Protein AF-A0A7J7IWQ0-F1 (afdb_monomer)

Structure (mmCIF, N/CA/C/O backbone):
data_AF-A0A7J7IWQ0-F1
#
_entry.id   AF-A0A7J7IWQ0-F1
#
loop_
_atom_site.group_PDB
_atom_site.id
_atom_site.type_symbol
_atom_site.label_atom_id
_atom_site.label_alt_id
_atom_site.label_comp_id
_atom_site.label_asym_id
_atom_site.label_entity_id
_atom_site.label_seq_id
_atom_site.pdbx_PDB_ins_code
_atom_site.Cartn_x
_atom_site.Cartn_y
_atom_site.Cartn_z
_atom_site.occupancy
_atom_site.B_iso_or_equiv
_atom_site.auth_seq_id
_atom_site.auth_comp_id
_atom_site.auth_asym_id
_atom_site.auth_atom_id
_atom_site.pdbx_PDB_model_num
ATOM 1 N N . MET A 1 1 ? 0.241 1.874 17.328 1.00 82.88 1 MET A N 1
ATOM 2 C CA . MET A 1 1 ? -1.119 1.498 17.768 1.00 82.88 1 MET A CA 1
ATOM 3 C C . MET A 1 1 ? -2.053 2.679 17.601 1.00 82.88 1 MET A C 1
ATOM 5 O O . MET A 1 1 ? -2.769 2.644 16.617 1.00 82.88 1 MET A O 1
ATOM 9 N N . SER A 1 2 ? -1.966 3.744 18.412 1.00 81.44 2 SER A N 1
ATOM 10 C CA . SER A 1 2 ? -2.831 4.936 18.269 1.00 81.44 2 SER A CA 1
ATOM 11 C C . SER A 1 2 ? -2.895 5.494 16.845 1.00 81.44 2 SER A C 1
ATOM 13 O O . SER A 1 2 ? -3.984 5.714 16.354 1.00 81.44 2 SER A O 1
ATOM 15 N N . LEU A 1 3 ? -1.767 5.587 16.131 1.00 77.00 3 LEU A N 1
ATOM 16 C CA . LEU A 1 3 ? -1.748 6.035 14.728 1.00 77.00 3 LEU A CA 1
ATOM 17 C C . LEU A 1 3 ? -2.701 5.247 13.809 1.00 77.00 3 LEU A C 1
ATOM 19 O O . LEU A 1 3 ? -3.350 5.844 12.963 1.00 77.00 3 LEU A O 1
ATOM 23 N N . ILE A 1 4 ? -2.813 3.925 13.987 1.00 80.94 4 ILE A N 1
ATOM 24 C CA . ILE A 1 4 ? -3.751 3.094 13.217 1.00 80.94 4 ILE A CA 1
ATOM 25 C C . ILE A 1 4 ? -5.184 3.362 13.684 1.00 80.94 4 ILE A C 1
ATOM 27 O O . ILE A 1 4 ? -6.079 3.520 12.863 1.00 80.94 4 ILE A O 1
ATOM 31 N N . GLU A 1 5 ? -5.411 3.411 14.997 1.00 85.56 5 GLU A N 1
ATOM 32 C CA . GLU A 1 5 ? -6.745 3.642 15.569 1.00 85.56 5 GLU A CA 1
ATOM 33 C C . GLU A 1 5 ? -7.316 4.997 15.136 1.00 85.56 5 GLU A C 1
ATOM 35 O O . GLU A 1 5 ? -8.465 5.087 14.714 1.00 85.56 5 GLU A O 1
ATOM 40 N N . ASP A 1 6 ? -6.495 6.042 15.209 1.00 77.00 6 ASP A N 1
ATOM 41 C CA . ASP A 1 6 ? -6.862 7.414 14.881 1.00 77.00 6 ASP A CA 1
ATOM 42 C C . ASP A 1 6 ? -7.079 7.549 13.366 1.00 77.00 6 ASP A C 1
ATOM 44 O O . ASP A 1 6 ? -8.106 8.073 12.942 1.00 77.00 6 ASP A O 1
ATOM 48 N N . ALA A 1 7 ? -6.186 6.987 12.539 1.00 74.44 7 ALA A N 1
ATOM 49 C CA . ALA A 1 7 ? -6.328 7.016 11.081 1.00 74.44 7 ALA A CA 1
ATOM 50 C C . ALA A 1 7 ? -7.550 6.233 10.576 1.00 74.44 7 ALA A C 1
ATOM 52 O O . ALA A 1 7 ? -8.157 6.606 9.577 1.00 74.44 7 ALA A O 1
ATOM 53 N N . THR A 1 8 ? -7.928 5.153 11.263 1.00 79.88 8 THR A N 1
ATOM 54 C CA . THR A 1 8 ? -9.074 4.308 10.883 1.00 79.88 8 THR A CA 1
ATOM 55 C C . THR A 1 8 ? -10.375 4.716 11.572 1.00 79.88 8 THR A C 1
ATOM 57 O O . THR A 1 8 ? -11.403 4.070 11.361 1.00 79.88 8 THR A O 1
ATOM 60 N N . SER A 1 9 ? -10.359 5.786 12.371 1.00 77.19 9 SER A N 1
ATOM 61 C CA . SER A 1 9 ? -11.552 6.302 13.037 1.00 77.19 9 SER A CA 1
ATOM 62 C C . SER A 1 9 ? -12.575 6.826 12.029 1.00 77.19 9 SER A C 1
ATOM 64 O O . SER A 1 9 ? -12.228 7.449 11.027 1.00 77.19 9 SER A O 1
ATOM 66 N N . VAL A 1 10 ? -13.856 6.597 12.310 1.00 74.56 10 VAL A N 1
ATOM 67 C CA . VAL A 1 10 ? -14.981 7.078 11.499 1.00 74.56 10 VAL A CA 1
ATOM 68 C C . VAL A 1 10 ? -15.940 7.812 12.429 1.00 74.56 10 VAL A C 1
ATOM 70 O O . VAL A 1 10 ? -16.285 7.299 13.487 1.00 74.56 10 VAL A O 1
ATOM 73 N N . ASN A 1 11 ? -16.351 9.034 12.073 1.00 71.81 11 ASN A N 1
ATOM 74 C CA . ASN A 1 11 ? -17.229 9.883 12.897 1.00 71.81 11 ASN A CA 1
ATOM 75 C C . ASN A 1 11 ? -16.721 10.129 14.336 1.00 71.81 11 ASN A C 1
ATOM 77 O O . ASN A 1 11 ? -17.512 10.280 15.263 1.00 71.81 11 ASN A O 1
ATOM 81 N N . GLY A 1 12 ? -15.399 10.167 14.530 1.00 70.00 12 GLY A N 1
ATOM 82 C CA . GLY A 1 12 ? -14.783 10.340 15.851 1.00 70.00 12 GLY A CA 1
ATOM 83 C C . GLY A 1 12 ? -14.745 9.069 16.709 1.00 70.00 12 GLY A C 1
ATOM 84 O O . GLY A 1 12 ? -14.262 9.120 17.838 1.00 70.00 12 GLY A O 1
ATOM 85 N N . GLU A 1 13 ? -15.203 7.930 16.184 1.00 76.81 13 GLU A N 1
ATOM 86 C CA . GLU A 1 13 ? -15.133 6.632 16.853 1.00 76.81 13 GLU A CA 1
ATOM 87 C C . GLU A 1 13 ? -14.012 5.770 16.262 1.00 76.81 13 GLU A C 1
ATOM 89 O O . GLU A 1 13 ? -13.912 5.583 15.047 1.00 76.81 13 GLU A O 1
ATOM 94 N N . LYS A 1 14 ? -13.167 5.212 17.137 1.00 82.25 14 LYS A N 1
ATOM 95 C CA . LYS A 1 14 ? -12.079 4.308 16.745 1.00 82.25 14 LYS A CA 1
ATOM 96 C C . LYS A 1 14 ? -12.647 2.992 16.236 1.00 82.25 14 LYS A C 1
ATOM 98 O O . LYS A 1 14 ? -13.208 2.233 17.031 1.00 82.25 14 LYS A O 1
ATOM 103 N N . CYS A 1 15 ? -12.451 2.700 14.952 1.00 82.94 15 CYS A N 1
ATOM 104 C CA . CYS A 1 15 ? -12.967 1.466 14.373 1.00 82.94 15 CYS A CA 1
ATOM 105 C C . CYS A 1 15 ? -12.158 0.230 14.792 1.00 82.94 15 CYS A C 1
ATOM 107 O O . CYS A 1 15 ? -12.711 -0.741 15.306 1.00 82.94 15 CYS A O 1
ATOM 109 N N . VAL A 1 16 ? -10.837 0.272 14.614 1.00 91.75 16 VAL A N 1
ATOM 110 C CA . VAL A 1 16 ? -9.923 -0.747 15.138 1.00 91.75 16 VAL A CA 1
ATOM 111 C C . VAL A 1 16 ? -9.297 -0.212 16.420 1.00 91.75 16 VAL A C 1
ATOM 113 O O . VAL A 1 16 ? -8.902 0.950 16.482 1.00 91.75 16 VAL A O 1
ATOM 116 N N . GLN A 1 17 ? -9.220 -1.054 17.453 1.00 93.94 17 GLN A N 1
ATOM 117 C CA . GLN A 1 17 ? -8.698 -0.676 18.768 1.00 93.94 17 GLN A CA 1
ATOM 118 C C . GLN A 1 17 ? -7.741 -1.738 19.312 1.00 93.94 17 GLN A C 1
ATOM 120 O O . GLN A 1 17 ? -8.058 -2.929 19.357 1.00 93.94 17 GLN A O 1
ATOM 125 N N . PHE A 1 18 ? -6.582 -1.295 19.789 1.00 94.00 18 PHE A N 1
ATOM 126 C CA . PHE A 1 18 ? -5.598 -2.104 20.493 1.00 94.00 18 PHE A CA 1
ATOM 127 C C . PHE A 1 18 ? -5.776 -1.910 21.996 1.00 94.00 18 PHE A C 1
ATOM 129 O O . PHE A 1 18 ? -5.300 -0.949 22.597 1.00 94.00 18 PHE A O 1
ATOM 136 N N . VAL A 1 19 ? -6.457 -2.862 22.630 1.00 94.75 19 VAL A N 1
ATOM 137 C CA . VAL A 1 19 ? -6.732 -2.812 24.069 1.00 94.75 19 VAL A CA 1
ATOM 138 C C . VAL A 1 19 ? -5.752 -3.689 24.857 1.00 94.75 19 VAL A C 1
ATOM 140 O O . VAL A 1 19 ? -5.497 -4.831 24.459 1.00 94.75 19 VAL A O 1
ATOM 143 N N . PRO A 1 20 ? -5.217 -3.219 26.003 1.00 95.81 20 PRO A N 1
ATOM 144 C CA . PRO A 1 20 ? -4.445 -4.069 26.898 1.00 95.81 20 PRO A CA 1
ATOM 145 C C . PRO A 1 20 ? -5.261 -5.292 27.318 1.00 95.81 20 PRO A C 1
ATOM 147 O O . PRO A 1 20 ? -6.373 -5.181 27.846 1.00 95.81 20 PRO A O 1
ATOM 150 N N . ARG A 1 21 ? -4.700 -6.477 27.077 1.00 95.56 21 ARG A N 1
ATOM 151 C CA . ARG A 1 21 ? -5.358 -7.743 27.394 1.00 95.56 21 ARG A CA 1
ATOM 152 C C . ARG A 1 21 ? -5.621 -7.854 28.900 1.00 95.56 21 ARG A C 1
ATOM 154 O O . ARG A 1 21 ? -4.720 -7.636 29.705 1.00 95.56 21 ARG A O 1
ATOM 161 N N . LYS A 1 22 ? -6.828 -8.297 29.263 1.00 96.19 22 LYS A N 1
ATOM 162 C CA . LYS A 1 22 ? -7.201 -8.687 30.634 1.00 96.19 22 LYS A CA 1
ATOM 163 C C . LYS A 1 22 ? -7.421 -10.196 30.725 1.00 96.19 22 LYS A C 1
ATOM 165 O O . LYS A 1 22 ? -6.665 -10.900 31.383 1.00 96.19 22 LYS A O 1
ATOM 170 N N . THR A 1 23 ? -8.423 -10.693 30.004 1.00 95.69 23 THR A N 1
ATOM 171 C CA . THR A 1 23 ? -8.869 -12.099 30.055 1.00 95.69 23 THR A CA 1
ATOM 172 C C . THR A 1 23 ? -9.124 -12.702 28.675 1.00 95.69 23 THR A C 1
ATOM 174 O O . THR A 1 23 ? -9.444 -13.883 28.576 1.00 95.69 23 THR A O 1
ATOM 177 N N . GLN A 1 24 ? -8.969 -11.921 27.599 1.00 97.12 24 GLN A N 1
ATOM 178 C CA . GLN A 1 24 ? -9.253 -12.364 26.236 1.00 97.12 24 GLN A CA 1
ATOM 179 C C . GLN A 1 24 ? -8.425 -13.610 25.893 1.00 97.12 24 GLN A C 1
ATOM 181 O O . GLN A 1 24 ? -7.212 -13.655 26.132 1.00 97.12 24 GLN A O 1
ATOM 186 N N . ALA A 1 25 ? -9.095 -14.626 25.341 1.00 95.56 25 ALA A N 1
ATOM 187 C CA . ALA A 1 25 ? -8.467 -15.894 24.983 1.00 95.56 25 ALA A CA 1
ATOM 188 C C . ALA A 1 25 ? -7.396 -15.701 23.903 1.00 95.56 25 ALA A C 1
ATOM 190 O O . ALA A 1 25 ? -6.288 -16.204 24.042 1.00 95.56 25 ALA A O 1
ATOM 191 N N . ASN A 1 26 ? -7.719 -14.915 22.874 1.00 96.56 26 ASN A N 1
ATOM 192 C CA . ASN A 1 26 ? -6.830 -14.604 21.762 1.00 96.56 26 ASN A CA 1
ATOM 193 C C . ASN A 1 26 ? -6.267 -13.200 21.916 1.00 96.56 26 ASN A C 1
ATOM 195 O O . ASN A 1 26 ? -7.015 -12.271 22.224 1.00 96.56 26 ASN A O 1
ATOM 199 N N . TYR A 1 27 ? -4.959 -13.058 21.736 1.00 96.69 27 TYR A N 1
ATOM 200 C CA . TYR A 1 27 ? -4.282 -11.784 21.926 1.00 96.69 27 TYR A CA 1
ATOM 201 C C . TYR A 1 27 ? -2.926 -11.762 21.238 1.00 96.69 27 TYR A C 1
ATOM 203 O O . TYR A 1 27 ? -2.276 -12.792 21.055 1.00 96.69 27 TYR A O 1
ATOM 211 N N . VAL A 1 28 ? -2.482 -10.548 20.942 1.00 96.31 28 VAL A N 1
ATOM 212 C CA . VAL A 1 28 ? -1.161 -10.279 20.391 1.00 96.31 28 VAL A CA 1
ATOM 213 C C . VAL A 1 28 ? -0.198 -9.968 21.529 1.00 96.31 28 VAL A C 1
ATOM 215 O O . VAL A 1 28 ? -0.514 -9.197 22.437 1.00 96.31 28 VAL A O 1
ATOM 218 N N . GLN A 1 29 ? 0.989 -10.561 21.485 1.00 95.38 29 GLN A N 1
ATOM 219 C CA . GLN A 1 29 ? 2.101 -10.239 22.365 1.00 95.38 29 GLN A CA 1
ATOM 220 C C . GLN A 1 29 ? 3.235 -9.629 21.543 1.00 95.38 29 GLN A C 1
ATOM 222 O O . GLN A 1 29 ? 3.913 -10.338 20.797 1.00 95.38 29 GLN A O 1
ATOM 227 N N . LEU A 1 30 ? 3.494 -8.336 21.750 1.00 93.00 30 LEU A N 1
ATOM 228 C CA . LEU A 1 30 ? 4.714 -7.709 21.250 1.00 93.00 30 LEU A CA 1
ATOM 229 C C . LEU A 1 30 ? 5.916 -8.297 21.997 1.00 93.00 30 LEU A C 1
ATOM 231 O O . LEU A 1 30 ? 5.955 -8.271 23.228 1.00 93.00 30 LEU A O 1
ATOM 235 N N . SER A 1 31 ? 6.878 -8.855 21.268 1.00 90.88 31 SER A N 1
ATOM 236 C CA . SER A 1 31 ? 8.067 -9.487 21.850 1.00 90.88 31 SER A CA 1
ATOM 237 C C . SER A 1 31 ? 9.332 -9.071 21.119 1.00 90.88 31 SER A C 1
ATOM 239 O O . SER A 1 31 ? 9.379 -9.070 19.893 1.00 90.88 31 SER A O 1
ATOM 241 N N . MET A 1 32 ? 10.403 -8.814 21.866 1.00 88.00 32 MET A N 1
ATOM 242 C CA . MET A 1 32 ? 11.722 -8.589 21.279 1.00 88.00 32 MET A CA 1
ATOM 243 C C . MET A 1 32 ? 12.346 -9.926 20.858 1.00 88.00 32 MET A C 1
ATOM 245 O O . MET A 1 32 ? 12.795 -10.699 21.706 1.00 88.00 32 MET A O 1
ATOM 249 N N . LYS A 1 33 ? 12.356 -10.225 19.553 1.00 87.75 33 LYS A N 1
ATOM 250 C CA . LYS A 1 33 ? 13.106 -11.363 18.980 1.00 87.75 33 LYS A CA 1
ATOM 251 C C . LYS A 1 33 ? 14.160 -10.859 17.985 1.00 87.75 33 LYS A C 1
ATOM 253 O O . LYS A 1 33 ? 14.686 -9.765 18.148 1.00 87.75 33 LYS A O 1
ATOM 258 N N . ARG A 1 34 ? 14.558 -11.672 17.000 1.00 81.56 34 ARG A N 1
ATOM 259 C CA . ARG A 1 34 ? 15.674 -11.345 16.090 1.00 81.56 34 ARG A CA 1
ATOM 260 C C . ARG A 1 34 ? 15.276 -10.512 14.869 1.00 81.56 34 ARG A C 1
ATOM 262 O O . ARG A 1 34 ? 16.129 -9.796 14.366 1.00 81.56 34 ARG A O 1
ATOM 269 N N . GLN A 1 35 ? 14.037 -10.614 14.394 1.00 87.50 35 GLN A N 1
ATOM 270 C CA . GLN A 1 35 ? 13.562 -9.992 13.148 1.00 87.50 35 GLN A CA 1
ATOM 271 C C . GLN A 1 35 ? 12.205 -9.308 13.367 1.00 87.50 35 GLN A C 1
ATOM 273 O O . GLN A 1 35 ? 11.609 -9.482 14.432 1.00 87.50 35 GLN A O 1
ATOM 278 N N . CYS A 1 36 ? 11.740 -8.532 12.389 1.00 89.81 36 CYS A N 1
ATOM 279 C CA . CYS A 1 36 ? 10.381 -7.989 12.368 1.00 89.81 36 CYS A CA 1
ATOM 280 C C . CYS A 1 36 ? 9.482 -9.000 11.648 1.00 89.81 36 CYS A C 1
ATOM 282 O O . CYS A 1 36 ? 9.833 -9.405 10.541 1.00 89.81 36 CYS A O 1
ATOM 284 N N . TRP A 1 37 ? 8.435 -9.492 12.312 1.00 92.44 37 TRP A N 1
ATOM 285 C CA . TRP A 1 37 ? 7.430 -10.358 11.685 1.00 92.44 37 TRP A CA 1
ATOM 286 C C . TRP A 1 37 ? 6.165 -10.459 12.544 1.00 92.44 37 TRP A C 1
ATOM 288 O O . TRP A 1 37 ? 6.207 -10.320 13.774 1.00 92.44 37 TRP A O 1
ATOM 298 N N . SER A 1 38 ? 5.060 -10.803 11.892 1.00 94.50 38 SER A N 1
ATOM 299 C CA . SER A 1 38 ? 3.774 -11.135 12.497 1.00 94.50 38 SER A CA 1
ATOM 300 C C . SER A 1 38 ? 3.122 -12.282 11.732 1.00 94.50 38 SER A C 1
ATOM 302 O O . SER A 1 38 ? 3.282 -12.392 10.519 1.00 94.50 38 SER A O 1
ATOM 304 N N . ASP A 1 39 ? 2.330 -13.095 12.431 1.00 94.38 39 ASP A N 1
ATOM 305 C CA . ASP A 1 39 ? 1.349 -13.954 11.766 1.00 94.38 39 ASP A CA 1
ATOM 306 C C . ASP A 1 39 ? 0.271 -13.100 11.079 1.00 94.38 39 ASP A C 1
ATOM 308 O O . ASP A 1 39 ? -0.012 -11.971 11.504 1.00 94.38 39 ASP A O 1
ATOM 312 N N . LEU A 1 40 ? -0.340 -13.657 10.034 1.00 95.06 40 LEU A N 1
ATOM 313 C CA . LEU A 1 40 ? -1.410 -13.002 9.297 1.00 95.06 40 LEU A CA 1
ATOM 314 C C . LEU A 1 40 ? -2.767 -13.205 9.981 1.00 95.06 40 LEU A C 1
ATOM 316 O O . LEU A 1 40 ? -3.207 -14.338 10.189 1.00 95.06 40 LEU A O 1
ATOM 320 N N . GLY A 1 41 ? -3.468 -12.107 10.252 1.00 95.94 41 GLY A N 1
ATOM 321 C CA . GLY A 1 41 ? -4.803 -12.139 10.837 1.00 95.94 41 GLY A CA 1
ATOM 322 C C . GLY A 1 41 ? -4.814 -12.730 12.249 1.00 95.94 41 GLY A C 1
ATOM 323 O O . GLY A 1 41 ? -3.787 -12.864 12.917 1.00 95.94 41 GLY A O 1
ATOM 324 N N . ARG A 1 42 ? -6.007 -13.111 12.720 1.00 95.25 42 ARG A N 1
ATOM 325 C CA . ARG A 1 42 ? -6.185 -13.802 14.004 1.00 95.25 42 ARG A CA 1
ATOM 326 C C . ARG A 1 42 ? -6.000 -15.310 13.823 1.00 95.25 42 ARG A C 1
ATOM 328 O O . ARG A 1 42 ? -6.907 -15.970 13.326 1.00 95.25 42 ARG A O 1
ATOM 335 N N . VAL A 1 43 ? -4.912 -15.869 14.358 1.00 94.44 43 VAL A N 1
ATOM 336 C CA . VAL A 1 43 ? -4.648 -17.328 14.319 1.00 94.44 43 VAL A CA 1
ATOM 337 C C . VAL A 1 43 ? -5.685 -18.134 15.122 1.00 94.44 43 VAL A C 1
ATOM 339 O O . VAL A 1 43 ? -6.071 -19.232 14.734 1.00 94.44 43 VAL A O 1
ATOM 342 N N . GLY A 1 44 ? -6.181 -17.592 16.240 1.00 92.12 44 GLY A N 1
ATOM 343 C CA . GLY A 1 44 ? -7.336 -18.155 16.958 1.00 92.12 44 GLY A CA 1
ATOM 344 C C . GLY A 1 44 ? -7.035 -19.232 18.012 1.00 92.12 44 GLY A C 1
ATOM 345 O O . GLY A 1 44 ? -7.969 -19.718 18.650 1.00 92.12 44 GLY A O 1
ATOM 346 N N . ASN A 1 45 ? -5.764 -19.558 18.253 1.00 93.62 45 ASN A N 1
ATOM 347 C CA . ASN A 1 45 ? -5.311 -20.575 19.214 1.00 93.62 45 ASN A CA 1
ATOM 348 C C . ASN A 1 45 ? -4.626 -19.989 20.469 1.00 93.62 45 ASN A C 1
ATOM 350 O O . ASN A 1 45 ? -3.853 -20.671 21.144 1.00 93.62 45 ASN A O 1
ATOM 354 N N . GLY A 1 46 ? -4.923 -18.733 20.807 1.00 95.06 46 GLY A N 1
ATOM 355 C CA . GLY A 1 46 ? -4.439 -18.073 22.013 1.00 95.06 46 GLY A CA 1
ATOM 356 C C . GLY A 1 46 ? -3.452 -16.942 21.735 1.00 95.06 46 GLY A C 1
ATOM 357 O O . GLY A 1 46 ? -3.798 -15.926 21.132 1.00 95.06 46 GLY A O 1
ATOM 358 N N . ARG A 1 47 ? -2.233 -17.086 22.258 1.00 95.81 47 ARG A N 1
ATOM 359 C CA . ARG A 1 47 ? -1.176 -16.076 22.144 1.00 95.81 47 ARG A CA 1
ATOM 360 C C . ARG A 1 47 ? -0.557 -16.096 20.747 1.00 95.81 47 ARG A C 1
ATOM 362 O O . ARG A 1 47 ? 0.091 -17.075 20.396 1.00 95.81 47 ARG A O 1
ATOM 369 N N . GLN A 1 48 ? -0.644 -14.974 20.046 1.00 95.94 48 GLN A N 1
ATOM 370 C CA . GLN A 1 48 ? 0.044 -14.708 18.782 1.00 95.94 48 GLN A CA 1
ATOM 371 C C . GLN A 1 48 ? 1.188 -13.720 19.027 1.00 95.94 48 GLN A C 1
ATOM 373 O O . GLN A 1 48 ? 1.011 -12.731 19.740 1.00 95.94 48 GLN A O 1
ATOM 378 N N . THR A 1 49 ? 2.381 -13.982 18.498 1.00 94.81 49 THR A N 1
ATOM 379 C CA . THR A 1 49 ? 3.542 -13.107 18.716 1.00 94.81 49 THR A CA 1
ATOM 380 C C . THR A 1 49 ? 3.715 -12.153 17.543 1.00 94.81 49 THR A C 1
ATOM 382 O O . THR A 1 49 ? 3.782 -12.588 16.403 1.00 94.81 49 THR A O 1
ATOM 385 N N . VAL A 1 50 ? 3.866 -10.862 17.846 1.00 95.69 50 VAL A N 1
ATOM 386 C CA . VAL A 1 50 ? 4.443 -9.886 16.912 1.00 95.69 50 VAL A CA 1
ATOM 387 C C . VAL A 1 50 ? 5.872 -9.639 17.360 1.00 95.69 50 VAL A C 1
ATOM 389 O O . VAL A 1 50 ? 6.131 -9.166 18.474 1.00 95.69 50 VAL A O 1
ATOM 392 N N . SER A 1 51 ? 6.812 -10.031 16.515 1.00 94.56 51 SER A N 1
ATOM 393 C CA . SER A 1 51 ? 8.231 -9.909 16.786 1.00 94.56 51 SER A CA 1
ATOM 394 C C . SER A 1 51 ? 8.725 -8.530 16.376 1.00 94.56 51 SER A C 1
ATOM 396 O O . SER A 1 51 ? 8.673 -8.170 15.207 1.00 94.56 51 SER A O 1
ATOM 398 N N . LEU A 1 52 ? 9.267 -7.782 17.334 1.00 90.69 52 LEU A N 1
ATOM 399 C CA . LEU A 1 52 ? 9.914 -6.492 17.110 1.00 90.69 52 LEU A CA 1
ATOM 400 C C . LEU A 1 52 ? 11.380 -6.622 17.508 1.00 90.69 52 LEU A C 1
ATOM 402 O O . LEU A 1 52 ? 11.756 -6.394 18.657 1.00 90.69 52 LEU A O 1
ATOM 406 N N . GLY A 1 53 ? 12.200 -7.090 16.571 1.00 86.00 53 GLY A N 1
ATOM 407 C CA . GLY A 1 53 ? 13.635 -7.223 16.777 1.00 86.00 53 GLY A CA 1
ATOM 408 C C . GLY A 1 53 ? 14.394 -5.900 16.834 1.00 86.00 53 GLY A C 1
ATOM 409 O O . GLY A 1 53 ? 13.835 -4.803 16.776 1.00 86.00 53 GLY A O 1
ATOM 410 N N . ARG A 1 54 ? 15.720 -6.009 16.946 1.00 78.31 54 ARG A N 1
ATOM 411 C CA . ARG A 1 54 ? 16.614 -4.846 16.936 1.00 78.31 54 ARG A CA 1
ATOM 412 C C . ARG A 1 54 ? 16.444 -4.119 15.593 1.00 78.31 54 ARG A C 1
ATOM 414 O O . ARG A 1 54 ? 16.665 -4.732 14.557 1.00 78.31 54 ARG A O 1
ATOM 421 N N . ASN A 1 55 ? 16.056 -2.841 15.644 1.00 81.50 55 ASN A N 1
ATOM 422 C CA . ASN A 1 55 ? 15.698 -1.956 14.515 1.00 81.50 55 ASN A CA 1
ATOM 423 C C . ASN A 1 55 ? 14.236 -2.016 14.020 1.00 81.50 55 ASN A C 1
ATOM 425 O O . ASN A 1 55 ? 13.901 -1.315 13.072 1.00 81.50 55 ASN A O 1
ATOM 429 N N . CYS A 1 56 ? 13.340 -2.758 14.679 1.00 86.00 56 CYS A N 1
ATOM 430 C CA . CYS A 1 56 ? 11.914 -2.798 14.309 1.00 86.00 56 CYS A CA 1
ATOM 431 C C . CYS A 1 56 ? 11.049 -1.745 15.029 1.00 86.00 56 CYS A C 1
ATOM 433 O O . CYS A 1 56 ? 9.833 -1.751 14.883 1.00 86.00 56 CYS A O 1
ATOM 435 N N . TYR A 1 57 ? 11.649 -0.871 15.845 1.00 82.75 57 TYR A N 1
ATOM 436 C CA . TYR A 1 57 ? 10.929 0.053 16.737 1.00 82.75 57 TYR A CA 1
ATOM 437 C C . TYR A 1 57 ? 10.530 1.382 16.086 1.00 82.75 57 TYR A C 1
ATOM 439 O O . TYR A 1 57 ? 10.101 2.297 16.786 1.00 82.75 57 TYR A O 1
ATOM 447 N N . THR A 1 58 ? 10.684 1.519 14.769 1.00 86.19 58 THR A N 1
ATOM 448 C CA . THR A 1 58 ? 10.163 2.686 14.054 1.00 86.19 58 THR A CA 1
ATOM 449 C C . THR A 1 58 ? 8.641 2.603 13.977 1.00 86.19 58 THR A C 1
ATOM 451 O O . THR A 1 58 ? 8.065 1.511 13.937 1.00 86.19 58 THR A O 1
ATOM 454 N N . HIS A 1 59 ? 7.977 3.760 13.944 1.00 84.31 59 HIS A N 1
ATOM 455 C CA . HIS A 1 59 ? 6.519 3.811 13.875 1.00 84.31 59 HIS A CA 1
ATOM 456 C C . HIS A 1 59 ? 5.979 3.012 12.683 1.00 84.31 59 HIS A C 1
ATOM 458 O O . HIS A 1 59 ? 5.092 2.182 12.881 1.00 84.31 59 HIS A O 1
ATOM 464 N N . GLY A 1 60 ? 6.537 3.184 11.480 1.00 86.62 60 GLY A N 1
ATOM 465 C CA . GLY A 1 60 ? 6.039 2.473 10.306 1.00 86.62 60 GLY A CA 1
ATOM 466 C C . GLY A 1 60 ? 6.341 0.981 10.277 1.00 86.62 60 GLY A C 1
ATOM 467 O O . GLY A 1 60 ? 5.479 0.220 9.852 1.00 86.62 60 GLY A O 1
ATOM 468 N N . THR A 1 61 ? 7.478 0.517 10.806 1.00 89.69 61 THR A N 1
ATOM 469 C CA . THR A 1 61 ? 7.713 -0.934 10.916 1.00 89.69 61 THR A CA 1
ATOM 470 C C . THR A 1 61 ? 6.712 -1.570 11.872 1.00 89.69 61 THR A C 1
ATOM 472 O O . THR A 1 61 ? 6.117 -2.591 11.547 1.00 89.69 61 THR A O 1
ATOM 475 N N . VAL A 1 62 ? 6.441 -0.945 13.022 1.00 89.69 62 VAL A N 1
ATOM 476 C CA . VAL A 1 62 ? 5.403 -1.448 13.936 1.00 89.69 62 VAL A CA 1
ATOM 477 C C . VAL A 1 62 ? 4.024 -1.418 13.272 1.00 89.69 62 VAL A C 1
ATOM 479 O O . VAL A 1 62 ? 3.257 -2.358 13.453 1.00 89.69 62 VAL A O 1
ATOM 482 N N . MET A 1 63 ? 3.692 -0.375 12.503 1.00 93.50 63 MET A N 1
ATOM 483 C CA . MET A 1 63 ? 2.424 -0.327 11.764 1.00 93.50 63 MET A CA 1
ATOM 484 C C . MET A 1 63 ? 2.320 -1.456 10.733 1.00 93.50 63 MET A C 1
ATOM 486 O O . MET A 1 63 ? 1.311 -2.151 10.733 1.00 93.50 63 MET A O 1
ATOM 490 N N . HIS A 1 64 ? 3.370 -1.703 9.946 1.00 96.94 64 HIS A N 1
ATOM 491 C CA . HIS A 1 64 ? 3.451 -2.808 8.985 1.00 96.94 64 HIS A CA 1
ATOM 492 C C . HIS A 1 64 ? 3.169 -4.171 9.640 1.00 96.94 64 HIS A C 1
ATOM 494 O O . HIS A 1 64 ? 2.288 -4.910 9.201 1.00 96.94 64 HIS A O 1
ATOM 500 N N . GLU A 1 65 ? 3.848 -4.480 10.751 1.00 96.62 65 GLU A N 1
ATOM 501 C CA . GLU A 1 65 ? 3.632 -5.750 11.460 1.00 96.62 65 GLU A CA 1
ATOM 502 C C . GLU A 1 65 ? 2.226 -5.858 12.066 1.00 96.62 65 GLU A C 1
ATOM 504 O O . GLU A 1 65 ? 1.629 -6.936 12.107 1.00 96.62 65 GLU A O 1
ATOM 509 N N . LEU A 1 66 ? 1.660 -4.741 12.529 1.00 96.25 66 LEU A N 1
ATOM 510 C CA . LEU A 1 66 ? 0.284 -4.724 13.017 1.00 96.25 66 LEU A CA 1
ATOM 511 C C . LEU A 1 66 ? -0.729 -4.882 11.875 1.00 96.25 66 LEU A C 1
ATOM 513 O O . LEU A 1 66 ? -1.756 -5.513 12.094 1.00 96.25 66 LEU A O 1
ATOM 517 N N . LEU A 1 67 ? -0.461 -4.391 10.664 1.00 97.81 67 LEU A N 1
ATOM 518 C CA . LEU A 1 67 ? -1.329 -4.633 9.507 1.00 97.81 67 LEU A CA 1
ATOM 519 C C . LEU A 1 67 ? -1.334 -6.113 9.105 1.00 97.81 67 LEU A C 1
ATOM 521 O O . LEU A 1 67 ? -2.402 -6.656 8.824 1.00 97.81 67 LEU A O 1
ATOM 525 N N . HIS A 1 68 ? -0.200 -6.812 9.193 1.00 98.19 68 HIS A N 1
ATOM 526 C CA . HIS A 1 68 ? -0.192 -8.274 9.076 1.00 98.19 68 HIS A CA 1
ATOM 527 C C . HIS A 1 68 ? -1.119 -8.930 10.104 1.00 98.19 68 HIS A C 1
ATOM 529 O O . HIS A 1 68 ? -1.978 -9.729 9.733 1.00 98.19 68 HIS A O 1
ATOM 535 N N . THR A 1 69 ? -1.036 -8.530 11.376 1.00 96.88 69 THR A N 1
ATOM 536 C CA . THR A 1 69 ? -1.964 -8.999 12.422 1.00 96.88 69 THR A CA 1
ATOM 537 C C . THR A 1 69 ? -3.433 -8.685 12.093 1.00 96.88 69 THR A C 1
ATOM 539 O O . THR A 1 69 ? -4.319 -9.469 12.437 1.00 96.88 69 THR A O 1
ATOM 542 N N . LEU A 1 70 ? -3.711 -7.560 11.425 1.00 96.75 70 LEU A N 1
ATOM 543 C CA . LEU A 1 70 ? -5.055 -7.175 10.973 1.00 96.75 70 LEU A CA 1
ATOM 544 C C . LEU A 1 70 ? -5.522 -7.933 9.715 1.00 96.75 70 LEU A C 1
ATOM 546 O O . LEU A 1 70 ? -6.681 -7.808 9.331 1.00 96.75 70 LEU A O 1
ATOM 550 N N . GLY A 1 71 ? -4.664 -8.755 9.104 1.00 96.81 71 GLY A N 1
ATOM 551 C CA . GLY A 1 71 ? -5.019 -9.630 7.983 1.00 96.81 71 GLY A CA 1
ATOM 552 C C . GLY A 1 71 ? -4.533 -9.162 6.612 1.00 96.81 71 GLY A C 1
ATOM 553 O O . GLY A 1 71 ? -4.993 -9.695 5.606 1.00 96.81 71 GLY A O 1
ATOM 554 N N . PHE A 1 72 ? -3.605 -8.206 6.547 1.00 97.44 72 PHE A N 1
ATOM 555 C CA . PHE A 1 72 ? -3.086 -7.691 5.279 1.00 97.44 72 PHE A CA 1
ATOM 556 C C . PHE A 1 72 ? -1.811 -8.420 4.847 1.00 97.44 72 PHE A C 1
ATOM 558 O O . PHE A 1 72 ? -0.834 -8.497 5.594 1.00 97.44 72 PHE A O 1
ATOM 565 N N . TYR A 1 73 ? -1.820 -8.955 3.626 1.00 97.38 73 TYR A N 1
ATOM 566 C CA . TYR A 1 73 ? -0.616 -9.434 2.946 1.00 97.38 73 TYR A CA 1
ATOM 567 C C . TYR A 1 73 ? 0.204 -8.260 2.398 1.00 97.38 73 TYR A C 1
ATOM 569 O O . TYR A 1 73 ? -0.225 -7.110 2.436 1.0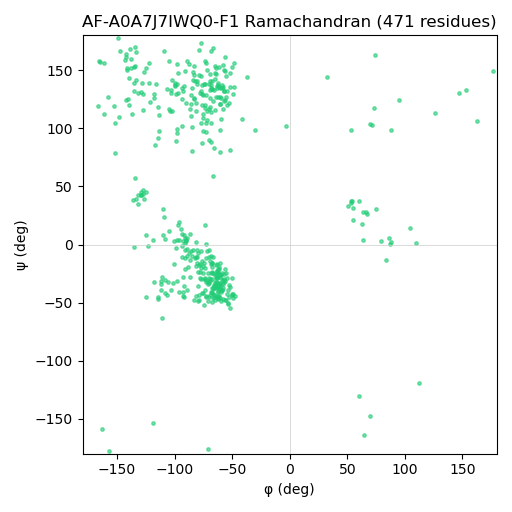0 97.38 73 TYR A O 1
ATOM 577 N N . HIS A 1 74 ? 1.397 -8.550 1.878 1.00 98.38 74 HIS A N 1
ATOM 578 C CA . HIS A 1 74 ? 2.177 -7.552 1.154 1.00 98.38 74 HIS A CA 1
ATOM 579 C C . HIS A 1 74 ? 1.516 -7.160 -0.172 1.00 98.38 74 HIS A C 1
ATOM 581 O O . HIS A 1 74 ? 1.021 -8.020 -0.903 1.00 98.38 74 HIS A O 1
ATOM 587 N N . GLU A 1 75 ? 1.569 -5.871 -0.512 1.00 97.81 75 GLU A N 1
ATOM 588 C CA . GLU A 1 75 ? 0.887 -5.321 -1.695 1.00 97.81 75 GLU A CA 1
ATOM 589 C C . GLU A 1 75 ? 1.427 -5.931 -3.003 1.00 97.81 75 GLU A C 1
ATOM 591 O O . GLU A 1 75 ? 0.660 -6.297 -3.894 1.00 97.81 75 GLU A O 1
ATOM 596 N N . GLN A 1 76 ? 2.743 -6.182 -3.093 1.00 97.62 76 GLN A N 1
ATOM 597 C CA . GLN A 1 76 ? 3.349 -6.815 -4.277 1.00 97.62 76 GLN A CA 1
ATOM 598 C C . GLN A 1 76 ? 2.990 -8.300 -4.463 1.00 97.62 76 GLN A C 1
ATOM 600 O O . GLN A 1 76 ? 3.404 -8.905 -5.459 1.00 97.62 76 GLN A O 1
ATOM 605 N N . SER A 1 77 ? 2.259 -8.895 -3.516 1.00 95.00 77 SER A N 1
ATOM 606 C CA . SER A 1 77 ? 1.732 -10.262 -3.593 1.00 95.00 77 SER A CA 1
ATOM 607 C C . SER A 1 77 ? 0.267 -10.313 -4.036 1.00 95.00 77 SER A C 1
ATOM 609 O O . SER A 1 77 ? -0.313 -11.401 -4.100 1.00 95.00 77 SER A O 1
ATOM 611 N N . ARG A 1 78 ? -0.346 -9.171 -4.378 1.00 87.81 78 ARG A N 1
ATOM 612 C CA . ARG A 1 78 ? -1.687 -9.144 -4.976 1.00 87.81 78 ARG A CA 1
ATOM 613 C C . ARG A 1 78 ? -1.762 -9.978 -6.251 1.00 87.81 78 ARG A C 1
ATOM 615 O O . ARG A 1 78 ? -0.801 -10.074 -7.020 1.00 87.81 78 ARG A O 1
ATOM 622 N N . ALA A 1 79 ? -2.944 -10.531 -6.511 1.00 78.44 79 ALA A N 1
ATOM 623 C CA . ALA A 1 79 ? -3.197 -11.344 -7.699 1.00 78.44 79 ALA A CA 1
ATOM 624 C C . ALA A 1 79 ? -2.947 -10.561 -9.003 1.00 78.44 79 ALA A C 1
ATOM 626 O O . ALA A 1 79 ? -2.450 -11.109 -9.990 1.00 78.44 79 ALA A O 1
ATOM 627 N N . ASP A 1 80 ? -3.248 -9.261 -8.980 1.00 76.81 80 ASP A N 1
ATOM 628 C CA . ASP A 1 80 ? -3.192 -8.336 -10.112 1.00 76.81 80 ASP A CA 1
ATOM 629 C C . ASP A 1 80 ? -1.878 -7.533 -10.193 1.00 76.81 80 ASP A C 1
ATOM 631 O O . ASP A 1 80 ? -1.712 -6.709 -11.090 1.00 76.81 80 ASP A O 1
ATOM 635 N N . ARG A 1 81 ? -0.898 -7.793 -9.315 1.00 88.69 81 ARG A N 1
ATOM 636 C CA . ARG A 1 81 ? 0.335 -6.986 -9.216 1.00 88.69 81 ARG A CA 1
ATOM 637 C C . ARG A 1 81 ? 1.142 -6.898 -10.519 1.00 88.69 81 ARG A C 1
ATOM 639 O O . ARG A 1 81 ? 1.796 -5.889 -10.758 1.00 88.69 81 ARG A O 1
ATOM 646 N N . ASP A 1 82 ? 1.081 -7.918 -11.382 1.00 81.31 82 ASP A N 1
ATOM 647 C CA . ASP A 1 82 ? 1.819 -7.952 -12.658 1.00 81.31 82 ASP A CA 1
ATOM 648 C C . ASP A 1 82 ? 1.330 -6.884 -13.664 1.00 81.31 82 ASP A C 1
ATOM 650 O O . ASP A 1 82 ? 1.994 -6.649 -14.675 1.00 81.31 82 ASP A O 1
ATOM 654 N N . PHE A 1 83 ? 0.200 -6.208 -13.418 1.00 72.50 83 PHE A N 1
ATOM 655 C CA . PHE A 1 83 ? -0.199 -5.017 -14.187 1.00 72.50 83 PHE A CA 1
ATOM 656 C C . PHE A 1 83 ? 0.559 -3.755 -13.767 1.00 72.50 83 PHE A C 1
ATOM 658 O O . PHE A 1 83 ? 0.682 -2.820 -14.555 1.00 72.50 83 PHE A O 1
ATOM 665 N N . TYR A 1 84 ? 1.073 -3.735 -12.540 1.00 79.31 84 TYR A N 1
ATOM 666 C CA . TYR A 1 84 ? 1.552 -2.533 -11.865 1.00 79.31 84 TYR A CA 1
ATOM 667 C C . TYR A 1 84 ? 3.067 -2.529 -11.680 1.00 79.31 84 TYR A C 1
ATOM 669 O O . TYR A 1 84 ? 3.693 -1.464 -11.756 1.00 79.31 84 TYR A O 1
ATOM 677 N N . VAL A 1 85 ? 3.662 -3.703 -11.466 1.00 86.81 85 VAL A N 1
ATOM 678 C CA . VAL A 1 85 ? 5.097 -3.876 -11.230 1.00 86.81 85 VAL A CA 1
ATOM 679 C C . VAL A 1 85 ? 5.663 -5.043 -12.036 1.00 86.81 85 VAL A C 1
ATOM 681 O O . VAL A 1 85 ? 4.957 -5.998 -12.357 1.00 86.81 85 VAL A O 1
ATOM 684 N N . ASP A 1 86 ? 6.952 -4.965 -12.347 1.00 93.81 86 ASP A N 1
ATOM 685 C CA . ASP A 1 86 ? 7.761 -6.090 -12.812 1.00 93.81 86 ASP A CA 1
ATOM 686 C C . ASP A 1 86 ? 8.579 -6.655 -11.652 1.00 93.81 86 ASP A C 1
ATOM 688 O O . ASP A 1 86 ? 9.140 -5.899 -10.854 1.00 93.81 86 ASP A O 1
ATOM 692 N N . ILE A 1 87 ? 8.656 -7.988 -11.582 1.00 97.62 87 ILE A N 1
ATOM 693 C CA . ILE A 1 87 ? 9.537 -8.703 -10.656 1.00 97.62 87 ILE A CA 1
ATOM 694 C C . ILE A 1 87 ? 10.737 -9.250 -11.419 1.00 97.62 87 ILE A C 1
ATOM 696 O O . ILE A 1 87 ? 10.601 -10.174 -12.225 1.00 97.62 87 ILE A O 1
ATOM 700 N N . HIS A 1 88 ? 11.918 -8.733 -11.097 1.00 97.38 88 HIS A N 1
ATOM 701 C CA . HIS A 1 88 ? 13.195 -9.150 -11.680 1.00 97.38 88 HIS A CA 1
ATOM 702 C C . HIS A 1 88 ? 13.720 -10.369 -10.930 1.00 97.38 88 HIS A C 1
ATOM 704 O O . HIS A 1 88 ? 14.542 -10.253 -10.014 1.00 97.38 88 HIS A O 1
ATOM 710 N N . ARG A 1 89 ? 13.192 -11.554 -11.264 1.00 95.88 89 ARG A N 1
ATOM 711 C CA . ARG A 1 89 ? 13.523 -12.813 -10.570 1.00 95.88 89 ARG A CA 1
ATOM 712 C C . ARG A 1 89 ? 15.021 -13.113 -10.581 1.00 95.88 89 ARG A C 1
ATOM 714 O O . ARG A 1 89 ? 15.545 -13.648 -9.610 1.00 95.88 89 ARG A O 1
ATOM 721 N N . GLU A 1 90 ? 15.718 -12.711 -11.633 1.00 97.38 90 GLU A N 1
ATOM 722 C CA . GLU A 1 90 ? 17.165 -12.810 -11.787 1.00 97.38 90 GLU A CA 1
ATOM 723 C C . GLU A 1 90 ? 17.957 -12.003 -10.747 1.00 97.38 90 GLU A C 1
ATOM 725 O O . GLU A 1 90 ? 19.111 -12.341 -10.475 1.00 97.38 90 GLU A O 1
ATOM 730 N N . ASN A 1 91 ? 17.360 -10.969 -10.147 1.00 98.00 91 ASN A N 1
ATOM 731 C CA . ASN A 1 91 ? 17.991 -10.127 -9.127 1.00 98.00 91 ASN A CA 1
ATOM 732 C C . ASN A 1 91 ? 17.698 -10.606 -7.699 1.00 98.00 91 ASN A C 1
ATOM 734 O O . ASN A 1 91 ? 18.339 -10.137 -6.758 1.00 98.00 91 ASN A O 1
ATOM 738 N N . ILE A 1 92 ? 16.771 -11.551 -7.520 1.00 97.62 92 ILE A N 1
ATOM 739 C CA . ILE A 1 92 ? 16.394 -12.075 -6.205 1.00 97.62 92 ILE A CA 1
ATOM 740 C C . ILE A 1 92 ? 17.505 -12.988 -5.670 1.00 97.62 92 ILE A C 1
ATOM 742 O O . ILE A 1 92 ? 18.089 -13.800 -6.390 1.00 97.62 92 ILE A O 1
ATOM 746 N N . LYS A 1 93 ? 17.813 -12.861 -4.378 1.00 96.62 93 LYS A N 1
ATOM 747 C CA . LYS A 1 93 ? 18.719 -13.771 -3.677 1.00 96.62 93 LYS A CA 1
ATOM 748 C C . LYS A 1 93 ? 18.139 -15.188 -3.646 1.00 96.62 93 LYS A C 1
ATOM 750 O O . LYS A 1 93 ? 16.991 -15.377 -3.256 1.00 96.62 93 LYS A O 1
ATOM 755 N N . GLN A 1 94 ? 18.979 -16.177 -3.950 1.00 96.94 94 GLN A N 1
ATOM 756 C CA . GLN A 1 94 ? 18.605 -17.590 -3.922 1.00 96.94 94 GLN A CA 1
ATOM 757 C C . GLN A 1 94 ? 17.907 -17.986 -2.608 1.00 96.94 94 GLN A C 1
ATOM 759 O O . GLN A 1 94 ? 18.431 -17.729 -1.517 1.00 96.94 94 GLN A O 1
ATOM 764 N N . GLY A 1 95 ? 16.750 -18.638 -2.725 1.00 96.31 95 GLY A N 1
ATOM 765 C CA . GLY A 1 95 ? 15.919 -19.098 -1.609 1.00 96.31 95 GLY A CA 1
ATOM 766 C C . GLY A 1 95 ? 14.915 -18.064 -1.087 1.00 96.31 95 GLY A C 1
ATOM 767 O O . GLY A 1 95 ? 14.201 -18.357 -0.130 1.00 96.31 95 GLY A O 1
ATOM 768 N N . ALA A 1 96 ? 14.860 -16.864 -1.672 1.00 96.06 96 ALA A N 1
ATOM 769 C CA . ALA A 1 96 ? 13.905 -15.814 -1.314 1.00 96.06 96 ALA A CA 1
ATOM 770 C C . ALA A 1 96 ? 12.808 -15.595 -2.373 1.00 96.06 96 ALA A C 1
ATOM 772 O O . ALA A 1 96 ? 11.992 -14.686 -2.221 1.00 96.06 96 ALA A O 1
ATOM 773 N N . GLU A 1 97 ? 12.767 -16.409 -3.428 1.00 96.06 97 GLU A N 1
ATOM 774 C CA . GLU A 1 97 ? 11.875 -16.252 -4.580 1.00 96.06 97 GLU A CA 1
ATOM 775 C C . GLU A 1 97 ? 10.396 -16.325 -4.190 1.00 96.06 97 GLU A C 1
ATOM 777 O O . GLU A 1 97 ? 9.584 -15.593 -4.755 1.00 96.06 97 GLU A O 1
ATOM 782 N N . SER A 1 98 ? 10.058 -17.141 -3.188 1.00 95.75 98 SER A N 1
ATOM 783 C CA . SER A 1 98 ? 8.681 -17.308 -2.717 1.00 95.75 98 SER A CA 1
ATOM 784 C C . SER A 1 98 ? 8.106 -16.060 -2.039 1.00 95.75 98 SER A C 1
ATOM 786 O O . SER A 1 98 ? 6.892 -15.910 -1.959 1.00 95.75 98 SER A O 1
ATOM 788 N N . ASN A 1 99 ? 8.945 -15.116 -1.588 1.00 95.06 99 ASN A N 1
ATOM 789 C CA . ASN A 1 99 ? 8.472 -13.839 -1.023 1.00 95.06 99 ASN A CA 1
ATOM 790 C C . ASN A 1 99 ? 7.816 -12.926 -2.078 1.00 95.06 99 ASN A C 1
ATOM 792 O O . ASN A 1 99 ? 7.230 -11.902 -1.736 1.00 95.06 99 ASN A O 1
ATOM 796 N N . PHE A 1 100 ? 7.934 -13.281 -3.361 1.00 97.06 100 PHE A N 1
ATOM 797 C CA . PHE A 1 100 ? 7.368 -12.548 -4.493 1.00 97.06 100 PHE A CA 1
ATOM 798 C C . PHE A 1 100 ? 6.218 -13.302 -5.159 1.00 97.06 100 PHE A C 1
ATOM 800 O O . PHE A 1 100 ? 5.757 -12.894 -6.235 1.00 97.06 100 PHE A O 1
ATOM 807 N N . ASP A 1 101 ? 5.769 -14.402 -4.556 1.00 92.25 101 ASP A N 1
ATOM 808 C CA . ASP A 1 101 ? 4.623 -15.143 -5.051 1.00 92.25 101 ASP A CA 1
ATOM 809 C C . ASP A 1 101 ? 3.337 -14.337 -4.844 1.00 92.25 101 ASP A C 1
ATOM 811 O O . ASP A 1 101 ? 3.196 -13.538 -3.910 1.00 92.25 101 ASP A O 1
ATOM 815 N N . ARG A 1 102 ? 2.412 -14.521 -5.787 1.00 91.12 102 ARG A N 1
ATOM 816 C CA . ARG A 1 102 ? 1.084 -13.913 -5.754 1.00 91.12 102 ARG A CA 1
ATOM 817 C C . ARG A 1 102 ? 0.119 -14.846 -5.040 1.00 91.12 102 ARG A C 1
ATOM 819 O O . ARG A 1 102 ? 0.235 -16.065 -5.162 1.00 91.12 102 ARG A O 1
ATOM 826 N N . TYR A 1 103 ? -0.874 -14.274 -4.378 1.00 84.50 103 TYR A N 1
ATOM 827 C CA . TYR A 1 103 ? -1.972 -15.032 -3.788 1.00 84.50 103 TYR A CA 1
ATOM 828 C C . TYR A 1 103 ? -3.196 -15.044 -4.706 1.00 84.50 103 TYR A C 1
ATOM 830 O O . TYR A 1 103 ? -3.451 -14.089 -5.439 1.00 84.50 103 TYR A O 1
ATOM 838 N N . ALA A 1 104 ? -3.962 -16.136 -4.668 1.00 72.25 104 ALA A N 1
ATOM 839 C CA . ALA A 1 104 ? -5.149 -16.301 -5.497 1.00 72.25 104 ALA A CA 1
ATOM 840 C C . ALA A 1 104 ? -6.309 -15.409 -5.014 1.00 72.25 104 ALA A C 1
ATOM 842 O O . ALA A 1 104 ? -6.688 -15.434 -3.836 1.00 72.25 104 ALA A O 1
ATOM 843 N N . LEU A 1 105 ? -6.881 -14.638 -5.945 1.00 74.62 105 LEU A N 1
ATOM 844 C CA . LEU A 1 105 ? -8.039 -13.775 -5.704 1.00 74.62 105 LEU A CA 1
ATOM 845 C C . LEU A 1 105 ? -9.301 -14.612 -5.449 1.00 74.62 105 LEU A C 1
ATOM 847 O O . LEU A 1 105 ? -9.560 -15.585 -6.157 1.00 74.62 105 LEU A O 1
ATOM 851 N N . GLY A 1 106 ? -10.097 -14.217 -4.456 1.00 66.38 106 GLY A N 1
ATOM 852 C CA . GLY A 1 106 ? -11.377 -14.848 -4.116 1.00 66.38 106 GLY A CA 1
ATOM 853 C C . GLY A 1 106 ? -11.266 -16.086 -3.221 1.00 66.38 106 GLY A C 1
ATOM 854 O O . GLY A 1 106 ? -12.267 -16.503 -2.645 1.00 66.38 106 GLY A O 1
ATOM 855 N N . THR A 1 107 ? -10.065 -16.652 -3.052 1.00 75.44 107 THR A N 1
ATOM 856 C CA . THR A 1 107 ? -9.810 -17.748 -2.099 1.00 75.44 107 THR A CA 1
ATOM 857 C C . THR A 1 107 ? -8.877 -17.338 -0.968 1.00 75.44 107 THR A C 1
ATOM 859 O O . THR A 1 107 ? -9.136 -17.674 0.184 1.00 75.44 107 THR A O 1
ATOM 862 N N . THR A 1 108 ? -7.782 -16.641 -1.284 1.00 79.50 108 THR A N 1
ATOM 863 C CA . THR A 1 108 ? -6.743 -16.278 -0.307 1.00 79.50 108 THR A CA 1
ATOM 864 C C . THR A 1 108 ? -6.716 -14.782 -0.044 1.00 79.50 108 THR A C 1
ATOM 866 O O . THR A 1 108 ? -6.541 -14.371 1.099 1.00 79.50 108 THR A O 1
ATOM 869 N N . VAL A 1 109 ? -6.900 -13.973 -1.088 1.00 84.19 109 VAL A N 1
ATOM 870 C CA . VAL A 1 109 ? -6.937 -12.510 -0.989 1.00 84.19 109 VAL A CA 1
ATOM 871 C C . VAL A 1 109 ? -8.217 -11.946 -1.589 1.00 84.19 109 VAL A C 1
ATOM 873 O O . VAL A 1 109 ? -8.792 -12.519 -2.515 1.00 84.19 1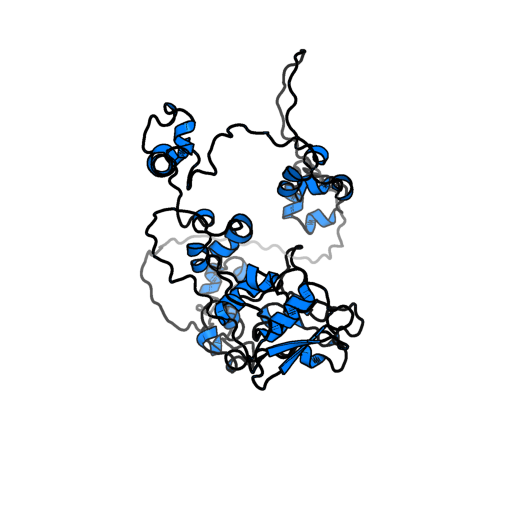09 VAL A O 1
ATOM 876 N N . ASP A 1 110 ? -8.625 -10.794 -1.068 1.00 80.62 110 ASP A N 1
ATOM 877 C CA . ASP A 1 110 ? -9.667 -9.928 -1.610 1.00 80.62 110 ASP A CA 1
ATOM 878 C C . ASP A 1 110 ? -9.092 -8.507 -1.690 1.00 80.62 110 ASP A C 1
ATOM 880 O O . ASP A 1 110 ? -8.480 -8.022 -0.737 1.00 80.62 110 ASP A O 1
ATOM 884 N N . HIS A 1 111 ? -9.244 -7.854 -2.840 1.00 76.38 111 HIS A N 1
ATOM 885 C CA . HIS A 1 111 ? -8.759 -6.490 -3.050 1.00 76.38 111 HIS A CA 1
ATOM 886 C C . HIS A 1 111 ? -9.698 -5.432 -2.445 1.00 76.38 111 HIS A C 1
ATOM 888 O O . HIS A 1 111 ? -9.353 -4.251 -2.439 1.00 76.38 111 HIS A O 1
ATOM 894 N N . LEU A 1 112 ? -10.883 -5.819 -1.955 1.00 78.25 112 LEU A N 1
ATOM 895 C CA . LEU A 1 112 ? -11.882 -4.933 -1.343 1.00 78.25 112 LEU A CA 1
ATOM 896 C C . LEU A 1 112 ? -12.242 -3.742 -2.250 1.00 78.25 112 LEU A C 1
ATOM 898 O O . LEU A 1 112 ? -12.414 -2.603 -1.794 1.00 78.25 112 LEU A O 1
ATOM 902 N N . ASP A 1 113 ? -12.304 -3.991 -3.558 1.00 73.38 113 ASP A N 1
ATOM 903 C CA . ASP A 1 113 ? -12.487 -2.995 -4.623 1.00 73.38 113 ASP A CA 1
ATOM 904 C C . ASP A 1 113 ? -11.520 -1.802 -4.527 1.00 73.38 113 ASP A C 1
ATOM 906 O O . ASP A 1 113 ? -11.904 -0.660 -4.794 1.00 73.38 113 ASP A O 1
ATOM 910 N N . GLN A 1 114 ? -10.293 -2.026 -4.046 1.00 78.19 114 GLN A N 1
ATOM 911 C CA . GLN A 1 114 ? -9.250 -1.003 -4.002 1.00 78.19 114 GLN A CA 1
ATOM 912 C C . GLN A 1 114 ? -8.228 -1.194 -5.133 1.00 78.19 114 GLN A C 1
ATOM 914 O O . GLN A 1 114 ? -7.862 -2.333 -5.463 1.00 78.19 114 GLN A O 1
ATOM 919 N N . PRO A 1 115 ? -7.745 -0.088 -5.734 1.00 71.50 115 PRO A N 1
ATOM 920 C CA . PRO A 1 115 ? -6.677 -0.148 -6.724 1.00 71.50 115 PRO A CA 1
ATOM 921 C C . PRO A 1 115 ? -5.361 -0.608 -6.081 1.00 71.50 115 PRO A C 1
ATOM 923 O O . PRO A 1 115 ? -5.257 -0.689 -4.858 1.00 71.50 115 PRO A O 1
ATOM 926 N N . TYR A 1 116 ? -4.369 -0.923 -6.914 1.00 79.75 116 TYR A N 1
ATOM 927 C CA . TYR A 1 116 ? -3.018 -1.229 -6.450 1.00 79.75 116 TYR A CA 1
ATOM 928 C C . TYR A 1 116 ? -2.352 0.010 -5.855 1.00 79.75 116 TYR A C 1
ATOM 930 O O . TYR A 1 116 ? -2.376 1.083 -6.469 1.00 79.75 116 TYR A O 1
ATOM 938 N N . ASP A 1 117 ? -1.731 -0.149 -4.694 1.00 87.44 117 ASP A N 1
ATOM 939 C CA . ASP A 1 117 ? -1.186 0.959 -3.925 1.00 87.44 117 ASP A CA 1
ATOM 940 C C . ASP A 1 117 ? 0.347 0.946 -3.830 1.00 87.44 117 ASP A C 1
ATOM 942 O O . ASP A 1 117 ? 0.959 0.310 -2.973 1.00 87.44 117 ASP A O 1
ATOM 946 N N . TYR A 1 118 ? 0.988 1.727 -4.697 1.00 86.56 118 TYR A N 1
ATOM 947 C CA . TYR A 1 118 ? 2.442 1.913 -4.680 1.00 86.56 118 TYR A CA 1
ATOM 948 C C . TYR A 1 118 ? 2.965 2.576 -3.392 1.00 86.56 118 TYR A C 1
ATOM 950 O O . TYR A 1 118 ? 4.146 2.414 -3.081 1.00 86.56 118 TYR A O 1
ATOM 958 N N . ASP A 1 119 ? 2.113 3.316 -2.673 1.00 85.19 119 ASP A N 1
ATOM 959 C CA . ASP A 1 119 ? 2.441 4.011 -1.421 1.00 85.19 119 ASP A CA 1
ATOM 960 C C . ASP A 1 119 ? 2.116 3.173 -0.179 1.00 85.19 119 ASP A C 1
ATOM 962 O O . ASP A 1 119 ? 2.355 3.617 0.943 1.00 85.19 119 ASP A O 1
ATOM 966 N N . SER A 1 120 ? 1.570 1.964 -0.353 1.00 94.56 120 SER A N 1
ATOM 967 C CA . SER A 1 120 ? 1.159 1.129 0.773 1.00 94.56 120 SER A CA 1
ATOM 968 C C . SER A 1 120 ? 2.343 0.853 1.689 1.00 94.56 120 SER A C 1
ATOM 970 O O . SER A 1 120 ? 3.428 0.441 1.249 1.00 94.56 120 SER A O 1
ATOM 972 N N . ILE A 1 121 ? 2.109 0.971 2.997 1.00 93.56 121 ILE A N 1
ATOM 973 C CA . ILE A 1 121 ? 3.095 0.558 3.998 1.00 93.56 121 ILE A CA 1
ATOM 974 C C . ILE A 1 121 ? 3.397 -0.946 3.896 1.00 93.56 121 ILE A C 1
ATOM 976 O O . ILE A 1 121 ? 4.432 -1.411 4.378 1.00 93.56 121 ILE A O 1
ATOM 980 N N . MET A 1 122 ? 2.507 -1.717 3.260 1.00 98.31 122 MET A N 1
ATOM 981 C CA . MET A 1 122 ? 2.631 -3.152 3.007 1.00 98.31 122 MET A CA 1
ATOM 982 C C . MET A 1 122 ? 3.405 -3.475 1.729 1.00 98.31 122 MET A C 1
ATOM 984 O O . MET A 1 122 ? 3.705 -4.644 1.489 1.00 98.31 122 MET A O 1
ATOM 988 N N . HIS A 1 123 ? 3.781 -2.482 0.923 1.00 98.50 123 HIS A N 1
ATOM 989 C CA . HIS A 1 123 ? 4.584 -2.707 -0.273 1.00 98.50 123 HIS A CA 1
ATOM 990 C C . HIS A 1 123 ? 6.066 -2.935 0.085 1.00 98.50 123 HIS A C 1
ATOM 992 O O . HIS A 1 123 ? 6.617 -2.348 1.027 1.00 98.50 123 HIS A O 1
ATOM 998 N N . TYR A 1 124 ? 6.746 -3.800 -0.665 1.00 98.25 124 TYR A N 1
ATOM 999 C CA . TYR A 1 124 ? 8.202 -3.964 -0.594 1.00 98.25 124 TYR A CA 1
ATOM 1000 C C . TYR A 1 124 ? 8.964 -2.795 -1.213 1.00 98.25 124 TYR A C 1
ATOM 1002 O O . TYR A 1 124 ? 8.464 -2.087 -2.085 1.00 98.25 124 TYR A O 1
ATOM 1010 N N . GLN A 1 125 ? 10.208 -2.618 -0.778 1.00 96.75 125 GLN A N 1
ATOM 1011 C CA . GLN A 1 125 ? 11.126 -1.685 -1.422 1.00 96.75 125 GLN A CA 1
ATOM 1012 C C . GLN A 1 125 ? 11.611 -2.257 -2.752 1.00 96.75 125 GLN A C 1
ATOM 1014 O O . GLN A 1 125 ? 11.630 -3.473 -2.951 1.00 96.75 125 GLN A O 1
ATOM 1019 N N . SER A 1 126 ? 12.071 -1.382 -3.648 1.00 97.62 126 SER A N 1
ATOM 1020 C CA . SER A 1 126 ? 12.550 -1.788 -4.976 1.00 97.62 126 SER A CA 1
ATOM 1021 C C . SER A 1 126 ? 13.679 -2.829 -4.924 1.00 97.62 126 SER A C 1
ATOM 1023 O O . SER A 1 126 ? 13.745 -3.689 -5.794 1.00 97.62 126 SER A O 1
ATOM 1025 N N . THR A 1 127 ? 14.528 -2.808 -3.892 1.00 97.19 127 THR A N 1
ATOM 1026 C CA . THR A 1 127 ? 15.684 -3.710 -3.721 1.00 97.19 127 THR A CA 1
ATOM 1027 C C . THR A 1 127 ? 15.466 -4.807 -2.672 1.00 97.19 127 THR A C 1
ATOM 1029 O O . THR A 1 127 ? 16.418 -5.487 -2.275 1.00 97.19 127 THR A O 1
ATOM 1032 N N . SER A 1 128 ? 14.232 -5.010 -2.189 1.00 96.31 128 SER A N 1
ATOM 1033 C CA . SER A 1 128 ? 13.939 -6.051 -1.193 1.00 96.31 128 SER A CA 1
ATOM 1034 C C . SER A 1 128 ? 14.411 -7.425 -1.682 1.00 96.31 128 SER A C 1
ATOM 1036 O O . SER A 1 128 ? 14.165 -7.796 -2.823 1.00 96.31 128 SER A O 1
ATOM 1038 N N . PHE A 1 129 ? 15.123 -8.172 -0.832 1.00 96.69 129 PHE A N 1
ATOM 1039 C CA . PHE A 1 129 ? 15.724 -9.477 -1.164 1.00 96.69 129 PHE A CA 1
ATOM 1040 C C . PHE A 1 129 ? 16.650 -9.492 -2.394 1.00 96.69 129 PHE A C 1
ATOM 1042 O O . PHE A 1 129 ? 16.905 -10.561 -2.952 1.00 96.69 129 PHE A O 1
ATOM 1049 N N . SER A 1 130 ? 17.188 -8.340 -2.799 1.00 97.31 130 SER A N 1
ATOM 1050 C CA . SER A 1 130 ? 18.185 -8.273 -3.864 1.00 97.31 130 SER A CA 1
ATOM 1051 C C . SER A 1 130 ? 19.457 -9.035 -3.486 1.00 97.31 130 SER A C 1
ATOM 1053 O O . SER A 1 130 ? 19.945 -8.947 -2.355 1.00 97.31 130 SER A O 1
ATOM 1055 N N . LYS A 1 131 ? 20.004 -9.797 -4.436 1.00 96.31 131 LYS A N 1
ATOM 1056 C CA . LYS A 1 131 ? 21.220 -10.601 -4.245 1.00 96.31 131 LYS A CA 1
ATOM 1057 C C . LYS A 1 131 ? 22.486 -9.759 -4.057 1.00 96.31 131 LYS A C 1
ATOM 1059 O O . LYS A 1 131 ? 23.441 -10.252 -3.462 1.00 96.31 131 LYS A O 1
ATOM 1064 N N . ASP A 1 132 ? 22.488 -8.520 -4.548 1.00 93.62 132 ASP A N 1
ATOM 1065 C CA . ASP A 1 132 ? 23.619 -7.583 -4.488 1.00 93.62 132 ASP A CA 1
ATOM 1066 C C . ASP A 1 132 ? 23.302 -6.294 -3.706 1.00 93.62 132 ASP A C 1
ATOM 1068 O O . ASP A 1 132 ? 24.155 -5.415 -3.610 1.00 93.62 132 ASP A O 1
ATOM 1072 N N . PHE A 1 133 ? 22.101 -6.200 -3.120 1.00 89.81 133 PHE A N 1
ATOM 1073 C CA . PHE A 1 133 ? 21.592 -5.051 -2.357 1.00 89.81 133 PHE A CA 1
ATOM 1074 C C . PHE A 1 133 ? 21.413 -3.746 -3.152 1.00 89.81 133 PHE A C 1
ATOM 1076 O O . PHE A 1 133 ? 21.038 -2.732 -2.562 1.00 89.81 133 PHE A O 1
ATOM 1083 N N . VAL A 1 134 ? 21.641 -3.758 -4.468 1.00 93.75 134 VAL A N 1
ATOM 1084 C CA . VAL A 1 134 ? 21.613 -2.558 -5.323 1.00 93.75 134 VAL A CA 1
ATOM 1085 C C . VAL A 1 134 ? 20.638 -2.732 -6.481 1.00 93.75 134 VAL A C 1
ATOM 1087 O O . VAL A 1 134 ? 19.848 -1.833 -6.762 1.00 93.75 134 VAL A O 1
ATOM 1090 N N . SER A 1 135 ? 20.664 -3.888 -7.139 1.00 96.19 135 SER A N 1
ATOM 1091 C CA . SER A 1 135 ? 19.801 -4.193 -8.2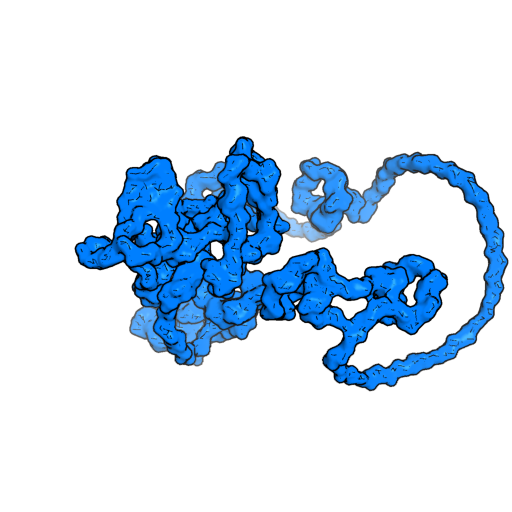73 1.00 96.19 135 SER A CA 1
ATOM 1092 C C . SER A 1 135 ? 18.344 -4.303 -7.818 1.00 96.19 135 SER A C 1
ATOM 1094 O O . SER A 1 135 ? 18.070 -4.974 -6.813 1.00 96.19 135 SER A O 1
ATOM 1096 N N . PRO A 1 136 ? 17.395 -3.675 -8.535 1.00 98.00 136 PRO A N 1
ATOM 1097 C CA . PRO A 1 136 ? 15.991 -3.737 -8.173 1.00 98.00 136 PRO A CA 1
ATOM 1098 C C . PRO A 1 136 ? 15.442 -5.146 -8.415 1.00 98.00 136 PRO A C 1
ATOM 1100 O O . PRO A 1 136 ? 15.643 -5.739 -9.474 1.00 98.00 136 PRO A O 1
ATOM 1103 N N . THR A 1 137 ? 14.720 -5.678 -7.436 1.00 98.56 137 THR A N 1
ATOM 1104 C CA . THR A 1 137 ? 13.878 -6.872 -7.574 1.00 98.56 137 THR A CA 1
ATOM 1105 C C . THR A 1 137 ? 12.454 -6.504 -7.978 1.00 98.56 137 THR A C 1
ATOM 1107 O O . THR A 1 137 ? 11.760 -7.343 -8.544 1.00 98.56 137 THR A O 1
ATOM 1110 N N . ILE A 1 138 ? 12.034 -5.255 -7.740 1.00 98.62 138 ILE A N 1
ATOM 1111 C CA . ILE A 1 138 ? 10.723 -4.717 -8.119 1.00 98.62 138 ILE A CA 1
ATOM 1112 C C . ILE A 1 138 ? 10.896 -3.366 -8.813 1.00 98.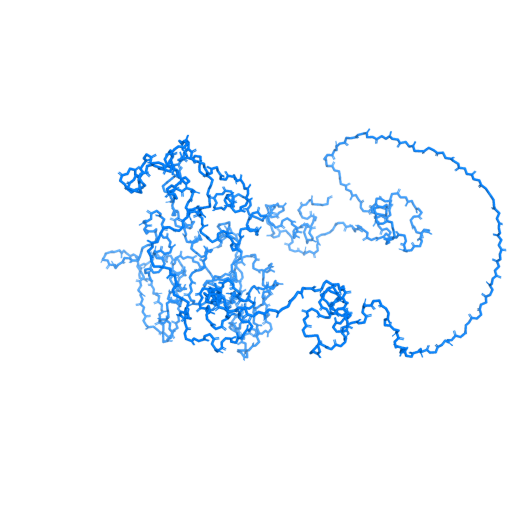62 138 ILE A C 1
ATOM 1114 O O . ILE A 1 138 ? 11.542 -2.465 -8.267 1.00 98.62 138 ILE A O 1
ATOM 1118 N N . THR A 1 139 ? 10.264 -3.186 -9.972 1.00 96.69 139 THR A N 1
ATOM 1119 C CA . THR A 1 139 ? 10.128 -1.874 -10.629 1.00 96.69 139 THR A CA 1
ATOM 1120 C C . THR A 1 139 ? 8.678 -1.596 -10.987 1.00 96.69 139 THR A C 1
ATOM 1122 O O . THR A 1 139 ? 7.981 -2.481 -11.472 1.00 96.69 139 THR A O 1
ATOM 1125 N N . ALA A 1 140 ? 8.217 -0.362 -10.785 1.00 85.88 140 ALA A N 1
ATOM 1126 C CA . ALA A 1 140 ? 6.906 0.054 -11.269 1.00 85.88 140 ALA A CA 1
ATOM 1127 C C . ALA A 1 140 ? 6.894 0.132 -12.802 1.00 85.88 140 ALA A C 1
ATOM 1129 O O . ALA A 1 140 ? 7.853 0.600 -13.413 1.00 85.88 140 ALA A O 1
ATOM 1130 N N . LYS A 1 141 ? 5.790 -0.305 -13.415 1.00 81.94 141 LYS A N 1
ATOM 1131 C CA . LYS A 1 141 ? 5.586 -0.240 -14.873 1.00 81.94 141 LYS A CA 1
ATOM 1132 C C . LYS A 1 141 ? 5.269 1.162 -15.374 1.00 81.94 141 LYS A C 1
ATOM 1134 O O . LYS A 1 141 ? 5.492 1.473 -16.540 1.00 81.94 141 LYS A O 1
ATOM 1139 N N . GLN A 1 142 ? 4.733 1.997 -14.490 1.00 73.25 142 GLN A N 1
ATOM 1140 C CA . GLN A 1 142 ? 4.454 3.399 -14.755 1.00 73.25 142 GLN A CA 1
ATOM 1141 C C . GLN A 1 142 ? 5.477 4.302 -14.071 1.00 73.25 142 GLN A C 1
ATOM 1143 O O . GLN A 1 142 ? 6.085 3.932 -13.064 1.00 73.25 142 GLN A O 1
ATOM 1148 N N . GLN A 1 143 ? 5.606 5.522 -14.585 1.00 76.31 143 GLN A N 1
ATOM 1149 C CA . GLN A 1 143 ? 6.345 6.568 -13.896 1.00 76.31 143 GLN A CA 1
ATOM 1150 C C . GLN A 1 143 ? 5.570 6.988 -12.644 1.00 76.31 143 GLN A C 1
ATOM 1152 O O . GLN A 1 143 ? 4.448 7.483 -12.741 1.00 76.31 143 GLN A O 1
ATOM 1157 N N . LEU A 1 144 ? 6.177 6.802 -11.474 1.00 69.62 144 LEU A N 1
ATOM 1158 C CA . LEU A 1 144 ? 5.597 7.244 -10.210 1.00 69.62 144 LEU A CA 1
ATOM 1159 C C . LEU A 1 144 ? 5.928 8.725 -9.947 1.00 69.62 144 LEU A C 1
ATOM 1161 O O . LEU A 1 144 ? 7.004 9.188 -10.354 1.00 69.62 144 LEU A O 1
ATOM 1165 N N . PRO A 1 145 ? 5.034 9.474 -9.268 1.00 62.00 145 PRO A N 1
ATOM 1166 C CA . PRO A 1 145 ? 5.356 10.791 -8.728 1.00 62.00 145 PRO A CA 1
ATOM 1167 C C . PRO A 1 145 ? 6.556 10.714 -7.780 1.00 62.00 145 PRO A C 1
ATOM 1169 O O . PRO A 1 145 ? 6.731 9.717 -7.086 1.00 62.00 145 PRO A O 1
ATOM 1172 N N . SER A 1 146 ? 7.345 11.786 -7.682 1.00 73.38 146 SER A N 1
ATOM 1173 C CA . SER A 1 146 ? 8.517 11.837 -6.791 1.00 73.38 146 SER A CA 1
ATOM 1174 C C . SER A 1 146 ? 8.179 11.666 -5.306 1.00 73.38 146 SER A C 1
ATOM 1176 O O . SER A 1 146 ? 9.053 11.314 -4.521 1.00 73.38 146 SER A O 1
ATOM 1178 N N . SER A 1 147 ? 6.926 11.913 -4.922 1.00 69.56 147 SER A N 1
ATOM 1179 C CA . SER A 1 147 ? 6.423 11.703 -3.565 1.00 69.56 147 SER A CA 1
ATOM 1180 C C . SER A 1 147 ? 6.152 10.235 -3.228 1.00 69.56 147 SER A C 1
ATOM 1182 O O . SER A 1 147 ? 5.960 9.935 -2.057 1.00 69.56 147 SER A O 1
ATOM 1184 N N . ILE A 1 148 ? 6.100 9.338 -4.221 1.00 73.62 148 ILE A N 1
ATOM 1185 C CA . ILE A 1 148 ? 5.808 7.917 -4.018 1.00 73.62 148 ILE A CA 1
ATOM 1186 C C . ILE A 1 148 ? 7.094 7.116 -4.158 1.00 73.62 148 ILE A C 1
ATOM 1188 O O . ILE A 1 148 ? 7.695 7.043 -5.232 1.00 73.62 148 ILE A O 1
ATOM 1192 N N . VAL A 1 149 ? 7.486 6.472 -3.065 1.00 85.94 149 VAL A N 1
ATOM 1193 C CA . VAL A 1 149 ? 8.654 5.595 -3.016 1.00 85.94 149 VAL A CA 1
ATOM 1194 C C . VAL A 1 149 ? 8.200 4.214 -2.577 1.00 85.94 149 VAL A C 1
ATOM 1196 O O . VAL A 1 149 ? 7.642 4.046 -1.493 1.00 85.94 149 VAL A O 1
ATOM 1199 N N . LEU A 1 150 ? 8.475 3.210 -3.413 1.00 94.00 150 LEU A N 1
ATOM 1200 C CA . LEU A 1 150 ? 8.151 1.826 -3.090 1.00 94.00 150 LEU A CA 1
ATOM 1201 C C . LEU A 1 150 ? 8.777 1.424 -1.755 1.00 94.00 150 LEU A C 1
ATOM 1203 O O . LEU A 1 150 ? 9.991 1.533 -1.563 1.00 94.00 150 LEU A O 1
ATOM 1207 N N . GLY A 1 151 ? 7.937 0.907 -0.863 1.00 94.56 151 GLY A N 1
ATOM 1208 C CA . GLY A 1 151 ? 8.352 0.415 0.441 1.00 94.56 151 GLY A CA 1
ATOM 1209 C C . GLY A 1 151 ? 8.686 1.501 1.461 1.00 94.56 151 GLY A C 1
ATOM 1210 O O . GLY A 1 151 ? 9.516 1.262 2.347 1.00 94.56 151 GLY A O 1
ATOM 1211 N N . GLN A 1 152 ? 8.025 2.659 1.360 1.00 91.00 152 GLN A N 1
ATOM 1212 C CA . GLN A 1 152 ? 7.973 3.649 2.437 1.00 91.00 152 GLN A CA 1
ATOM 1213 C C . GLN A 1 152 ? 7.519 3.004 3.762 1.00 91.00 152 GLN A C 1
ATOM 1215 O O . GLN A 1 152 ? 6.786 2.007 3.784 1.00 91.00 152 GLN A O 1
ATOM 1220 N N . ARG A 1 153 ? 8.030 3.523 4.882 1.00 90.62 153 ARG A N 1
ATOM 1221 C CA . ARG A 1 153 ? 7.723 3.057 6.249 1.00 90.62 153 ARG A CA 1
ATOM 1222 C C . ARG A 1 153 ? 7.496 4.249 7.183 1.00 90.62 153 ARG A C 1
ATOM 1224 O O . ARG A 1 153 ? 7.905 4.211 8.344 1.00 90.62 153 ARG A O 1
ATOM 1231 N N . ASP A 1 154 ? 6.841 5.282 6.673 1.00 79.12 154 ASP A N 1
ATOM 1232 C CA . ASP A 1 154 ? 6.593 6.538 7.379 1.00 79.12 154 ASP A CA 1
ATOM 1233 C C . ASP A 1 154 ? 5.121 6.656 7.800 1.00 79.12 154 ASP A C 1
ATOM 1235 O O . ASP A 1 154 ? 4.835 6.992 8.953 1.00 79.12 154 ASP A O 1
ATOM 1239 N N . HIS A 1 155 ? 4.182 6.299 6.917 1.00 79.38 155 HIS A N 1
ATOM 1240 C CA . HIS A 1 155 ? 2.740 6.472 7.132 1.00 79.38 155 HIS A CA 1
ATOM 1241 C C . HIS A 1 155 ? 1.902 5.309 6.590 1.00 79.38 155 HIS A C 1
ATOM 1243 O O . HIS A 1 155 ? 2.374 4.490 5.807 1.00 79.38 155 HIS A O 1
ATOM 1249 N N . LEU A 1 156 ? 0.642 5.234 7.028 1.00 75.88 156 LEU A N 1
ATOM 1250 C CA . LEU A 1 156 ? -0.387 4.457 6.332 1.00 75.88 156 LEU A CA 1
ATOM 1251 C C . LEU A 1 156 ? -0.842 5.252 5.117 1.00 75.88 156 LEU A C 1
ATOM 1253 O O . LEU A 1 156 ? -1.174 6.433 5.262 1.00 75.88 156 LEU A O 1
ATOM 1257 N N . SER A 1 157 ? -0.910 4.617 3.955 1.00 79.25 157 SER A N 1
ATOM 1258 C CA . SER A 1 157 ? -1.517 5.260 2.799 1.00 79.25 157 SER A CA 1
ATOM 1259 C C . SER A 1 157 ? -3.030 5.433 3.009 1.00 79.25 157 SER A C 1
ATOM 1261 O O . SER A 1 157 ? -3.660 4.815 3.875 1.00 79.25 157 SER A O 1
ATOM 1263 N N . HIS A 1 158 ? -3.659 6.244 2.161 1.00 72.56 158 HIS A N 1
ATOM 1264 C CA . HIS A 1 158 ? -5.118 6.347 2.150 1.00 72.56 158 HIS A CA 1
ATOM 1265 C C . HIS A 1 158 ? -5.796 5.003 1.816 1.00 72.56 158 HIS A C 1
ATOM 1267 O O . HIS A 1 158 ? -6.868 4.696 2.343 1.00 72.56 158 HIS A O 1
ATOM 1273 N N . ILE A 1 159 ? -5.181 4.196 0.946 1.00 76.12 159 ILE A N 1
ATOM 1274 C CA . ILE A 1 159 ? -5.729 2.896 0.551 1.00 76.12 159 ILE A CA 1
ATOM 1275 C C . ILE A 1 159 ? -5.568 1.887 1.693 1.00 76.12 159 ILE A C 1
ATOM 1277 O O . ILE A 1 159 ? -6.541 1.192 1.979 1.00 76.12 159 ILE A O 1
ATOM 1281 N N . ASP A 1 160 ? -4.446 1.884 2.425 1.00 84.00 160 ASP A N 1
ATOM 1282 C CA . ASP A 1 160 ? -4.258 1.070 3.637 1.00 84.00 160 ASP A CA 1
ATOM 1283 C C . ASP A 1 160 ? -5.398 1.327 4.641 1.00 84.00 160 ASP A C 1
ATOM 1285 O O . ASP A 1 160 ? -6.065 0.400 5.106 1.00 84.00 160 ASP A O 1
ATOM 1289 N N . ILE A 1 161 ? -5.679 2.606 4.929 1.00 82.00 161 ILE A N 1
ATOM 1290 C CA . ILE A 1 161 ? -6.751 3.023 5.847 1.00 82.00 161 ILE A CA 1
ATOM 1291 C C . ILE A 1 161 ? -8.113 2.531 5.351 1.00 82.00 161 ILE A C 1
ATOM 1293 O O . ILE A 1 161 ? -8.875 1.932 6.115 1.00 82.00 161 ILE A O 1
ATOM 1297 N N . ARG A 1 162 ? -8.420 2.748 4.067 1.00 77.31 162 ARG A N 1
ATOM 1298 C CA . ARG A 1 162 ? -9.707 2.361 3.475 1.00 77.31 162 ARG A CA 1
ATOM 1299 C C . ARG A 1 162 ? -9.893 0.849 3.438 1.00 77.31 162 ARG A C 1
ATOM 1301 O O . ARG A 1 162 ? -11.004 0.371 3.665 1.00 77.31 162 ARG A O 1
ATOM 1308 N N . MET A 1 163 ? -8.831 0.095 3.174 1.00 85.44 163 MET A N 1
ATOM 1309 C CA . MET A 1 163 ? -8.863 -1.363 3.207 1.00 85.44 163 MET A CA 1
ATOM 1310 C C . MET A 1 163 ? -9.112 -1.879 4.625 1.00 85.44 163 MET A C 1
ATOM 1312 O O . MET A 1 163 ? -9.972 -2.743 4.792 1.00 85.44 163 MET A O 1
ATOM 1316 N N . ILE A 1 164 ? -8.462 -1.311 5.652 1.00 89.75 164 ILE A N 1
ATOM 1317 C CA . ILE A 1 164 ? -8.774 -1.626 7.058 1.00 89.75 164 ILE A CA 1
ATOM 1318 C C . ILE A 1 164 ? -10.243 -1.313 7.349 1.00 89.75 164 ILE A C 1
ATOM 1320 O O . ILE A 1 164 ? -10.956 -2.153 7.899 1.00 89.75 164 ILE A O 1
ATOM 1324 N N . GLN A 1 165 ? -10.720 -0.141 6.926 1.00 84.19 165 GLN A N 1
ATOM 1325 C CA . GLN A 1 165 ? -12.095 0.274 7.173 1.00 84.19 165 GLN A CA 1
ATOM 1326 C C . GLN A 1 165 ? -13.125 -0.658 6.530 1.00 84.19 165 GLN A C 1
ATOM 1328 O O . GLN A 1 165 ? -14.096 -1.055 7.175 1.00 84.19 165 GLN A O 1
ATOM 1333 N N . LYS A 1 166 ? -12.898 -1.053 5.274 1.00 84.12 166 LYS A N 1
ATOM 1334 C CA . LYS A 1 166 ? -13.754 -2.012 4.569 1.00 84.12 166 LYS A CA 1
ATOM 1335 C C . LYS A 1 166 ? -13.710 -3.394 5.214 1.00 84.12 166 LYS A C 1
ATOM 1337 O O . LYS A 1 166 ? -14.768 -3.965 5.466 1.00 84.12 166 LYS A O 1
ATOM 1342 N N . LEU A 1 167 ? -12.514 -3.908 5.510 1.00 93.69 167 LEU A N 1
ATOM 1343 C CA . LEU A 1 167 ? -12.335 -5.255 6.057 1.00 93.69 167 LEU A CA 1
ATOM 1344 C C . LEU A 1 167 ? -13.015 -5.415 7.422 1.00 93.69 167 LEU A C 1
ATOM 1346 O O . LEU A 1 167 ? -13.646 -6.435 7.686 1.00 93.69 167 LEU A O 1
ATOM 1350 N N . TYR A 1 168 ? -12.914 -4.396 8.275 1.00 92.81 168 TYR A N 1
ATOM 1351 C CA . TYR A 1 168 ? -13.496 -4.408 9.619 1.00 92.81 168 TYR A CA 1
ATOM 1352 C C . TYR A 1 168 ? -14.934 -3.878 9.673 1.00 92.81 168 TYR A C 1
ATOM 1354 O O . TYR A 1 168 ? -15.502 -3.771 10.758 1.00 92.81 168 TYR A O 1
ATOM 1362 N N . GLY A 1 169 ? -15.544 -3.572 8.522 1.00 88.31 169 GLY A N 1
ATOM 1363 C CA . GLY A 1 169 ? -16.921 -3.087 8.462 1.00 88.31 169 GLY A CA 1
ATOM 1364 C C . GLY A 1 169 ? -17.115 -1.778 9.224 1.00 88.31 169 GLY A C 1
ATOM 1365 O O . GLY A 1 169 ? -18.149 -1.593 9.866 1.00 88.31 169 GLY A O 1
ATOM 1366 N N . CYS A 1 170 ? -16.123 -0.888 9.169 1.00 81.50 170 CYS A N 1
ATOM 1367 C CA . CYS A 1 170 ? -16.156 0.438 9.772 1.00 81.50 170 CYS A CA 1
ATOM 1368 C C . CYS A 1 170 ? -17.218 1.284 9.064 1.00 81.50 170 CYS A C 1
ATOM 1370 O O . CYS A 1 170 ? -16.936 2.011 8.113 1.00 81.50 170 CYS A O 1
ATOM 1372 N N . GLN A 1 171 ? -18.472 1.134 9.479 1.00 66.00 171 GLN A N 1
ATOM 1373 C CA . GLN A 1 171 ? -19.571 1.923 8.955 1.00 66.00 171 GLN A CA 1
ATOM 1374 C C . GLN A 1 171 ? -19.502 3.319 9.570 1.00 66.00 171 GLN A C 1
ATOM 1376 O O . GLN A 1 171 ? -19.509 3.468 10.791 1.00 66.00 171 GLN A O 1
ATOM 1381 N N . SER A 1 172 ? -19.552 4.354 8.730 1.00 51.44 172 SER A N 1
ATOM 1382 C CA . SER A 1 172 ? -20.258 5.553 9.160 1.00 51.44 172 SER A CA 1
ATOM 1383 C C . SER A 1 172 ? -21.681 5.089 9.431 1.00 51.44 172 SER A C 1
ATOM 1385 O O . SER A 1 172 ? -22.266 4.401 8.593 1.00 51.44 172 SER A O 1
ATOM 1387 N N . SER A 1 173 ? -22.216 5.358 10.621 1.00 39.50 173 SER A N 1
ATOM 1388 C CA . SER A 1 173 ? -23.636 5.170 10.900 1.00 39.50 173 SER A CA 1
ATOM 1389 C C . SER A 1 173 ? -24.408 5.658 9.681 1.00 39.50 173 SER A C 1
ATOM 1391 O O . SER A 1 173 ? -24.358 6.845 9.366 1.00 39.50 173 SER A O 1
ATOM 1393 N N . ARG A 1 174 ? -24.959 4.676 8.943 1.00 35.25 174 ARG A N 1
ATOM 1394 C CA . ARG A 1 174 ? -25.721 4.767 7.697 1.00 35.25 174 ARG A CA 1
ATOM 1395 C C . ARG A 1 174 ? -25.912 6.215 7.317 1.00 35.25 174 ARG A C 1
ATOM 1397 O O . ARG A 1 174 ? -26.749 6.821 7.980 1.00 35.25 174 ARG A O 1
ATOM 1404 N N . ALA A 1 175 ? -25.130 6.721 6.349 1.00 36.56 175 ALA A N 1
ATOM 1405 C CA . ALA A 1 175 ? -25.239 8.078 5.827 1.00 36.56 175 ALA A CA 1
ATOM 1406 C C . ALA A 1 175 ? -26.697 8.499 5.954 1.00 36.56 175 ALA A C 1
ATOM 1408 O O . ALA A 1 175 ? -27.561 8.038 5.199 1.00 36.56 175 ALA A O 1
ATOM 1409 N N . GLN A 1 176 ? -26.992 9.260 7.015 1.00 31.00 176 GLN A N 1
ATOM 1410 C CA . GLN A 1 176 ? -28.249 9.955 7.080 1.00 31.00 176 GLN A CA 1
ATOM 1411 C C . GLN A 1 176 ? -28.188 10.708 5.771 1.00 31.00 176 GLN A C 1
ATOM 1413 O O . GLN A 1 176 ? -27.210 11.415 5.505 1.00 31.00 176 GLN A O 1
ATOM 1418 N N . VAL A 1 177 ? -29.159 10.450 4.903 1.00 38.75 177 VAL A N 1
ATOM 1419 C CA . VAL A 1 177 ? -29.469 11.364 3.825 1.00 38.75 177 VAL A CA 1
ATOM 1420 C C . VAL A 1 177 ? -29.847 12.642 4.560 1.00 38.75 177 VAL A C 1
ATOM 1422 O O . VAL A 1 177 ? -31.013 12.924 4.819 1.00 38.75 177 VAL A O 1
ATOM 1425 N N . VAL A 1 178 ? -28.832 13.382 4.999 1.00 35.78 178 VAL A N 1
ATOM 1426 C CA . VAL A 1 178 ? -28.950 14.762 5.369 1.00 35.78 178 VAL A CA 1
ATOM 1427 C C . VAL A 1 178 ? -29.180 15.376 4.009 1.00 35.78 178 VAL A C 1
ATOM 1429 O O . VAL A 1 178 ? -28.258 15.656 3.246 1.00 35.78 178 VAL A O 1
ATOM 1432 N N . ASN A 1 179 ? -30.462 15.457 3.667 1.00 40.81 179 ASN A N 1
ATOM 1433 C CA . ASN A 1 179 ? -30.981 16.427 2.736 1.00 40.81 179 ASN A CA 1
ATOM 1434 C C . ASN A 1 179 ? -30.496 17.793 3.224 1.00 40.81 179 ASN A C 1
ATOM 1436 O O . ASN A 1 179 ? -31.213 18.514 3.908 1.00 40.81 179 ASN A O 1
ATOM 1440 N N . ASN A 1 180 ? -29.261 18.143 2.893 1.00 42.41 180 ASN A N 1
ATOM 1441 C CA . ASN A 1 180 ? -28.830 19.515 2.876 1.00 42.41 180 ASN A CA 1
ATOM 1442 C C . ASN A 1 180 ? -28.208 19.761 1.510 1.00 42.41 180 ASN A C 1
ATOM 1444 O O . ASN A 1 180 ? -27.231 19.128 1.114 1.00 42.41 180 ASN A O 1
ATOM 1448 N N . LYS A 1 181 ? -28.853 20.648 0.755 1.00 51.06 181 LYS A N 1
ATOM 1449 C CA . LYS A 1 181 ? -28.455 21.124 -0.571 1.00 51.06 181 LYS A CA 1
ATOM 1450 C C . LYS A 1 181 ? -27.156 21.940 -0.489 1.00 51.06 181 LYS A C 1
ATOM 1452 O O . LYS A 1 181 ? -27.150 23.114 -0.843 1.00 51.06 181 LYS A O 1
ATOM 1457 N N . GLN A 1 182 ? -26.061 21.365 -0.007 1.00 59.84 182 GLN A N 1
ATOM 1458 C CA . GLN A 1 182 ? -24.766 22.037 0.014 1.00 59.84 182 GLN A CA 1
ATOM 1459 C C . GLN A 1 182 ? -23.800 21.304 -0.906 1.00 59.84 182 GLN A C 1
ATOM 1461 O O . GLN A 1 182 ? -23.518 20.117 -0.754 1.00 59.84 182 GLN A O 1
ATOM 1466 N N . CYS A 1 183 ? -23.352 22.034 -1.924 1.00 68.62 183 CYS A N 1
ATOM 1467 C CA . CYS A 1 183 ? -22.328 21.579 -2.840 1.00 68.62 183 CYS A CA 1
ATOM 1468 C C . CYS A 1 183 ? -20.956 21.882 -2.239 1.00 68.62 183 CYS A C 1
ATOM 1470 O O . CYS A 1 183 ? -20.503 23.025 -2.285 1.00 68.62 183 CYS A O 1
ATOM 1472 N N . GLN A 1 184 ? -20.323 20.863 -1.668 1.00 69.69 184 GLN A N 1
ATOM 1473 C CA . GLN A 1 184 ? -18.983 20.940 -1.099 1.00 69.69 184 GLN A CA 1
ATOM 1474 C C . GLN A 1 184 ? -18.222 19.641 -1.366 1.00 69.69 184 GLN A C 1
ATOM 1476 O O . GLN A 1 184 ? -18.831 18.596 -1.620 1.00 69.69 184 GLN A O 1
ATOM 1481 N N . ASP A 1 185 ? -16.897 19.726 -1.302 1.00 70.94 185 ASP A N 1
ATOM 1482 C CA . ASP A 1 185 ? -16.036 18.554 -1.205 1.00 70.94 185 ASP A CA 1
ATOM 1483 C C . ASP A 1 185 ? -16.017 18.075 0.248 1.00 70.94 185 ASP A C 1
ATOM 1485 O O . ASP A 1 185 ? -15.964 18.883 1.174 1.00 70.94 185 ASP A O 1
ATOM 1489 N N . ASN A 1 186 ? -16.075 16.763 0.449 1.00 71.31 186 ASN A N 1
ATOM 1490 C CA . ASN A 1 186 ? -15.972 16.148 1.771 1.00 71.31 186 ASN A CA 1
ATOM 1491 C C . ASN A 1 186 ? -14.510 15.899 2.177 1.00 71.31 186 ASN A C 1
ATOM 1493 O O . ASN A 1 186 ? -14.247 15.630 3.346 1.00 71.31 186 ASN A O 1
ATOM 1497 N N . LEU A 1 187 ? -13.567 15.998 1.232 1.00 60.81 187 LEU A N 1
ATOM 1498 C CA . LEU A 1 187 ? -12.130 15.885 1.473 1.00 60.81 187 LEU A CA 1
ATOM 1499 C C . LEU A 1 187 ? -11.421 17.196 1.101 1.00 60.81 187 LEU A C 1
ATOM 1501 O O . LEU A 1 187 ? -11.578 17.714 -0.002 1.00 60.81 187 LEU A O 1
ATOM 1505 N N . GLU A 1 188 ? -10.591 17.726 2.002 1.00 59.12 188 GLU A N 1
ATOM 1506 C CA . GLU A 1 188 ? -9.878 19.002 1.792 1.00 59.12 188 GLU A CA 1
ATOM 1507 C C . GLU A 1 188 ? -8.824 18.927 0.670 1.00 59.12 188 GLU A C 1
ATOM 1509 O O . GLU A 1 188 ? -8.480 19.923 0.029 1.00 59.12 188 GLU A O 1
ATOM 1514 N N . ASN A 1 189 ? -8.319 17.726 0.392 1.00 58.34 189 ASN A N 1
ATOM 1515 C CA . ASN A 1 189 ? -7.269 17.466 -0.588 1.00 58.34 189 ASN A CA 1
ATOM 1516 C C . ASN A 1 189 ? -7.792 17.077 -1.980 1.00 58.34 189 ASN A C 1
ATOM 1518 O O . ASN A 1 189 ? -7.001 16.661 -2.826 1.00 58.34 189 ASN A O 1
ATOM 1522 N N . CYS A 1 190 ? -9.086 17.270 -2.261 1.00 57.28 190 CYS A N 1
ATOM 1523 C CA . CYS A 1 190 ? -9.652 17.053 -3.596 1.00 57.28 190 CYS A CA 1
ATOM 1524 C C . CYS A 1 190 ? -8.914 17.835 -4.691 1.00 57.28 190 CYS A C 1
ATOM 1526 O O . CYS A 1 190 ? -8.803 17.354 -5.805 1.00 57.28 190 CYS A O 1
ATOM 1528 N N . HIS A 1 191 ? -8.309 18.984 -4.396 1.00 64.75 191 HIS A N 1
ATOM 1529 C CA . HIS A 1 191 ? -7.495 19.724 -5.366 1.00 64.75 191 HIS A CA 1
ATOM 1530 C C . HIS A 1 191 ? -6.218 18.985 -5.833 1.00 64.75 191 HIS A C 1
ATOM 1532 O O . HIS A 1 191 ? -5.653 19.361 -6.855 1.00 64.75 191 HIS A O 1
ATOM 1538 N N . LEU A 1 192 ? -5.752 17.954 -5.109 1.00 52.72 192 LEU A N 1
ATOM 1539 C CA . LEU A 1 192 ? -4.507 17.230 -5.414 1.00 52.72 192 LEU A CA 1
ATOM 1540 C C . LEU A 1 192 ? -4.706 16.045 -6.361 1.00 52.72 192 LEU A C 1
ATOM 1542 O O . LEU A 1 192 ? -3.870 15.799 -7.224 1.00 52.72 192 LEU A O 1
ATOM 1546 N N . TYR A 1 193 ? -5.796 15.299 -6.195 1.00 57.25 193 TYR A N 1
ATOM 1547 C CA . TYR A 1 193 ? -6.102 14.109 -7.003 1.00 57.25 193 TYR A CA 1
ATOM 1548 C C . TYR A 1 193 ? -7.456 14.211 -7.703 1.00 57.25 193 TYR A C 1
ATOM 1550 O O . TYR A 1 193 ? -7.846 13.283 -8.410 1.00 57.25 193 TYR A O 1
ATOM 1558 N N . GLY A 1 194 ? -8.181 15.313 -7.491 1.00 58.25 194 GLY A N 1
ATOM 1559 C CA . GLY A 1 194 ? -9.534 15.535 -7.976 1.00 58.25 194 GLY A CA 1
ATOM 1560 C C . GLY A 1 194 ? -9.607 15.283 -9.458 1.00 58.25 194 GLY A C 1
ATOM 1561 O O . GLY A 1 194 ? -10.336 14.399 -9.849 1.00 58.25 194 GLY A O 1
ATOM 1562 N N . GLU A 1 195 ? -8.776 15.925 -10.276 1.00 62.19 195 GLU A N 1
ATOM 1563 C CA . GLU A 1 195 ? -8.828 15.766 -11.736 1.00 62.19 195 GLU A CA 1
ATOM 1564 C C . GLU A 1 195 ? -8.740 14.298 -12.205 1.00 62.19 195 GLU A C 1
ATOM 1566 O O . GLU A 1 195 ? -9.526 13.872 -13.055 1.00 62.19 195 GLU A O 1
ATOM 1571 N N . PHE A 1 196 ? -7.856 13.497 -11.596 1.00 67.75 196 PHE A N 1
ATOM 1572 C CA . PHE A 1 196 ? -7.775 12.057 -11.853 1.00 67.75 196 PHE A CA 1
ATOM 1573 C C . PHE A 1 196 ? -9.024 11.325 -11.344 1.00 67.75 196 PHE A C 1
ATOM 1575 O O . PHE A 1 196 ? -9.658 10.578 -12.089 1.00 67.75 196 PHE A O 1
ATOM 1582 N N . ALA A 1 197 ? -9.423 11.572 -10.096 1.00 59.09 197 ALA A N 1
ATOM 1583 C CA . ALA A 1 197 ? -10.571 10.926 -9.471 1.00 59.09 197 ALA A CA 1
ATOM 1584 C C . ALA A 1 197 ? -11.903 11.270 -10.164 1.00 59.09 197 ALA A C 1
ATOM 1586 O O . ALA A 1 197 ? -12.756 10.403 -10.311 1.00 59.09 197 ALA A O 1
ATOM 1587 N N . CYS A 1 198 ? -12.076 12.498 -10.653 1.00 73.56 198 CYS A N 1
ATOM 1588 C CA . CYS A 1 198 ? -13.262 12.947 -11.379 1.00 73.56 198 CYS A CA 1
ATOM 1589 C C . CYS A 1 198 ? -13.448 12.185 -12.692 1.00 73.56 198 CYS A C 1
ATOM 1591 O O . CYS A 1 198 ? -14.578 11.991 -13.137 1.00 73.56 198 CYS A O 1
ATOM 1593 N N . LYS A 1 199 ? -12.339 11.791 -13.329 1.00 66.81 199 LYS A N 1
ATOM 1594 C CA . LYS A 1 199 ? -12.332 11.152 -14.644 1.00 66.81 199 LYS A CA 1
ATOM 1595 C C . LYS A 1 199 ? -12.353 9.629 -14.550 1.00 66.81 199 LYS A C 1
ATOM 1597 O O . LYS A 1 199 ? -13.113 8.988 -15.268 1.00 66.81 199 LYS A O 1
ATOM 1602 N N . GLU A 1 200 ? -11.540 9.071 -13.660 1.00 68.94 200 GLU A N 1
ATOM 1603 C CA . GLU A 1 200 ? -11.303 7.628 -13.572 1.00 68.94 200 GLU A CA 1
ATOM 1604 C C . GLU A 1 200 ? -12.110 6.961 -12.439 1.00 68.94 200 GLU A C 1
ATOM 1606 O O . GLU A 1 200 ? -12.291 5.746 -12.453 1.00 68.94 200 GLU A O 1
ATOM 1611 N N . LEU A 1 201 ? -12.637 7.733 -11.473 1.00 65.94 201 LEU A N 1
ATOM 1612 C CA . LEU A 1 201 ? -13.406 7.245 -10.312 1.00 65.94 201 LEU A CA 1
ATOM 1613 C C . LEU A 1 201 ? -14.691 8.075 -10.061 1.00 65.94 201 LEU A C 1
ATOM 1615 O O . LEU A 1 201 ? -14.884 8.610 -8.963 1.00 65.94 201 LEU A O 1
ATOM 1619 N N . PRO A 1 202 ? -15.603 8.184 -11.046 1.00 61.94 202 PRO A N 1
ATOM 1620 C CA . PRO A 1 202 ? -16.709 9.145 -11.024 1.00 61.94 202 PRO A CA 1
ATOM 1621 C C . PRO A 1 202 ? -17.693 8.950 -9.861 1.00 61.94 202 PRO A C 1
ATOM 1623 O O . PRO A 1 202 ? -18.189 9.934 -9.318 1.00 61.94 202 PRO A O 1
ATOM 1626 N N . GLU A 1 203 ? -17.953 7.712 -9.432 1.00 66.69 203 GLU A N 1
ATOM 1627 C CA . GLU A 1 203 ? -18.845 7.432 -8.295 1.00 66.69 203 GLU A CA 1
ATOM 1628 C C . GLU A 1 203 ? -18.235 7.895 -6.966 1.00 66.69 203 GLU A C 1
ATOM 1630 O O . GLU A 1 203 ? -18.885 8.574 -6.176 1.00 66.69 203 GLU A O 1
ATOM 1635 N N . TRP A 1 204 ? -16.946 7.624 -6.754 1.00 73.56 204 TRP A N 1
ATOM 1636 C CA . TRP A 1 204 ? -16.229 8.070 -5.560 1.00 73.56 204 TRP A CA 1
ATOM 1637 C C . TRP A 1 204 ? -16.074 9.596 -5.523 1.00 73.56 204 TRP A C 1
ATOM 1639 O O . TRP A 1 204 ? -16.282 10.229 -4.484 1.00 73.56 204 TRP A O 1
ATOM 1649 N N . ALA A 1 205 ? -15.752 10.197 -6.670 1.00 71.25 205 ALA A N 1
ATOM 1650 C CA . ALA A 1 205 ? -15.665 11.641 -6.840 1.00 71.25 205 ALA A CA 1
ATOM 1651 C C . ALA A 1 205 ? -17.013 12.337 -6.583 1.00 71.25 205 ALA A C 1
ATOM 1653 O O . ALA A 1 205 ? -17.046 13.406 -5.973 1.00 71.25 205 ALA A O 1
ATOM 1654 N N . ALA A 1 206 ? -18.127 11.707 -6.973 1.00 72.50 206 ALA A N 1
ATOM 1655 C CA . ALA A 1 206 ? -19.480 12.194 -6.711 1.00 72.50 206 ALA A CA 1
ATOM 1656 C C . ALA A 1 206 ? -19.880 12.171 -5.232 1.00 72.50 206 ALA A C 1
ATOM 1658 O O . ALA A 1 206 ? -20.847 12.844 -4.871 1.00 72.50 206 ALA A O 1
ATOM 1659 N N . GLU A 1 207 ? -19.148 11.453 -4.385 1.00 73.62 207 GLU A N 1
ATOM 1660 C CA . GLU A 1 207 ? -19.355 11.424 -2.937 1.00 73.62 207 GLU A CA 1
ATOM 1661 C C . GLU A 1 207 ? -18.350 12.296 -2.184 1.00 73.62 207 GLU A C 1
ATOM 1663 O O . GLU A 1 207 ? -18.706 12.881 -1.167 1.00 73.62 207 GLU A O 1
ATOM 1668 N N . ASN A 1 208 ? -17.115 12.420 -2.678 1.00 69.69 208 ASN A N 1
ATOM 1669 C CA . ASN A 1 208 ? -16.015 13.015 -1.914 1.00 69.69 208 ASN A CA 1
ATOM 1670 C C . ASN A 1 208 ? -15.528 14.364 -2.455 1.00 69.69 208 ASN A C 1
ATOM 1672 O O . ASN A 1 208 ? -15.129 15.214 -1.666 1.00 69.69 208 ASN A O 1
ATOM 1676 N N . CYS A 1 209 ? -15.607 14.588 -3.769 1.00 76.06 209 CYS A N 1
ATOM 1677 C CA . CYS A 1 209 ? -15.016 15.744 -4.455 1.00 76.06 209 CYS A CA 1
ATOM 1678 C C . CYS A 1 209 ? -16.009 16.419 -5.413 1.00 76.06 209 CYS A C 1
ATOM 1680 O O . CYS A 1 209 ? -15.689 16.769 -6.548 1.00 76.06 209 CYS A O 1
ATOM 1682 N N . ARG A 1 210 ? -17.256 16.567 -4.965 1.00 80.19 210 ARG A N 1
ATOM 1683 C CA . ARG A 1 210 ? -18.405 16.985 -5.783 1.00 80.19 210 ARG A CA 1
ATOM 1684 C C . ARG A 1 210 ? -18.252 18.393 -6.358 1.00 80.19 210 ARG A C 1
ATOM 1686 O O . ARG A 1 210 ? -18.710 18.650 -7.472 1.00 80.19 210 ARG A O 1
ATOM 1693 N N . LEU A 1 211 ? -17.641 19.293 -5.592 1.00 75.44 211 LEU A N 1
ATOM 1694 C CA . LEU A 1 211 ? -17.375 20.671 -5.987 1.00 75.44 211 LEU A CA 1
ATOM 1695 C C . LEU A 1 211 ? -16.142 20.731 -6.898 1.00 75.44 211 LEU A C 1
ATOM 1697 O O . LEU A 1 211 ? -16.234 21.305 -7.982 1.00 75.44 211 LEU A O 1
ATOM 1701 N N . THR A 1 212 ? -15.035 20.083 -6.517 1.00 77.25 212 THR A N 1
ATOM 1702 C CA . THR A 1 212 ? -13.803 20.021 -7.329 1.00 77.25 212 THR A CA 1
ATOM 1703 C C . THR A 1 212 ? -14.049 19.375 -8.696 1.00 77.25 212 THR A C 1
ATOM 1705 O O . THR A 1 212 ? -13.553 19.857 -9.710 1.00 77.25 212 THR A O 1
ATOM 1708 N N . CYS A 1 213 ? -14.874 18.330 -8.755 1.00 76.19 213 CYS A N 1
ATOM 1709 C CA . CYS A 1 213 ? -15.221 17.636 -9.995 1.00 76.19 213 CYS A CA 1
ATOM 1710 C C . CYS A 1 213 ? -16.308 18.321 -10.821 1.00 76.19 213 CYS A C 1
ATOM 1712 O O . CYS A 1 213 ? -16.728 17.784 -11.846 1.00 76.19 213 CYS A O 1
ATOM 1714 N N . GLY A 1 214 ? -16.803 19.480 -10.376 1.00 73.00 214 GLY A N 1
ATOM 1715 C CA . GLY A 1 214 ? -17.876 20.205 -11.054 1.00 73.00 214 GLY A CA 1
ATOM 1716 C C . GLY A 1 214 ? -19.198 19.433 -11.126 1.00 73.00 214 GLY A C 1
ATOM 1717 O O . GLY A 1 214 ? -20.064 19.776 -11.930 1.00 73.00 214 GLY A O 1
ATOM 1718 N N . ILE A 1 215 ? -19.365 18.400 -10.293 1.00 77.00 215 ILE A N 1
ATOM 1719 C CA . ILE A 1 215 ? -20.564 17.551 -10.217 1.00 77.00 215 ILE A CA 1
ATOM 1720 C C . ILE A 1 215 ? -21.732 18.345 -9.619 1.00 77.00 215 ILE A C 1
ATOM 1722 O O . ILE A 1 215 ? -22.894 18.107 -9.947 1.00 77.00 215 ILE A O 1
ATOM 1726 N N . CYS A 1 216 ? -21.433 19.331 -8.774 1.00 69.94 216 CYS A N 1
ATOM 1727 C CA . CYS A 1 216 ? -22.389 20.324 -8.305 1.00 69.94 216 CYS A CA 1
ATOM 1728 C C . CYS A 1 216 ? -21.797 21.743 -8.387 1.00 69.94 216 CYS A C 1
ATOM 1730 O O . CYS A 1 216 ? -20.592 21.926 -8.556 1.00 69.94 216 CYS A O 1
ATOM 1732 N N . LYS A 1 217 ? -22.649 22.771 -8.267 1.00 62.22 217 LYS A N 1
ATOM 1733 C CA . LYS A 1 217 ? -22.233 24.182 -8.203 1.00 62.22 217 LYS A CA 1
ATOM 1734 C C . LYS A 1 217 ? -22.608 24.788 -6.855 1.00 62.22 217 LYS A C 1
ATOM 1736 O O . LYS A 1 217 ? -23.706 24.548 -6.357 1.00 62.22 217 LYS A O 1
ATOM 1741 N N . ASN A 1 218 ? -21.707 25.583 -6.285 1.00 61.31 218 ASN A N 1
ATOM 1742 C CA . ASN A 1 218 ? -21.937 26.290 -5.031 1.00 61.31 218 ASN A CA 1
ATOM 1743 C C . ASN A 1 218 ? -22.738 27.586 -5.278 1.00 61.31 218 ASN A C 1
ATOM 1745 O O . ASN A 1 218 ? -22.290 28.444 -6.035 1.00 61.31 218 ASN A O 1
ATOM 1749 N N . THR A 1 219 ? -23.908 27.746 -4.656 1.00 57.81 219 THR A N 1
ATOM 1750 C CA . THR A 1 219 ? -24.663 29.014 -4.637 1.00 57.81 219 THR A CA 1
ATOM 1751 C C . THR A 1 219 ? -24.388 29.728 -3.314 1.00 57.81 219 THR A C 1
ATOM 1753 O O . THR A 1 219 ? -25.072 29.480 -2.322 1.00 57.81 219 THR A O 1
ATOM 1756 N N . CYS A 1 220 ? -23.347 30.560 -3.276 1.00 67.81 220 CYS A N 1
ATOM 1757 C CA . CYS A 1 220 ? -23.016 31.401 -2.123 1.00 67.81 220 CYS A CA 1
ATOM 1758 C C . CYS A 1 220 ? -23.568 32.820 -2.349 1.00 67.81 220 CYS A C 1
ATOM 1760 O O . CYS A 1 220 ? -22.942 33.642 -3.023 1.00 67.81 220 CYS A O 1
ATOM 1762 N N . GLU A 1 221 ? -24.759 33.095 -1.813 1.00 67.69 221 GLU A N 1
ATOM 1763 C CA . GLU A 1 221 ? -25.450 34.388 -1.911 1.00 67.69 221 GLU A CA 1
ATOM 1764 C C . GLU A 1 221 ? -26.125 34.736 -0.576 1.00 67.69 221 GLU A C 1
ATOM 1766 O O . GLU A 1 221 ? -26.657 33.853 0.100 1.00 67.69 221 GLU A O 1
ATOM 1771 N N . ASP A 1 222 ? -26.128 36.021 -0.210 1.00 73.19 222 ASP A N 1
ATOM 1772 C CA . ASP A 1 222 ? -26.941 36.517 0.903 1.00 73.19 222 ASP A CA 1
ATOM 1773 C C . ASP A 1 222 ? -28.403 36.594 0.457 1.00 73.19 222 ASP A C 1
ATOM 1775 O O . ASP A 1 222 ? -28.724 37.167 -0.587 1.00 73.19 222 ASP A O 1
ATOM 1779 N N . LYS A 1 223 ? -29.311 36.013 1.245 1.00 74.81 223 LYS A N 1
ATOM 1780 C CA . LYS A 1 223 ? -30.755 36.072 0.959 1.00 74.81 223 LYS A CA 1
ATOM 1781 C C . LYS A 1 223 ? -31.349 37.417 1.357 1.00 74.81 223 LYS A C 1
ATOM 1783 O O . LYS A 1 223 ? -32.337 37.859 0.772 1.00 74.81 223 LYS A O 1
ATOM 1788 N N . VAL A 1 224 ? -30.751 38.052 2.360 1.00 74.31 224 VAL A N 1
ATOM 1789 C CA . VAL A 1 224 ? -31.125 39.372 2.856 1.00 74.31 224 VAL A CA 1
ATOM 1790 C C . VAL A 1 224 ? -30.181 40.403 2.235 1.00 74.31 224 VAL A C 1
ATOM 1792 O O . VAL A 1 224 ? -28.969 40.236 2.236 1.00 74.31 224 VAL A O 1
ATOM 1795 N N . LYS A 1 225 ? -30.732 41.469 1.646 1.00 73.25 225 LYS A N 1
ATOM 1796 C CA . LYS A 1 225 ? -29.939 42.421 0.844 1.00 73.25 225 LYS A CA 1
ATOM 1797 C C . LYS A 1 225 ? -29.125 43.421 1.669 1.00 73.25 225 LYS A C 1
ATOM 1799 O O . LYS A 1 225 ? -28.239 44.047 1.109 1.00 73.25 225 LYS A O 1
ATOM 1804 N N . ASN A 1 226 ? -29.448 43.590 2.949 1.00 71.38 226 ASN A N 1
ATOM 1805 C CA . ASN A 1 226 ? -28.849 44.575 3.853 1.00 71.38 226 ASN A CA 1
ATOM 1806 C C . ASN A 1 226 ? -27.971 43.922 4.932 1.00 71.38 226 ASN A C 1
ATOM 1808 O O . ASN A 1 226 ? -27.896 44.418 6.054 1.00 71.38 226 ASN A O 1
ATOM 1812 N N . CYS A 1 227 ? -27.346 42.784 4.618 1.00 66.38 227 CYS A N 1
ATOM 1813 C CA . CYS A 1 227 ? -26.462 42.087 5.552 1.00 66.38 227 CYS A CA 1
ATOM 1814 C C . CYS A 1 227 ? -25.296 42.967 6.039 1.00 66.38 227 CYS A C 1
ATOM 1816 O O . CYS A 1 227 ? -24.884 42.851 7.185 1.00 66.38 227 CYS A O 1
ATOM 1818 N N . ASP A 1 228 ? -24.847 43.903 5.202 1.00 68.94 228 ASP A N 1
ATOM 1819 C CA . ASP A 1 228 ? -23.816 44.913 5.458 1.00 68.94 228 ASP A CA 1
ATOM 1820 C C . ASP A 1 228 ? -24.211 46.015 6.451 1.00 68.94 228 ASP A C 1
ATOM 1822 O O . ASP A 1 228 ? -23.348 46.747 6.931 1.00 68.94 228 ASP A O 1
ATOM 1826 N N . GLN A 1 229 ? -25.502 46.142 6.763 1.00 63.75 229 GLN A N 1
ATOM 1827 C CA . GLN A 1 229 ? -26.015 47.123 7.723 1.00 63.75 229 GLN A CA 1
ATOM 1828 C C . GLN A 1 229 ? -26.084 46.580 9.152 1.00 63.75 229 GLN A C 1
ATOM 1830 O O . GLN A 1 229 ? -26.325 47.345 10.086 1.00 63.75 229 GLN A O 1
ATOM 1835 N N . TYR A 1 230 ? -25.907 45.271 9.328 1.00 56.69 230 TYR A N 1
ATOM 1836 C CA . TYR A 1 230 ? -25.819 44.659 10.643 1.00 56.69 230 TYR A CA 1
ATOM 1837 C C . TYR A 1 230 ? -24.370 44.733 11.132 1.00 56.69 230 TYR A C 1
ATOM 1839 O O . TYR A 1 230 ? -23.447 44.359 10.412 1.00 56.69 230 TYR A O 1
ATOM 1847 N N . GLU A 1 231 ? -24.162 45.236 12.350 1.00 53.38 231 GLU A N 1
ATOM 1848 C CA . GLU A 1 231 ? -22.831 45.294 12.961 1.00 53.38 231 GLU A CA 1
ATOM 1849 C C . GLU A 1 231 ? -22.206 43.887 13.065 1.00 53.38 231 GLU A C 1
ATOM 1851 O O . GLU A 1 231 ? -22.915 42.880 13.147 1.00 53.38 231 GLU A O 1
ATOM 1856 N N . GLU A 1 232 ? -20.870 43.824 13.091 1.00 53.50 232 GLU A N 1
ATOM 1857 C CA . GLU A 1 232 ? -20.047 42.599 13.012 1.00 53.50 232 GLU A CA 1
ATOM 1858 C C . GLU A 1 232 ? -20.482 41.498 14.002 1.00 53.50 232 GLU A C 1
ATOM 1860 O O . GLU A 1 232 ? -20.433 40.304 13.700 1.00 53.50 232 GLU A O 1
ATOM 1865 N N . GLY A 1 233 ? -21.053 41.903 15.142 1.00 55.09 233 GLY A N 1
ATOM 1866 C CA . GLY A 1 233 ? -21.604 41.008 16.154 1.00 55.09 233 GLY A CA 1
ATOM 1867 C C . GLY A 1 233 ? -22.754 40.107 15.683 1.00 55.09 233 GLY A C 1
ATOM 1868 O O . GLY A 1 233 ? -23.050 39.131 16.369 1.00 55.09 233 GLY A O 1
ATOM 1869 N N . VAL A 1 234 ? -23.408 40.360 14.543 1.00 55.00 234 VAL A N 1
ATOM 1870 C CA . VAL A 1 234 ? -24.459 39.463 14.019 1.00 55.00 234 VAL A CA 1
ATOM 1871 C C . VAL A 1 234 ? -23.892 38.137 13.514 1.00 55.00 234 VAL A C 1
ATOM 1873 O O . VAL A 1 234 ? -24.526 37.095 13.695 1.00 55.00 234 VAL A O 1
ATOM 1876 N N . CYS A 1 235 ? -22.679 38.148 12.962 1.00 57.38 235 CYS A N 1
ATOM 1877 C CA . CYS A 1 235 ? -22.020 36.944 12.462 1.00 57.38 235 CYS A CA 1
ATOM 1878 C C . CYS A 1 235 ? -21.577 36.000 13.593 1.00 57.38 235 CYS A C 1
ATOM 1880 O O . CYS A 1 235 ? -21.496 34.792 13.381 1.00 57.38 235 CYS A O 1
ATOM 1882 N N . GLU A 1 236 ? -21.358 36.535 14.799 1.00 59.00 236 GLU A N 1
ATOM 1883 C CA . GLU A 1 236 ? -20.875 35.785 15.966 1.00 59.00 236 GLU A CA 1
ATOM 1884 C C . GLU A 1 236 ? -21.984 35.462 16.977 1.00 59.00 236 GLU A C 1
ATOM 1886 O O . GLU A 1 236 ? -22.037 34.355 17.508 1.00 59.00 236 GLU A O 1
ATOM 1891 N N . ASN A 1 237 ? -22.913 36.392 17.223 1.00 50.16 237 ASN A N 1
ATOM 1892 C CA . ASN A 1 237 ? -23.963 36.218 18.235 1.00 50.16 237 ASN A CA 1
ATOM 1893 C C . ASN A 1 237 ? -25.220 35.523 17.690 1.00 50.16 237 ASN A C 1
ATOM 1895 O O . ASN A 1 237 ? -26.005 34.973 18.461 1.00 50.16 237 ASN A O 1
ATOM 1899 N N . TYR A 1 238 ? -25.412 35.520 16.366 1.00 57.59 238 TYR A N 1
ATOM 1900 C CA . TYR A 1 238 ? -26.586 34.943 15.703 1.00 57.59 238 TYR A CA 1
ATOM 1901 C C . TYR A 1 238 ? -26.189 33.981 14.574 1.00 57.59 238 TYR A C 1
ATOM 1903 O O . TYR A 1 238 ? -26.813 33.962 13.514 1.00 57.59 238 TYR A O 1
ATOM 1911 N N . VAL A 1 239 ? -25.172 33.143 14.818 1.00 51.62 239 VAL A N 1
ATOM 1912 C CA . VAL A 1 239 ? -24.533 32.241 13.834 1.00 51.62 239 VAL A CA 1
ATOM 1913 C C . VAL A 1 239 ? -25.535 31.437 13.002 1.00 51.62 239 VAL A C 1
ATOM 1915 O O . VAL A 1 239 ? -25.390 31.347 11.786 1.00 51.62 239 VAL A O 1
ATOM 1918 N N . VAL A 1 240 ? -26.574 30.871 13.626 1.00 54.00 240 VAL A N 1
ATOM 1919 C CA . VAL A 1 240 ? -27.574 30.046 12.922 1.00 54.00 240 VAL A CA 1
ATOM 1920 C C . VAL A 1 240 ? -28.390 30.889 11.938 1.00 54.00 240 VAL A C 1
ATOM 1922 O O . VAL A 1 240 ? -28.528 30.523 10.774 1.00 54.00 240 VAL A O 1
ATOM 1925 N N . TRP A 1 241 ? -28.861 32.060 12.369 1.00 65.12 241 TRP A N 1
ATOM 1926 C CA . TRP A 1 241 ? -29.614 32.981 11.515 1.00 65.12 241 TRP A CA 1
ATOM 1927 C C . TRP A 1 241 ? -28.733 33.592 10.413 1.00 65.12 241 TRP A C 1
ATOM 1929 O O . TRP A 1 241 ? -29.153 33.675 9.255 1.00 65.12 241 TRP A O 1
ATOM 1939 N N . ALA A 1 242 ? -27.495 33.963 10.755 1.00 58.66 242 ALA A N 1
ATOM 1940 C CA . ALA A 1 242 ? -26.509 34.51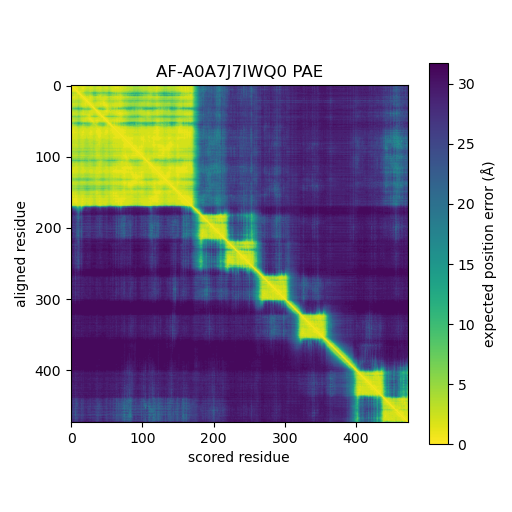8 9.834 1.00 58.66 242 ALA A CA 1
ATOM 1941 C C . ALA A 1 242 ? -26.095 33.503 8.754 1.00 58.66 242 ALA A C 1
ATOM 1943 O O . ALA A 1 242 ? -25.979 33.869 7.587 1.00 58.66 242 ALA A O 1
ATOM 1944 N N . THR A 1 243 ? -25.980 32.218 9.103 1.00 60.84 243 THR A N 1
ATOM 1945 C CA . THR A 1 243 ? -25.696 31.123 8.153 1.00 60.84 243 THR A CA 1
ATOM 1946 C C . THR A 1 243 ? -26.818 30.932 7.127 1.00 60.84 243 THR A C 1
ATOM 1948 O O . THR A 1 243 ? -26.571 30.485 6.010 1.00 60.84 243 THR A O 1
ATOM 1951 N N . GLU A 1 244 ? -28.058 31.283 7.463 1.00 62.78 244 GLU A N 1
ATOM 1952 C CA . GLU A 1 244 ? -29.199 31.097 6.561 1.00 62.78 244 GLU A CA 1
ATOM 1953 C C . GLU A 1 244 ? -29.513 32.314 5.688 1.00 62.78 244 GLU A C 1
ATOM 1955 O O . GLU A 1 244 ? -30.069 32.137 4.596 1.00 62.78 244 GLU A O 1
ATOM 1960 N N . ASN A 1 245 ? -29.186 33.520 6.163 1.00 67.62 245 ASN A N 1
ATOM 1961 C CA . ASN A 1 245 ? -29.629 34.786 5.571 1.00 67.62 245 ASN A CA 1
ATOM 1962 C C . ASN A 1 245 ? -28.485 35.668 5.054 1.00 67.62 245 ASN A C 1
ATOM 1964 O O . ASN A 1 245 ? -28.678 36.346 4.045 1.00 67.62 245 ASN A O 1
ATOM 1968 N N . CYS A 1 246 ? -27.318 35.619 5.704 1.00 67.94 246 CYS A N 1
ATOM 1969 C CA . CYS A 1 246 ? -26.162 36.489 5.467 1.00 67.94 246 CYS A CA 1
ATOM 1970 C C . CYS A 1 246 ? -24.845 35.693 5.340 1.00 67.94 246 CYS A C 1
ATOM 1972 O O . CYS A 1 246 ? -23.789 36.130 5.799 1.00 67.94 246 CYS A O 1
ATOM 1974 N N . ALA A 1 247 ? -24.906 34.488 4.761 1.00 71.88 247 ALA A N 1
ATOM 1975 C CA . ALA A 1 247 ? -23.789 33.543 4.718 1.00 71.88 247 ALA A CA 1
ATOM 1976 C C . ALA A 1 247 ? -22.567 34.074 3.954 1.00 71.88 247 ALA A C 1
ATOM 1978 O O . ALA A 1 247 ? -21.432 33.807 4.354 1.00 71.88 247 ALA A O 1
ATOM 1979 N N . LYS A 1 248 ? -22.790 34.837 2.877 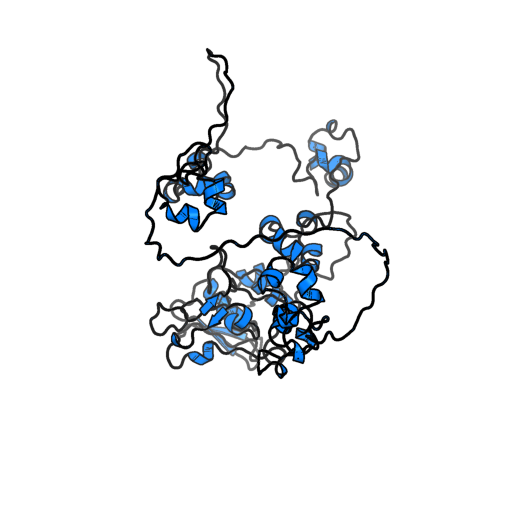1.00 76.81 248 LYS A N 1
ATOM 1980 C CA . LYS A 1 248 ? -21.727 35.439 2.067 1.00 76.81 248 LYS A CA 1
ATOM 1981 C C . LYS A 1 248 ? -21.109 36.630 2.793 1.00 76.81 248 LYS A C 1
ATOM 1983 O O . LYS A 1 248 ? -19.885 36.729 2.812 1.00 76.81 248 LYS A O 1
ATOM 1988 N N . PHE A 1 249 ? -21.922 37.473 3.428 1.00 77.88 249 PHE A N 1
ATOM 1989 C CA . PHE A 1 249 ? -21.444 38.589 4.247 1.00 77.88 249 PHE A CA 1
ATOM 1990 C C . PHE A 1 249 ? -20.621 38.113 5.454 1.00 77.88 249 PHE A C 1
ATOM 1992 O O . PHE A 1 249 ? -19.516 38.598 5.672 1.00 77.88 249 PHE A O 1
ATOM 1999 N N . CYS A 1 250 ? -21.121 37.118 6.192 1.00 67.19 250 CYS A N 1
ATOM 2000 C CA . CYS A 1 250 ? -20.480 36.611 7.406 1.00 67.19 250 CYS A CA 1
ATOM 2001 C C . CYS A 1 250 ? -19.383 35.561 7.160 1.00 67.19 250 CYS A C 1
ATOM 2003 O O . CYS A 1 250 ? -18.753 35.110 8.113 1.00 67.19 250 CYS A O 1
ATOM 2005 N N . GLY A 1 251 ? -19.166 35.116 5.916 1.00 69.12 251 GLY A N 1
ATOM 2006 C CA . GLY A 1 251 ? -18.168 34.081 5.622 1.00 69.12 251 GLY A CA 1
ATOM 2007 C C . GLY A 1 251 ? -18.474 32.721 6.259 1.00 69.12 251 GLY A C 1
ATOM 2008 O O . GLY A 1 251 ? -17.559 31.956 6.566 1.00 69.12 251 GLY A O 1
ATOM 2009 N N . LEU A 1 252 ? -19.753 32.421 6.491 1.00 68.12 252 LEU A N 1
ATOM 2010 C CA . LEU A 1 252 ? -20.207 31.226 7.203 1.00 68.12 252 LEU A CA 1
ATOM 2011 C C . LEU A 1 252 ? -20.621 30.120 6.222 1.00 68.12 252 LEU A C 1
ATOM 2013 O O . LEU A 1 252 ? -20.979 30.369 5.070 1.00 68.12 252 LEU A O 1
ATOM 2017 N N . GLY A 1 253 ? -20.567 28.865 6.671 1.00 64.88 253 GLY A N 1
ATOM 2018 C CA . GLY A 1 253 ? -20.944 27.709 5.853 1.00 64.88 253 GLY A CA 1
ATOM 2019 C C . GLY A 1 253 ? -20.105 27.565 4.573 1.00 64.88 253 GLY A C 1
ATOM 2020 O O . GLY A 1 253 ? -18.877 27.631 4.601 1.00 64.88 253 GLY A O 1
ATOM 2021 N N . ASN A 1 254 ? -20.773 27.384 3.432 1.00 59.53 254 ASN A N 1
ATOM 2022 C CA . ASN A 1 254 ? -20.176 27.209 2.098 1.00 59.53 254 ASN A CA 1
ATOM 2023 C C . ASN A 1 254 ? -19.563 28.495 1.497 1.00 59.53 254 ASN A C 1
ATOM 2025 O O . ASN A 1 254 ? -19.058 28.456 0.372 1.00 59.53 254 ASN A O 1
ATOM 2029 N N . CYS A 1 255 ? -19.614 29.621 2.219 1.00 63.53 255 CYS A N 1
ATOM 2030 C CA . CYS A 1 255 ? -19.079 30.924 1.815 1.00 63.53 255 CYS A CA 1
ATOM 2031 C C . CYS A 1 255 ? -17.720 31.268 2.454 1.00 63.53 255 CYS A C 1
ATOM 2033 O O . CYS A 1 255 ? -17.170 32.338 2.197 1.00 63.53 255 CYS A O 1
ATOM 2035 N N . LYS A 1 256 ? -17.141 30.351 3.241 1.00 62.56 256 LYS A N 1
ATOM 2036 C CA . LYS A 1 256 ? -15.887 30.554 3.991 1.00 62.56 256 LYS A CA 1
ATOM 2037 C C . LYS A 1 256 ? -14.673 30.900 3.114 1.00 62.56 256 LYS A C 1
ATOM 2039 O O . LYS A 1 256 ? -13.752 31.562 3.574 1.00 62.56 256 LYS A O 1
ATOM 2044 N N . ALA A 1 257 ? -14.698 30.510 1.837 1.00 54.25 257 ALA A N 1
ATOM 2045 C CA . ALA A 1 257 ? -13.659 30.832 0.855 1.00 54.25 257 ALA A CA 1
ATOM 2046 C C . ALA A 1 257 ? -13.764 32.252 0.249 1.00 54.25 257 ALA A C 1
ATOM 2048 O O . ALA A 1 257 ? -12.904 32.631 -0.542 1.00 54.25 257 ALA A O 1
ATOM 2049 N N . LEU A 1 258 ? -14.813 33.024 0.570 1.00 51.62 258 LEU A N 1
ATOM 2050 C CA . LEU A 1 258 ? -15.101 34.336 -0.035 1.00 51.62 258 LEU A CA 1
ATOM 2051 C C . LEU A 1 258 ? -15.243 35.482 0.985 1.00 51.62 258 LEU A C 1
ATOM 2053 O O . LEU A 1 258 ? -15.617 36.590 0.601 1.00 51.62 258 LEU A O 1
ATOM 2057 N N . ALA A 1 259 ? -14.939 35.248 2.264 1.00 40.78 259 ALA A N 1
ATOM 2058 C CA . ALA A 1 259 ? -14.968 36.302 3.274 1.00 40.78 259 ALA A CA 1
ATOM 2059 C C . ALA A 1 259 ? -13.840 37.323 3.040 1.00 40.78 259 ALA A C 1
ATOM 2061 O O . ALA A 1 259 ? -12.684 36.953 2.816 1.00 40.78 259 ALA A O 1
ATOM 2062 N N . LYS A 1 260 ? -14.167 38.619 3.121 1.00 37.31 260 LYS A N 1
ATOM 2063 C CA . LYS A 1 260 ? -13.165 39.687 3.242 1.00 37.31 260 LYS A CA 1
ATOM 2064 C C . LYS A 1 260 ? -12.351 39.420 4.519 1.00 37.31 260 LYS A C 1
ATOM 2066 O O . LYS A 1 260 ? -12.958 39.081 5.532 1.00 37.31 260 LYS A O 1
ATOM 2071 N N . PRO A 1 261 ? -11.015 39.568 4.505 1.00 36.62 261 PRO A N 1
ATOM 2072 C CA . PRO A 1 261 ? -10.210 39.345 5.695 1.00 36.62 261 PRO A CA 1
ATOM 2073 C C . PRO A 1 261 ? -10.527 40.442 6.711 1.00 36.62 261 PRO A C 1
ATOM 2075 O O . PRO A 1 261 ? -10.105 41.588 6.545 1.00 36.62 261 PRO A O 1
ATOM 2078 N N . THR A 1 262 ? -11.292 40.106 7.744 1.00 34.59 262 THR A N 1
ATOM 2079 C CA . THR A 1 262 ? -11.371 40.924 8.949 1.00 34.59 262 THR A CA 1
ATOM 2080 C C . THR A 1 262 ? -10.194 40.573 9.843 1.00 34.59 262 THR A C 1
ATOM 2082 O O . THR A 1 262 ? -9.864 39.422 10.114 1.00 34.59 262 THR A O 1
ATOM 2085 N N . THR A 1 263 ? -9.475 41.633 10.162 1.00 41.66 263 THR A N 1
ATOM 2086 C CA . THR A 1 263 ? -8.195 41.711 10.842 1.00 41.66 263 THR A CA 1
ATOM 2087 C C . THR A 1 263 ? -8.162 40.961 12.166 1.00 41.66 263 THR A C 1
ATOM 2089 O O . THR A 1 263 ? -8.836 41.345 13.115 1.00 41.66 263 THR A O 1
ATOM 2092 N N . THR A 1 264 ? -7.243 40.009 12.275 1.00 43.03 264 THR A N 1
ATOM 2093 C CA . THR A 1 264 ? -6.393 39.848 13.462 1.00 43.03 264 THR A CA 1
ATOM 2094 C C . THR A 1 264 ? -5.082 39.203 13.008 1.00 43.03 264 THR A C 1
ATOM 2096 O O . THR A 1 264 ? -5.049 38.041 12.631 1.00 43.03 264 THR A O 1
ATOM 2099 N N . GLU A 1 265 ? -4.039 40.039 12.951 1.00 38.59 265 GLU A N 1
ATOM 2100 C CA . GLU A 1 265 ? -2.648 39.759 12.552 1.00 38.59 265 GLU A CA 1
ATOM 2101 C C . GLU A 1 265 ? -2.439 39.071 11.187 1.00 38.59 265 GLU A C 1
ATOM 2103 O O . GLU A 1 265 ? -2.500 37.855 11.032 1.00 38.59 265 GLU A O 1
ATOM 2108 N N . GLY A 1 266 ? -2.116 39.879 10.169 1.00 46.03 266 GLY A N 1
ATOM 2109 C CA . GLY A 1 266 ? -1.638 39.366 8.884 1.00 46.03 266 GLY A CA 1
ATOM 2110 C C . GLY A 1 266 ? -0.324 38.581 9.032 1.00 46.03 266 GLY A C 1
ATOM 2111 O O . GLY A 1 266 ? 0.461 38.867 9.942 1.00 46.03 266 GLY A O 1
ATOM 2112 N N . PRO A 1 267 ? -0.049 37.609 8.140 1.00 46.91 267 PRO A N 1
ATOM 2113 C CA . PRO A 1 267 ? 1.201 36.864 8.169 1.00 46.91 267 PRO A CA 1
ATOM 2114 C C . PRO A 1 267 ? 2.368 37.837 7.981 1.00 46.91 267 PRO A C 1
ATOM 2116 O O . PRO A 1 267 ? 2.448 38.556 6.983 1.00 46.91 267 PRO A O 1
ATOM 2119 N N . LYS A 1 268 ? 3.271 37.882 8.963 1.00 56.84 268 LYS A N 1
ATOM 2120 C CA . LYS A 1 268 ? 4.539 38.600 8.832 1.00 56.84 268 LYS A CA 1
ATOM 2121 C C . LYS A 1 268 ? 5.299 38.009 7.641 1.00 56.84 268 LYS A C 1
ATOM 2123 O O . LYS A 1 268 ? 5.361 36.792 7.492 1.00 56.84 268 LYS A O 1
ATOM 2128 N N . CYS A 1 269 ? 5.862 38.869 6.790 1.00 67.69 269 CYS A N 1
ATOM 2129 C CA . CYS A 1 269 ? 6.755 38.446 5.708 1.00 67.69 269 CYS A CA 1
ATOM 2130 C C . CYS A 1 269 ? 8.060 37.911 6.320 1.00 67.69 269 CYS A C 1
ATOM 2132 O O . CYS A 1 269 ? 9.031 38.643 6.534 1.00 67.69 269 CYS A O 1
ATOM 2134 N N . GLU A 1 270 ? 8.068 36.622 6.632 1.00 75.31 270 GLU A N 1
ATOM 2135 C CA . GLU A 1 270 ? 9.225 35.903 7.143 1.00 75.31 270 GLU A CA 1
ATOM 2136 C C . GLU A 1 270 ? 9.287 34.495 6.551 1.00 75.31 270 GLU A C 1
ATOM 2138 O O . GLU A 1 270 ? 8.276 33.903 6.164 1.00 75.31 270 GLU A O 1
ATOM 2143 N N . ASP A 1 271 ? 10.500 33.960 6.447 1.00 77.06 271 ASP A N 1
ATOM 2144 C CA . ASP A 1 271 ? 10.674 32.552 6.124 1.00 77.06 271 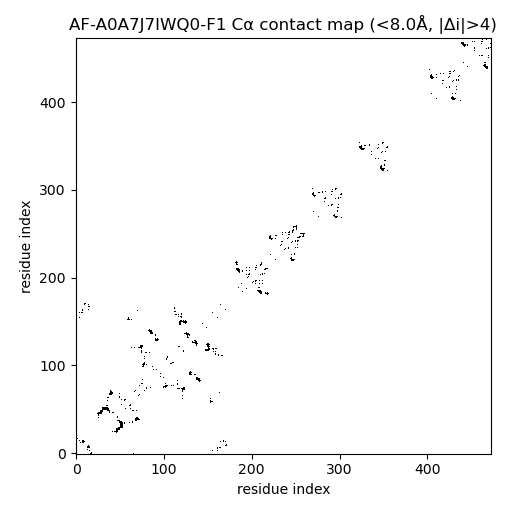ASP A CA 1
ATOM 2145 C C . ASP A 1 271 ? 10.339 31.749 7.384 1.00 77.06 271 ASP A C 1
ATOM 2147 O O . ASP A 1 271 ? 11.042 31.818 8.389 1.00 77.06 271 ASP A O 1
ATOM 2151 N N . THR A 1 272 ? 9.242 30.992 7.348 1.00 76.06 272 THR A N 1
ATOM 2152 C CA . THR A 1 272 ? 8.794 30.167 8.490 1.00 76.06 272 THR A CA 1
ATOM 2153 C C . THR A 1 272 ? 9.689 28.944 8.736 1.00 76.06 272 THR A C 1
ATOM 2155 O O . THR A 1 272 ? 9.477 28.205 9.696 1.00 76.06 272 THR A O 1
ATOM 2158 N N . ILE A 1 273 ? 10.669 28.712 7.855 1.00 68.38 273 ILE A N 1
ATOM 2159 C CA . ILE A 1 273 ? 11.714 27.694 7.978 1.00 68.38 273 ILE A CA 1
ATOM 2160 C C . ILE A 1 273 ? 13.078 28.322 7.647 1.00 68.38 273 ILE A C 1
ATOM 2162 O O . ILE A 1 273 ? 13.189 29.129 6.728 1.00 68.38 273 ILE A O 1
ATOM 2166 N N . SER A 1 274 ? 14.134 27.939 8.368 1.00 69.94 274 SER A N 1
ATOM 2167 C CA . SER A 1 274 ? 15.497 28.470 8.181 1.00 69.94 274 SER A CA 1
ATOM 2168 C C . SER A 1 274 ? 16.202 27.962 6.918 1.00 69.94 274 SER A C 1
ATOM 2170 O O . SER A 1 274 ? 17.154 28.578 6.439 1.00 69.94 274 SER A O 1
ATOM 2172 N N . ASP A 1 275 ? 15.736 26.842 6.367 1.00 73.88 275 ASP A N 1
ATOM 2173 C CA . ASP A 1 275 ? 16.486 26.045 5.388 1.00 73.88 275 ASP A CA 1
ATOM 2174 C C . ASP A 1 275 ? 16.220 26.454 3.934 1.00 73.88 275 ASP A C 1
ATOM 2176 O O . ASP A 1 275 ? 16.733 25.832 3.005 1.00 73.88 275 ASP A O 1
ATOM 2180 N N . CYS A 1 276 ? 15.457 27.528 3.709 1.00 72.25 276 CYS A N 1
ATOM 2181 C CA . CYS A 1 276 ? 15.138 28.042 2.375 1.00 72.25 276 CYS A CA 1
ATOM 2182 C C . CYS A 1 276 ? 16.391 28.255 1.503 1.00 72.25 276 CYS A C 1
ATOM 2184 O O . CYS A 1 276 ? 16.380 27.932 0.317 1.00 72.25 276 CYS A O 1
ATOM 2186 N N . ILE A 1 277 ? 17.503 28.691 2.107 1.00 73.00 277 ILE A N 1
ATOM 2187 C CA . ILE A 1 277 ? 18.798 28.871 1.430 1.00 73.00 277 ILE A CA 1
ATOM 2188 C C . ILE A 1 277 ? 19.370 27.544 0.906 1.00 73.00 277 ILE A C 1
ATOM 2190 O O . ILE A 1 277 ? 20.001 27.528 -0.150 1.00 73.00 277 ILE A O 1
ATOM 2194 N N . HIS A 1 278 ? 19.124 26.431 1.599 1.00 65.56 278 HIS A N 1
ATOM 2195 C CA . HIS A 1 278 ? 19.643 25.111 1.241 1.00 65.56 278 HIS A CA 1
ATOM 2196 C C . HIS A 1 278 ? 18.869 24.469 0.079 1.00 65.56 278 HIS A C 1
ATOM 2198 O O . HIS A 1 278 ? 19.453 23.751 -0.728 1.00 65.56 278 HIS A O 1
ATOM 2204 N N . TYR A 1 279 ? 17.574 24.782 -0.055 1.00 63.97 279 TYR A N 1
ATOM 2205 C CA . TYR A 1 279 ? 16.736 24.307 -1.165 1.00 63.97 279 TYR A CA 1
ATOM 2206 C C . TYR A 1 279 ? 17.012 25.028 -2.497 1.00 63.97 279 TYR A C 1
ATOM 2208 O O . TYR A 1 279 ? 16.677 24.511 -3.562 1.00 63.97 279 TYR A O 1
ATOM 2216 N N . GLY A 1 280 ? 17.648 26.202 -2.454 1.00 66.12 280 GLY A N 1
ATOM 2217 C CA . GLY A 1 280 ? 18.028 26.973 -3.638 1.00 66.12 280 GLY A CA 1
ATOM 2218 C C . GLY A 1 280 ? 16.852 27.673 -4.337 1.00 66.12 280 GLY A C 1
ATOM 2219 O O . GLY A 1 280 ? 15.683 27.350 -4.144 1.00 66.12 280 GLY A O 1
ATOM 2220 N N . LYS A 1 281 ? 17.147 28.663 -5.195 1.00 73.00 281 LYS A N 1
ATOM 2221 C CA . LYS A 1 281 ? 16.119 29.507 -5.851 1.00 73.00 281 LYS A CA 1
ATOM 2222 C C . LYS A 1 281 ? 15.163 28.743 -6.777 1.00 73.00 281 LYS A C 1
ATOM 2224 O O . LYS A 1 281 ? 14.096 29.255 -7.107 1.00 73.00 281 LYS A O 1
ATOM 2229 N N . SER A 1 282 ? 15.514 27.525 -7.190 1.00 66.38 282 SER A N 1
ATOM 2230 C CA . SER A 1 282 ? 14.647 26.678 -8.015 1.00 66.38 282 SER A CA 1
ATOM 2231 C C . SER A 1 282 ? 13.354 26.295 -7.289 1.00 66.38 282 SER A C 1
ATOM 2233 O O . SER A 1 282 ? 12.322 26.147 -7.948 1.00 66.38 282 SER A O 1
ATOM 2235 N N . VAL A 1 283 ? 13.362 26.204 -5.951 1.00 66.00 283 VAL A N 1
ATOM 2236 C CA . VAL A 1 283 ? 12.173 25.894 -5.135 1.00 66.00 283 VAL A CA 1
ATOM 2237 C C . VAL A 1 283 ? 11.100 26.982 -5.245 1.00 66.00 283 VAL A C 1
ATOM 2239 O O . VAL A 1 283 ? 9.907 26.690 -5.216 1.00 66.00 283 VAL A O 1
ATOM 2242 N N . CYS A 1 284 ? 11.517 28.226 -5.494 1.00 69.94 284 CYS A N 1
ATOM 2243 C CA . CYS A 1 284 ? 10.643 29.382 -5.684 1.00 69.94 284 CYS A CA 1
ATOM 2244 C C . CYS A 1 284 ? 9.830 29.309 -6.987 1.00 69.94 284 CYS A C 1
ATOM 2246 O O . CYS A 1 284 ? 8.844 30.021 -7.154 1.00 69.94 284 CYS A O 1
ATOM 2248 N N . VAL A 1 285 ? 10.221 28.446 -7.925 1.00 63.00 285 VAL A N 1
ATOM 2249 C CA . VAL A 1 285 ? 9.530 28.286 -9.212 1.00 63.00 285 VAL A CA 1
ATOM 2250 C C . VAL A 1 285 ? 8.904 26.899 -9.321 1.00 63.00 285 VAL A C 1
ATOM 2252 O O . VAL A 1 285 ? 7.727 26.786 -9.648 1.00 63.00 285 VAL A O 1
ATOM 2255 N N . THR A 1 286 ? 9.653 25.850 -8.977 1.00 46.97 286 THR A N 1
ATOM 2256 C CA . THR A 1 286 ? 9.204 24.449 -9.075 1.00 46.97 286 THR A CA 1
ATOM 2257 C C . THR A 1 286 ? 8.207 24.058 -7.985 1.00 46.97 286 THR A C 1
ATOM 2259 O O . THR A 1 286 ? 7.334 23.234 -8.227 1.00 46.97 286 THR A O 1
ATOM 2262 N N . HIS A 1 287 ? 8.291 24.687 -6.810 1.00 54.25 287 HIS A N 1
ATOM 2263 C CA . HIS A 1 287 ? 7.418 24.434 -5.661 1.00 54.25 287 HIS A CA 1
ATOM 2264 C C . HIS A 1 287 ? 6.784 25.743 -5.174 1.00 54.25 287 HIS A C 1
ATOM 2266 O O . HIS A 1 287 ? 6.646 25.982 -3.975 1.00 54.25 287 HIS A O 1
ATOM 2272 N N . LYS A 1 288 ? 6.391 26.610 -6.120 1.00 62.97 288 LYS A N 1
ATOM 2273 C CA . LYS A 1 288 ? 5.878 27.966 -5.865 1.00 62.97 288 LYS A CA 1
ATOM 2274 C C . LYS A 1 288 ? 4.758 28.034 -4.810 1.00 62.97 288 LYS A C 1
ATOM 2276 O O . LYS A 1 288 ? 4.868 28.894 -3.942 1.00 62.97 288 LYS A O 1
ATOM 2281 N N . PRO A 1 289 ? 3.739 27.148 -4.792 1.00 57.78 289 PRO A N 1
ATOM 2282 C CA . PRO A 1 289 ? 2.703 27.185 -3.756 1.00 57.78 289 PRO A CA 1
ATOM 2283 C C . PRO A 1 289 ? 3.266 26.936 -2.350 1.00 57.78 289 PRO A C 1
ATOM 2285 O O . PRO A 1 289 ? 2.984 27.690 -1.424 1.00 57.78 289 PRO A O 1
ATOM 2288 N N . TRP A 1 290 ? 4.143 25.943 -2.202 1.00 74.69 290 TRP A N 1
ATOM 2289 C CA . TRP A 1 290 ? 4.812 25.641 -0.935 1.00 74.69 290 TRP A CA 1
ATOM 2290 C C . TRP A 1 290 ? 5.763 26.770 -0.508 1.00 74.69 290 TRP A C 1
ATOM 2292 O O . TRP A 1 290 ? 5.724 27.238 0.632 1.00 74.69 290 TRP A O 1
ATOM 2302 N N . ALA A 1 291 ? 6.567 27.274 -1.446 1.00 67.81 291 ALA A N 1
ATOM 2303 C CA . ALA A 1 291 ? 7.532 28.337 -1.202 1.00 67.81 291 ALA A CA 1
ATOM 2304 C C . ALA A 1 291 ? 6.850 29.682 -0.881 1.00 67.81 291 ALA A C 1
ATOM 2306 O O . ALA A 1 291 ? 7.381 30.451 -0.083 1.00 67.81 291 ALA A O 1
ATOM 2307 N N . SER A 1 292 ? 5.648 29.933 -1.417 1.00 67.25 292 SER A N 1
ATOM 2308 C CA . SER A 1 292 ? 4.824 31.119 -1.119 1.00 67.25 292 SER A CA 1
ATOM 2309 C C . SER A 1 292 ? 4.233 31.145 0.289 1.00 67.25 292 SER A C 1
ATOM 2311 O O . SER A 1 292 ? 3.732 32.176 0.718 1.00 67.25 292 SER A O 1
ATOM 2313 N N . VAL A 1 293 ? 4.326 30.033 1.020 1.00 68.00 293 VAL A N 1
ATOM 2314 C CA . VAL A 1 293 ? 3.909 29.937 2.423 1.00 68.00 293 VAL A CA 1
ATOM 2315 C C . VAL A 1 293 ? 5.128 29.824 3.334 1.00 68.00 293 VAL A C 1
ATOM 2317 O O . VAL A 1 293 ? 5.168 30.456 4.387 1.00 68.00 293 VAL A O 1
ATOM 2320 N N . ARG A 1 294 ? 6.135 29.034 2.938 1.00 76.44 294 ARG A N 1
ATOM 2321 C CA . ARG A 1 294 ? 7.249 28.657 3.819 1.00 76.44 294 ARG A CA 1
ATOM 2322 C C . ARG A 1 294 ? 8.522 29.486 3.653 1.00 76.44 294 ARG A C 1
ATOM 2324 O O . ARG A 1 294 ? 9.215 29.680 4.646 1.00 76.44 294 ARG A O 1
ATOM 2331 N N . CYS A 1 295 ? 8.792 29.980 2.445 1.00 73.62 295 CYS A N 1
ATOM 2332 C CA . CYS A 1 295 ? 10.030 30.665 2.050 1.00 73.62 295 CYS A CA 1
ATOM 2333 C C . CYS A 1 295 ? 9.736 32.024 1.389 1.00 73.62 295 CYS A C 1
ATOM 2335 O O . CYS A 1 295 ? 10.276 32.361 0.333 1.00 73.62 295 CYS A O 1
ATOM 2337 N N . GLN A 1 296 ? 8.809 32.777 1.984 1.00 82.31 296 GLN A N 1
ATOM 2338 C CA . GLN A 1 296 ? 8.232 34.000 1.426 1.00 82.31 296 GLN A CA 1
ATOM 2339 C C . GLN A 1 296 ? 9.275 35.089 1.157 1.00 82.31 296 GLN A C 1
ATOM 2341 O O . GLN A 1 296 ? 9.236 35.746 0.112 1.00 82.31 296 GLN A O 1
ATOM 2346 N N . LYS A 1 297 ? 10.228 35.251 2.077 1.00 83.25 297 LYS A N 1
ATOM 2347 C CA . LYS A 1 297 ? 11.287 36.257 2.001 1.00 83.25 297 LYS A CA 1
ATOM 2348 C C . LYS A 1 297 ? 12.425 35.774 1.106 1.00 83.25 297 LYS A C 1
ATOM 2350 O O . LYS A 1 297 ? 12.859 36.523 0.234 1.00 83.25 297 LYS A O 1
ATOM 2355 N N . PHE A 1 298 ? 12.848 34.516 1.243 1.00 83.94 298 PHE A N 1
ATOM 2356 C CA . PHE A 1 298 ? 13.886 33.910 0.400 1.00 83.94 298 PHE A CA 1
ATOM 2357 C C . PHE A 1 298 ? 13.519 33.912 -1.093 1.00 83.94 298 PHE A C 1
ATOM 2359 O O . PHE A 1 298 ? 14.369 34.169 -1.947 1.00 83.94 298 PHE A O 1
ATOM 2366 N N . CYS A 1 299 ? 12.247 33.665 -1.412 1.00 78.50 299 CYS A N 1
ATOM 2367 C CA . CYS A 1 299 ? 11.751 33.603 -2.784 1.00 78.50 299 CYS A CA 1
ATOM 2368 C C . CYS A 1 299 ? 11.232 34.933 -3.342 1.00 78.50 299 CYS A C 1
ATOM 2370 O O . CYS A 1 299 ? 10.782 34.970 -4.487 1.00 78.50 299 CYS A O 1
ATOM 2372 N N . GLY A 1 300 ? 11.301 36.018 -2.564 1.00 77.94 300 GLY A N 1
ATOM 2373 C CA . GLY A 1 300 ? 10.871 37.345 -3.009 1.00 77.94 300 GLY A CA 1
ATOM 2374 C C . GLY A 1 300 ? 9.367 37.449 -3.273 1.00 77.94 300 GLY A C 1
ATOM 2375 O O . GLY A 1 300 ? 8.946 38.243 -4.107 1.00 77.94 300 GLY A O 1
ATOM 2376 N N . PHE A 1 301 ? 8.548 36.643 -2.591 1.00 81.56 301 PHE A N 1
ATOM 2377 C CA . PHE A 1 301 ? 7.088 36.687 -2.729 1.00 81.56 301 PHE A CA 1
ATOM 2378 C C . PHE A 1 301 ? 6.439 37.806 -1.923 1.00 81.56 301 PHE A C 1
ATOM 2380 O O . PHE A 1 301 ? 5.262 38.107 -2.114 1.00 81.56 301 PHE A O 1
ATOM 2387 N N . CYS A 1 302 ? 7.202 38.448 -1.045 1.00 80.25 302 CYS A N 1
ATOM 2388 C CA . CYS A 1 302 ? 6.738 39.618 -0.331 1.00 80.25 302 CYS A CA 1
ATOM 2389 C C . CYS A 1 302 ? 6.649 40.810 -1.287 1.00 80.25 302 CYS A C 1
ATOM 2391 O O . CYS A 1 302 ? 7.661 41.365 -1.701 1.00 80.25 302 CYS A O 1
ATOM 2393 N N . SER A 1 303 ? 5.427 41.205 -1.634 1.00 63.41 303 SER A N 1
ATOM 2394 C CA . SER A 1 303 ? 5.144 42.444 -2.359 1.00 63.41 303 SER A CA 1
ATOM 2395 C C . SER A 1 303 ? 4.351 43.364 -1.445 1.00 63.41 303 SER A C 1
ATOM 2397 O O . SER A 1 303 ? 3.135 43.261 -1.396 1.00 63.41 303 SER A O 1
ATOM 2399 N N . ASN A 1 304 ? 5.057 44.220 -0.710 1.00 45.75 304 ASN A N 1
ATOM 2400 C CA . ASN A 1 304 ? 4.534 45.441 -0.100 1.00 45.75 304 ASN A CA 1
ATOM 2401 C C . ASN A 1 304 ? 5.710 46.417 0.015 1.00 45.75 304 ASN A C 1
ATOM 2403 O O . ASN A 1 304 ? 6.322 46.553 1.070 1.00 45.75 304 ASN A O 1
ATOM 2407 N N . GLU A 1 305 ? 6.064 47.063 -1.096 1.00 37.97 305 GLU A N 1
ATOM 2408 C CA . GLU A 1 305 ? 6.706 48.369 -0.989 1.00 37.97 305 GLU A CA 1
ATOM 2409 C C . GLU A 1 305 ? 5.609 49.370 -0.627 1.00 37.97 305 GLU A C 1
ATOM 2411 O O . GLU A 1 305 ? 4.741 49.700 -1.439 1.00 37.97 305 GLU A O 1
ATOM 2416 N N . GLU A 1 306 ? 5.639 49.852 0.612 1.00 35.75 306 GLU A N 1
ATOM 2417 C CA . GLU A 1 306 ? 5.080 51.158 0.917 1.00 35.75 306 GLU A CA 1
ATOM 2418 C C . GLU A 1 306 ? 5.837 52.187 0.072 1.00 35.75 306 GLU A C 1
ATOM 2420 O O . GLU A 1 306 ? 7.002 52.497 0.314 1.00 35.75 306 GLU A O 1
ATOM 2425 N N . LYS A 1 307 ? 5.158 52.716 -0.948 1.00 30.36 307 LYS A N 1
ATOM 2426 C CA . LYS A 1 307 ? 5.535 53.973 -1.588 1.00 30.36 307 LYS A CA 1
ATOM 2427 C C . LYS A 1 307 ? 5.472 55.082 -0.537 1.00 30.36 307 LYS A C 1
ATOM 2429 O O . LYS A 1 307 ? 4.407 55.649 -0.301 1.00 30.36 307 LYS A O 1
ATOM 2434 N N . THR A 1 308 ? 6.613 55.447 0.031 1.00 27.25 308 THR A N 1
ATOM 2435 C CA . THR A 1 308 ? 6.869 56.844 0.375 1.00 27.25 308 THR A CA 1
ATOM 2436 C C . THR A 1 308 ? 7.411 57.559 -0.858 1.00 27.25 308 THR A C 1
ATOM 2438 O O . THR A 1 308 ? 8.192 57.047 -1.654 1.00 27.25 308 THR A O 1
ATOM 2441 N N . THR A 1 309 ? 6.844 58.734 -1.065 1.00 31.02 309 THR A N 1
ATOM 2442 C CA . THR A 1 309 ? 7.013 59.660 -2.176 1.00 31.02 309 THR A CA 1
ATOM 2443 C C . THR A 1 309 ? 8.458 60.102 -2.401 1.00 31.02 309 THR A C 1
ATOM 2445 O O . THR A 1 309 ? 9.012 60.771 -1.539 1.00 31.02 309 THR A O 1
ATOM 2448 N N . GLU A 1 310 ? 8.979 59.892 -3.612 1.00 27.30 310 GLU A N 1
ATOM 2449 C CA . GLU A 1 310 ? 9.692 60.931 -4.370 1.00 27.30 310 GLU A CA 1
ATOM 2450 C C . GLU A 1 310 ? 9.688 60.597 -5.877 1.00 27.30 310 GLU A C 1
ATOM 2452 O O . GLU A 1 310 ? 10.005 59.488 -6.300 1.00 27.30 310 GLU A O 1
ATOM 2457 N N . ALA A 1 311 ? 9.238 61.553 -6.692 1.00 26.08 311 ALA A N 1
ATOM 2458 C CA . ALA A 1 311 ? 9.385 61.576 -8.155 1.00 26.08 311 ALA A CA 1
ATOM 2459 C C . ALA A 1 311 ? 10.830 62.040 -8.505 1.00 26.08 311 ALA A C 1
ATOM 2461 O O . ALA A 1 311 ? 11.445 62.616 -7.608 1.00 26.08 311 ALA A O 1
ATOM 2462 N N . PRO A 1 312 ? 11.379 61.933 -9.749 1.00 40.31 312 PRO A N 1
ATOM 2463 C CA . PRO A 1 312 ? 10.642 61.949 -11.021 1.00 40.31 312 PRO A CA 1
ATOM 2464 C C . PRO A 1 312 ? 11.216 61.127 -12.211 1.00 40.31 312 PRO A C 1
ATOM 2466 O O . PRO A 1 312 ? 12.345 60.650 -12.205 1.00 40.31 312 PRO A O 1
ATOM 2469 N N . THR A 1 313 ? 10.455 61.166 -13.321 1.00 26.91 313 THR A N 1
ATOM 2470 C CA . THR A 1 313 ? 10.891 61.071 -14.743 1.00 26.91 313 THR A CA 1
ATOM 2471 C C . THR A 1 313 ? 11.331 59.682 -15.246 1.00 26.91 313 THR A C 1
ATOM 2473 O O . THR A 1 313 ? 12.329 59.140 -14.809 1.00 26.91 313 THR A O 1
ATOM 2476 N N . THR A 1 314 ? 10.689 59.030 -16.221 1.00 29.19 314 THR A N 1
ATOM 2477 C CA . THR A 1 314 ? 10.290 59.501 -17.561 1.00 29.19 314 THR A CA 1
ATOM 2478 C C . THR A 1 314 ? 9.276 58.539 -18.219 1.00 29.19 314 THR A C 1
ATOM 2480 O O . THR A 1 314 ? 9.161 57.370 -17.867 1.00 29.19 314 THR A O 1
ATOM 2483 N N . THR A 1 315 ? 8.537 59.104 -19.170 1.00 27.91 315 THR A N 1
ATOM 2484 C CA . THR A 1 315 ? 7.473 58.620 -20.073 1.00 27.91 315 THR A CA 1
ATOM 2485 C C . THR A 1 315 ? 7.782 57.301 -20.827 1.00 27.91 315 THR A C 1
ATOM 2487 O O . THR A 1 315 ? 8.951 56.990 -21.040 1.00 27.91 315 THR A O 1
ATOM 2490 N N . PRO A 1 316 ? 6.758 56.535 -21.278 1.00 43.66 316 PRO A N 1
ATOM 2491 C CA . PRO A 1 316 ? 6.909 55.189 -21.828 1.00 43.66 316 PRO A CA 1
ATOM 2492 C C . PRO A 1 316 ? 7.148 55.198 -23.344 1.00 43.66 316 PRO A C 1
ATOM 2494 O O . PRO A 1 316 ? 6.747 56.126 -24.050 1.00 43.66 316 PRO A O 1
ATOM 2497 N N . THR A 1 317 ? 7.731 54.125 -23.879 1.00 24.98 317 THR A N 1
ATOM 2498 C CA . THR A 1 317 ? 7.659 53.841 -25.319 1.00 24.98 317 THR A CA 1
ATOM 2499 C C . THR A 1 317 ? 7.450 52.350 -25.555 1.00 24.98 317 THR A C 1
ATOM 2501 O O . THR A 1 317 ? 8.218 51.495 -25.127 1.00 24.98 317 THR A O 1
ATOM 2504 N N . THR A 1 318 ? 6.334 52.071 -26.210 1.00 37.22 318 THR A N 1
ATOM 2505 C CA . THR A 1 318 ? 5.918 50.814 -26.818 1.00 37.22 318 THR A CA 1
ATOM 2506 C C . THR A 1 318 ? 6.845 50.393 -27.967 1.00 37.22 318 THR A C 1
ATOM 2508 O O . THR A 1 318 ? 7.359 51.247 -28.675 1.00 37.22 318 THR A O 1
ATOM 2511 N N . THR A 1 319 ? 6.938 49.071 -28.183 1.00 31.19 319 THR A N 1
ATOM 2512 C CA . THR A 1 319 ? 7.016 48.303 -29.456 1.00 31.19 319 THR A CA 1
ATOM 2513 C C . THR A 1 319 ? 8.200 47.336 -29.603 1.00 31.19 319 THR A C 1
ATOM 2515 O O . THR A 1 319 ? 9.336 47.751 -29.780 1.00 31.19 319 THR A O 1
ATOM 2518 N N . SER A 1 320 ? 7.883 46.035 -29.632 1.00 33.97 320 SER A N 1
ATOM 2519 C CA . SER A 1 320 ? 8.144 45.063 -30.717 1.00 33.97 320 SER A CA 1
ATOM 2520 C C . SER A 1 320 ? 8.402 43.653 -30.158 1.00 33.97 320 SER A C 1
ATOM 2522 O O . SER A 1 320 ? 9.150 43.457 -29.208 1.00 33.97 320 SER A O 1
ATOM 2524 N N . ASN A 1 321 ? 7.695 42.668 -30.717 1.00 51.16 321 ASN A N 1
ATOM 2525 C CA . ASN A 1 321 ? 7.884 41.250 -30.429 1.00 51.16 321 ASN A CA 1
ATOM 2526 C C . ASN A 1 321 ? 9.196 40.785 -31.077 1.00 51.16 321 ASN A C 1
ATOM 2528 O O . ASN A 1 321 ? 9.224 40.572 -32.288 1.00 51.16 321 ASN A O 1
ATOM 2532 N N . GLU A 1 322 ? 10.251 40.590 -30.290 1.00 53.97 322 GLU A N 1
ATOM 2533 C CA . GLU A 1 322 ? 11.451 39.870 -30.726 1.00 53.97 322 GLU A CA 1
ATOM 2534 C C . GLU A 1 322 ? 11.332 38.375 -30.389 1.00 53.97 322 GLU A C 1
ATOM 2536 O O . GLU A 1 322 ? 10.870 37.983 -29.315 1.00 53.97 322 GLU A O 1
ATOM 2541 N N . CYS A 1 323 ? 11.718 37.520 -31.340 1.00 68.12 323 CYS A N 1
ATOM 2542 C CA . CYS A 1 323 ? 11.798 36.075 -31.143 1.00 68.12 323 CYS A CA 1
ATOM 2543 C C . CYS A 1 323 ? 13.045 35.764 -30.304 1.00 68.12 323 CYS A C 1
ATOM 2545 O O . CYS A 1 323 ? 14.151 35.725 -30.835 1.00 68.12 323 CYS A O 1
ATOM 2547 N N . ALA A 1 324 ? 12.852 35.585 -28.996 1.00 78.44 324 ALA A N 1
ATOM 2548 C CA . ALA A 1 324 ? 13.904 35.306 -28.023 1.00 78.44 324 ALA A CA 1
ATOM 2549 C C . ALA A 1 324 ? 13.642 33.991 -27.274 1.00 78.44 324 ALA A C 1
ATOM 2551 O O . ALA A 1 324 ? 12.495 33.542 -27.149 1.00 78.44 324 ALA A O 1
ATOM 2552 N N . ASP A 1 325 ? 14.710 33.389 -26.753 1.00 74.00 325 ASP A N 1
ATOM 2553 C CA . ASP A 1 325 ? 14.600 32.262 -25.834 1.00 74.00 325 ASP A CA 1
ATOM 2554 C C . ASP A 1 325 ? 13.938 32.710 -24.528 1.00 74.00 325 ASP A C 1
ATOM 2556 O O . ASP A 1 325 ? 14.263 33.747 -23.951 1.00 74.00 325 ASP A O 1
ATOM 2560 N N . ARG A 1 326 ? 12.960 31.929 -24.076 1.00 80.06 326 ARG A N 1
ATOM 2561 C CA . ARG A 1 326 ? 12.126 32.235 -22.903 1.00 80.06 326 ARG A CA 1
ATOM 2562 C C . ARG A 1 326 ? 12.722 31.692 -21.605 1.00 80.06 326 ARG A C 1
ATOM 2564 O O . ARG A 1 326 ? 12.220 32.004 -20.528 1.00 80.06 326 ARG A O 1
ATOM 2571 N N . ILE A 1 327 ? 13.759 30.866 -21.724 1.00 77.69 327 ILE A N 1
ATOM 2572 C CA . ILE A 1 327 ? 14.556 30.280 -20.644 1.00 77.69 327 ILE A CA 1
ATOM 2573 C C . ILE A 1 327 ? 16.039 30.318 -21.048 1.00 77.69 327 ILE A C 1
ATOM 2575 O O . ILE A 1 327 ? 16.354 30.565 -22.210 1.00 77.69 327 ILE A O 1
ATOM 2579 N N . ASP A 1 328 ? 16.959 30.058 -20.117 1.00 77.38 328 ASP A N 1
ATOM 2580 C CA . ASP A 1 328 ? 18.384 29.939 -20.453 1.00 77.38 328 ASP A CA 1
ATOM 2581 C C . ASP A 1 328 ? 18.660 28.629 -21.206 1.00 77.38 328 ASP A C 1
ATOM 2583 O O . ASP A 1 328 ? 18.813 27.554 -20.620 1.00 77.38 328 ASP A O 1
ATOM 2587 N N . CYS A 1 329 ? 18.694 28.730 -22.532 1.00 77.38 329 CYS A N 1
ATOM 2588 C CA . CYS A 1 329 ? 18.841 27.588 -23.423 1.00 77.38 329 CYS A CA 1
ATOM 2589 C C . CYS A 1 329 ? 20.308 27.209 -23.695 1.00 77.38 329 CYS A C 1
ATOM 2591 O O . CYS A 1 329 ? 20.563 26.147 -24.263 1.00 77.38 329 CYS A O 1
ATOM 2593 N N . SER A 1 330 ? 21.277 28.016 -23.239 1.00 76.94 330 SER A N 1
ATOM 2594 C CA . SER A 1 330 ? 22.715 27.828 -23.505 1.00 76.94 330 SER A CA 1
ATOM 2595 C C . SER A 1 330 ? 23.287 26.527 -22.925 1.00 76.94 330 SER A C 1
ATOM 2597 O O . SER A 1 330 ? 24.282 25.995 -23.418 1.00 76.94 330 SER A O 1
ATOM 2599 N N . SER A 1 331 ? 22.620 25.984 -21.905 1.00 73.06 331 SER A N 1
ATOM 2600 C CA . SER A 1 331 ? 22.965 24.729 -21.236 1.00 73.06 331 SER A CA 1
ATOM 2601 C C . SER A 1 331 ? 22.465 23.473 -21.966 1.00 73.06 331 SER A C 1
ATOM 2603 O O . SER A 1 331 ? 22.898 22.365 -21.641 1.00 73.06 331 SER A O 1
ATOM 2605 N N . PHE A 1 332 ? 21.585 23.613 -22.966 1.00 68.00 332 PHE A N 1
ATOM 2606 C CA . PHE A 1 332 ? 21.047 22.479 -23.718 1.00 68.00 332 PHE A CA 1
ATOM 2607 C C . PHE A 1 332 ? 21.874 22.194 -24.979 1.00 68.00 332 PHE A C 1
ATOM 2609 O O . PHE A 1 332 ? 22.106 23.100 -25.787 1.00 68.00 332 PHE A O 1
ATOM 2616 N N . PRO A 1 333 ? 22.262 20.930 -25.235 1.00 68.38 333 PRO A N 1
ATOM 2617 C CA . PRO A 1 333 ? 22.900 20.569 -26.494 1.00 68.38 333 PRO A CA 1
ATOM 2618 C C . PRO A 1 333 ? 21.917 20.757 -27.657 1.00 68.38 333 PRO A C 1
ATOM 2620 O O . PRO A 1 333 ? 20.720 20.519 -27.510 1.00 68.38 333 PRO A O 1
ATOM 2623 N N . HIS A 1 334 ? 22.412 21.115 -28.844 1.00 74.06 334 HIS A N 1
ATOM 2624 C CA . HIS A 1 334 ? 21.566 21.358 -30.025 1.00 74.06 334 HIS A CA 1
ATOM 2625 C C . HIS A 1 334 ? 20.688 20.147 -30.413 1.00 74.06 334 HIS A C 1
ATOM 2627 O O . HIS A 1 334 ? 19.604 20.312 -30.965 1.00 74.06 334 HIS A O 1
ATOM 2633 N N . SER A 1 335 ? 21.100 18.922 -30.061 1.00 70.12 335 SER A N 1
ATOM 2634 C CA . SER A 1 335 ? 20.296 17.700 -30.237 1.00 70.12 335 SER A CA 1
ATOM 2635 C C . SER A 1 335 ? 18.985 17.702 -29.440 1.00 70.12 335 SER A C 1
ATOM 2637 O O . SER A 1 335 ? 18.041 16.996 -29.803 1.00 70.12 335 SER A O 1
ATOM 2639 N N . ALA A 1 336 ? 18.878 18.519 -28.386 1.00 64.75 336 ALA A N 1
ATOM 2640 C CA . ALA A 1 336 ? 17.638 18.713 -27.645 1.00 64.75 336 ALA A CA 1
ATOM 2641 C C . ALA A 1 336 ? 16.545 19.336 -28.527 1.00 64.75 336 ALA A C 1
ATOM 2643 O O . ALA A 1 336 ? 15.377 18.978 -28.385 1.00 64.75 336 ALA A O 1
ATOM 2644 N N . CYS A 1 337 ? 16.912 20.191 -29.489 1.00 71.50 337 CYS A N 1
ATOM 2645 C CA . CYS A 1 337 ? 15.975 20.811 -30.429 1.00 71.50 337 CYS A CA 1
ATOM 2646 C C . CYS A 1 337 ? 15.253 19.783 -31.316 1.00 71.50 337 CYS A C 1
ATOM 2648 O O . CYS A 1 337 ? 14.110 20.004 -31.720 1.00 71.50 337 CYS A O 1
ATOM 2650 N N . THR A 1 338 ? 15.887 18.638 -31.583 1.00 70.06 338 THR A N 1
ATOM 2651 C CA . THR A 1 338 ? 15.313 17.523 -32.351 1.00 70.06 338 THR A CA 1
ATOM 2652 C C . THR A 1 338 ? 14.610 16.505 -31.455 1.00 70.06 338 THR A C 1
ATOM 2654 O O . THR A 1 338 ? 13.490 16.101 -31.762 1.00 70.06 338 THR A O 1
ATOM 2657 N N . ASN A 1 339 ? 15.227 16.122 -30.333 1.00 58.19 339 ASN A N 1
ATOM 2658 C CA . ASN A 1 339 ? 14.695 15.094 -29.427 1.00 58.19 339 ASN A CA 1
ATOM 2659 C C . ASN A 1 339 ? 13.490 15.580 -28.606 1.00 58.19 339 ASN A C 1
ATOM 2661 O O . ASN A 1 339 ? 12.608 14.793 -28.274 1.00 58.19 339 ASN A O 1
ATOM 2665 N N . TYR A 1 340 ? 13.425 16.884 -28.322 1.00 68.06 340 TYR A N 1
ATOM 2666 C CA . TYR A 1 340 ? 12.383 17.521 -27.512 1.00 68.06 340 TYR A CA 1
ATOM 2667 C C . TYR A 1 340 ? 11.708 18.661 -28.280 1.00 68.06 340 TYR A C 1
ATOM 2669 O O . TYR A 1 340 ? 11.483 19.752 -27.755 1.00 68.06 340 TYR A O 1
ATOM 2677 N N . ARG A 1 341 ? 11.373 18.400 -29.549 1.00 66.81 341 ARG A N 1
ATOM 2678 C CA . ARG A 1 341 ? 10.923 19.399 -30.531 1.00 66.81 341 ARG A CA 1
ATOM 2679 C C . ARG A 1 341 ? 9.805 20.317 -30.029 1.00 66.81 341 ARG A C 1
ATOM 2681 O O . ARG A 1 341 ? 9.888 21.529 -30.203 1.00 66.81 341 ARG A O 1
ATOM 2688 N N . THR A 1 342 ? 8.773 19.769 -29.389 1.00 69.94 342 THR A N 1
ATOM 2689 C CA . THR A 1 342 ? 7.624 20.550 -28.893 1.00 69.94 342 THR A CA 1
ATOM 2690 C C . THR A 1 342 ? 8.011 21.479 -27.743 1.00 69.94 342 THR A C 1
ATOM 2692 O O . THR A 1 342 ? 7.599 22.632 -27.710 1.00 69.94 342 THR A O 1
ATOM 2695 N N . TYR A 1 343 ? 8.844 21.001 -26.818 1.00 65.94 343 TYR A N 1
ATOM 2696 C CA . TYR A 1 343 ? 9.286 21.788 -25.667 1.00 65.94 343 TYR A CA 1
ATOM 2697 C C . TYR A 1 343 ? 10.287 22.872 -26.080 1.00 65.94 343 TYR A C 1
ATOM 2699 O O . TYR A 1 343 ? 10.158 24.032 -25.685 1.00 65.94 343 TYR A O 1
ATOM 2707 N N . MET A 1 344 ? 11.252 22.506 -26.923 1.00 76.69 344 MET A N 1
ATOM 2708 C CA . MET A 1 344 ? 12.310 23.407 -27.365 1.00 76.69 344 MET A CA 1
ATOM 2709 C C . MET A 1 344 ? 11.804 24.470 -28.346 1.00 76.69 344 MET A C 1
ATOM 2711 O O . MET A 1 344 ? 12.259 25.601 -28.283 1.00 76.69 344 MET A O 1
ATOM 2715 N N . SER A 1 345 ? 10.808 24.174 -29.187 1.00 75.50 345 SER A N 1
ATOM 2716 C CA . SER A 1 345 ? 10.187 25.196 -30.049 1.00 75.50 345 SER A CA 1
ATOM 2717 C C . SER A 1 345 ? 9.362 26.231 -29.282 1.00 75.50 345 SER A C 1
ATOM 2719 O O . SER A 1 345 ? 9.284 27.382 -29.705 1.00 75.50 345 SER A O 1
ATOM 2721 N N . ALA A 1 346 ? 8.776 25.851 -28.144 1.00 77.31 346 ALA A N 1
ATOM 2722 C CA . ALA A 1 346 ? 8.007 26.768 -27.310 1.00 77.31 346 ALA A CA 1
ATOM 2723 C C . ALA A 1 346 ? 8.897 27.659 -26.425 1.00 77.31 346 ALA A C 1
ATOM 2725 O O . ALA A 1 346 ? 8.558 28.820 -26.194 1.00 77.31 346 ALA A O 1
ATOM 2726 N N . ASN A 1 347 ? 10.023 27.125 -25.937 1.00 77.81 347 ASN A N 1
ATOM 2727 C CA . ASN A 1 347 ? 10.846 27.780 -24.914 1.00 77.81 347 ASN A CA 1
ATOM 2728 C C . ASN A 1 347 ? 12.203 28.278 -25.417 1.00 77.81 347 ASN A C 1
ATOM 2730 O O . ASN A 1 347 ? 12.712 29.257 -24.881 1.00 77.81 347 ASN A O 1
ATOM 2734 N N . CYS A 1 348 ? 12.762 27.638 -26.441 1.00 82.69 348 CYS A N 1
ATOM 2735 C CA . CYS A 1 348 ? 14.088 27.916 -26.990 1.00 82.69 348 CYS A CA 1
ATOM 2736 C C . CYS A 1 348 ? 14.063 28.155 -28.520 1.00 82.69 348 CYS A C 1
ATOM 2738 O O . CYS A 1 348 ? 14.838 27.531 -29.254 1.00 82.69 348 CYS A O 1
ATOM 2740 N N . PRO A 1 349 ? 13.137 28.980 -29.057 1.00 82.31 349 PRO A N 1
ATOM 2741 C CA . PRO A 1 349 ? 12.992 29.156 -30.501 1.00 82.31 349 PRO A CA 1
ATOM 2742 C C . PRO A 1 349 ? 14.211 29.820 -31.160 1.00 82.31 349 PRO A C 1
ATOM 2744 O O . PRO A 1 349 ? 14.443 29.587 -32.347 1.00 82.31 349 PRO A O 1
ATOM 2747 N N . TYR A 1 350 ? 14.997 30.604 -30.418 1.00 83.38 350 TYR A N 1
ATOM 2748 C CA . TYR A 1 350 ? 16.209 31.245 -30.922 1.00 83.38 350 TYR A CA 1
ATOM 2749 C C . TYR A 1 350 ? 17.398 30.275 -30.878 1.00 83.38 350 TYR A C 1
ATOM 2751 O O . TYR A 1 350 ? 18.045 30.071 -31.905 1.00 83.38 350 TYR A O 1
ATOM 2759 N N . HIS A 1 351 ? 17.620 29.580 -29.754 1.00 85.44 351 HIS A N 1
ATOM 2760 C CA . HIS A 1 351 ? 18.655 28.538 -29.621 1.00 85.44 351 HIS A CA 1
ATOM 2761 C C . HIS A 1 351 ? 18.476 27.384 -30.611 1.00 85.44 351 HIS A C 1
ATOM 2763 O O . HIS A 1 351 ? 19.456 26.785 -31.036 1.00 85.44 351 HIS A O 1
ATOM 2769 N N . CYS A 1 352 ? 17.236 27.079 -31.002 1.00 82.12 352 CYS A N 1
ATOM 2770 C CA . CYS A 1 352 ? 16.925 26.021 -31.967 1.00 82.12 352 CYS A CA 1
ATOM 2771 C C . CYS A 1 352 ? 16.800 26.494 -33.420 1.00 82.12 352 CYS A C 1
ATOM 2773 O O . CYS A 1 352 ? 16.360 25.712 -34.266 1.00 82.12 352 CYS A O 1
ATOM 2775 N N . ALA A 1 353 ? 17.164 27.746 -33.711 1.00 81.31 353 ALA A N 1
ATOM 2776 C CA . ALA A 1 353 ? 17.107 28.343 -35.046 1.00 81.31 353 ALA A CA 1
ATOM 2777 C C . ALA A 1 353 ? 15.724 28.249 -35.722 1.00 81.31 353 ALA A C 1
ATOM 2779 O O . ALA A 1 353 ? 15.599 28.035 -36.927 1.00 81.31 353 ALA A O 1
ATOM 2780 N N . LEU A 1 354 ? 14.661 28.395 -34.928 1.00 81.31 354 LEU A N 1
ATOM 2781 C CA . LEU A 1 354 ? 13.266 28.356 -35.379 1.00 81.31 354 LEU A CA 1
ATOM 2782 C C . LEU A 1 354 ? 12.676 29.760 -35.579 1.00 81.31 354 LEU A C 1
ATOM 2784 O O . LEU A 1 354 ? 11.529 29.889 -36.012 1.00 81.31 354 LEU A O 1
ATOM 2788 N N . CYS A 1 355 ? 13.442 30.811 -35.277 1.00 80.81 355 CYS A N 1
ATOM 2789 C CA . CYS A 1 355 ? 13.050 32.191 -35.530 1.00 80.81 355 CYS A CA 1
ATOM 2790 C C . CYS A 1 355 ? 13.156 32.537 -37.035 1.00 80.81 355 CYS A C 1
ATOM 2792 O O . CYS A 1 355 ? 14.139 32.167 -37.685 1.00 80.81 355 CYS A O 1
ATOM 2794 N N . PRO A 1 356 ? 12.187 33.274 -37.614 1.00 63.56 356 PRO A N 1
ATOM 2795 C CA . PRO A 1 356 ? 12.236 33.665 -39.022 1.00 63.56 356 PRO A CA 1
ATOM 2796 C C . PRO A 1 356 ? 13.426 34.598 -39.291 1.00 63.56 356 PRO A C 1
ATOM 2798 O O . PRO A 1 356 ? 13.555 35.626 -38.631 1.00 63.56 356 PRO A O 1
ATOM 2801 N N . GLY A 1 357 ? 14.270 34.264 -40.273 1.00 62.44 357 GLY A N 1
ATOM 2802 C CA . GLY A 1 357 ? 15.399 35.103 -40.705 1.00 62.44 357 GLY A CA 1
ATOM 2803 C C . GLY A 1 357 ? 16.798 34.580 -40.364 1.00 62.44 357 GLY A C 1
ATOM 2804 O O . GLY A 1 357 ? 17.773 35.235 -40.717 1.00 62.44 357 GLY A O 1
ATOM 2805 N N . GLN A 1 358 ? 16.931 33.409 -39.733 1.00 47.78 358 GLN A N 1
ATOM 2806 C CA . GLN A 1 358 ? 18.230 32.739 -39.615 1.00 47.78 358 GLN A CA 1
ATOM 2807 C C . GLN A 1 358 ? 18.493 31.874 -40.857 1.00 47.78 358 GLN A C 1
ATOM 2809 O O . GLN A 1 358 ? 17.738 30.944 -41.146 1.00 47.78 358 GLN A O 1
ATOM 2814 N N . GLU A 1 359 ? 19.537 32.202 -41.627 1.00 37.84 359 GLU A N 1
ATOM 2815 C CA . GLU A 1 359 ? 19.974 31.355 -42.742 1.00 37.84 359 GLU A CA 1
ATOM 2816 C C . GLU A 1 359 ? 20.448 29.984 -42.223 1.00 37.84 359 GLU A C 1
ATOM 2818 O O . GLU A 1 359 ? 21.190 29.919 -41.238 1.00 37.84 359 GLU A O 1
ATOM 2823 N N . PRO A 1 360 ? 20.066 28.870 -42.872 1.00 38.56 360 PRO A N 1
ATOM 2824 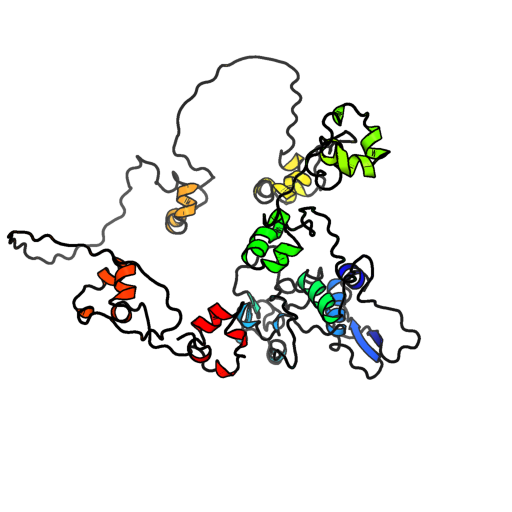C CA . PRO A 1 360 ? 20.486 27.548 -42.438 1.00 38.56 360 PRO A CA 1
ATOM 2825 C C . PRO A 1 360 ? 21.963 27.300 -42.773 1.00 38.56 360 PRO A C 1
ATOM 2827 O O . PRO A 1 360 ? 22.352 27.220 -43.940 1.00 38.56 360 PRO A O 1
ATOM 2830 N N . LEU A 1 361 ? 22.780 27.095 -41.734 1.00 35.41 361 LEU A N 1
ATOM 2831 C CA . LEU A 1 361 ? 24.129 26.553 -41.872 1.00 35.41 361 LEU A CA 1
ATOM 2832 C C . LEU A 1 361 ? 24.059 25.111 -42.392 1.00 35.41 361 LEU A C 1
ATOM 2834 O O . LEU A 1 361 ? 23.551 24.187 -41.757 1.00 35.41 361 LEU A O 1
ATOM 2838 N N . THR A 1 362 ? 24.600 24.960 -43.593 1.00 37.78 362 THR A N 1
ATOM 2839 C CA . THR A 1 362 ? 24.851 23.722 -44.322 1.00 37.78 362 THR A CA 1
ATOM 2840 C C . THR A 1 362 ? 25.552 22.665 -43.470 1.00 37.78 362 THR A C 1
ATOM 2842 O O . THR A 1 362 ? 26.580 22.948 -42.856 1.00 37.78 362 THR A O 1
ATOM 2845 N N . THR A 1 363 ? 25.098 21.414 -43.546 1.00 31.83 363 THR A N 1
ATOM 2846 C CA . THR A 1 363 ? 25.944 20.245 -43.254 1.00 31.83 363 THR A CA 1
ATOM 2847 C C . THR A 1 363 ? 25.908 19.250 -44.423 1.00 31.83 363 THR A C 1
ATOM 2849 O O . THR A 1 363 ? 24.949 19.237 -45.199 1.00 31.83 363 THR A O 1
ATOM 2852 N N . PRO A 1 364 ? 27.011 18.512 -44.653 1.00 29.56 364 PRO A N 1
ATOM 2853 C CA . PRO A 1 364 ? 27.420 18.082 -45.984 1.00 29.56 364 PRO A CA 1
ATOM 2854 C C . PRO A 1 364 ? 26.723 16.811 -46.484 1.00 29.56 364 PRO A C 1
ATOM 2856 O O . PRO A 1 364 ? 26.457 15.860 -45.755 1.00 29.56 364 PRO A O 1
ATOM 2859 N N . LYS A 1 365 ? 26.500 16.813 -47.798 1.00 29.67 365 LYS A N 1
ATOM 2860 C CA . LYS A 1 365 ? 25.982 15.738 -48.649 1.00 29.67 365 LYS A CA 1
ATOM 2861 C C . LYS A 1 365 ? 26.877 14.478 -48.639 1.00 29.67 365 LYS A C 1
ATOM 2863 O O . LYS A 1 365 ? 28.070 14.612 -48.907 1.00 29.67 365 LYS A O 1
ATOM 2868 N N . PRO A 1 366 ? 26.320 13.256 -48.511 1.00 29.66 366 PRO A N 1
ATOM 2869 C CA . PRO A 1 366 ? 26.954 12.027 -48.994 1.00 29.66 366 PRO A CA 1
ATOM 2870 C C . PRO A 1 366 ? 26.605 11.755 -50.474 1.00 29.66 366 PRO A C 1
ATOM 2872 O O . PRO A 1 366 ? 25.594 12.249 -50.984 1.00 29.66 366 PRO A O 1
ATOM 2875 N N . PRO A 1 367 ? 27.452 11.013 -51.206 1.00 30.06 367 PRO A N 1
ATOM 2876 C CA . PRO A 1 367 ? 27.545 11.079 -52.658 1.00 30.06 367 PRO A CA 1
ATOM 2877 C C . PRO A 1 367 ? 26.327 10.494 -53.380 1.00 30.06 367 PRO A C 1
ATOM 2879 O O . PRO A 1 367 ? 25.814 9.427 -53.063 1.00 30.06 367 PRO A O 1
ATOM 2882 N N . THR A 1 368 ? 25.912 11.210 -54.422 1.00 28.67 368 THR A N 1
ATOM 2883 C CA . THR A 1 368 ? 24.950 10.774 -55.434 1.00 28.67 368 THR A CA 1
ATOM 2884 C C . THR A 1 368 ? 25.576 9.723 -56.346 1.00 28.67 368 THR A C 1
ATOM 2886 O O . THR A 1 368 ? 26.463 10.057 -57.134 1.00 28.67 368 THR A O 1
ATOM 2889 N N . THR A 1 369 ? 25.056 8.497 -56.315 1.00 29.34 369 THR A N 1
ATOM 2890 C CA . THR A 1 369 ? 25.223 7.537 -57.411 1.00 29.34 369 THR A CA 1
ATOM 2891 C C . THR A 1 369 ? 24.197 7.864 -58.492 1.00 29.34 369 THR A C 1
ATOM 2893 O O . THR A 1 369 ? 22.989 7.802 -58.270 1.00 29.34 369 THR A O 1
ATOM 2896 N N . LYS A 1 370 ? 24.692 8.268 -59.665 1.00 28.42 370 LYS A N 1
ATOM 2897 C CA . LYS A 1 370 ? 23.900 8.452 -60.883 1.00 28.42 370 LYS A CA 1
ATOM 2898 C C . LYS A 1 370 ? 23.288 7.115 -61.296 1.00 28.42 370 LYS A C 1
ATOM 2900 O O . LYS A 1 370 ? 24.035 6.173 -61.522 1.00 28.42 370 LYS A O 1
ATOM 2905 N N . THR A 1 371 ? 21.975 7.074 -61.500 1.00 28.30 371 THR A N 1
ATOM 2906 C CA . THR A 1 371 ? 21.387 6.194 -62.518 1.00 28.30 371 THR A CA 1
ATOM 2907 C C . THR A 1 371 ? 20.305 6.968 -63.267 1.00 28.30 371 THR A C 1
ATOM 2909 O O . THR A 1 371 ? 19.301 7.387 -62.703 1.00 28.30 371 THR A O 1
ATOM 2912 N N . THR A 1 372 ? 20.610 7.217 -64.537 1.00 26.38 372 THR A N 1
ATOM 2913 C CA . THR A 1 372 ? 19.758 7.547 -65.689 1.00 26.38 372 THR A CA 1
ATOM 2914 C C . THR A 1 372 ? 18.438 6.744 -65.609 1.00 26.38 372 THR A C 1
ATOM 2916 O O . THR A 1 372 ? 18.458 5.592 -65.196 1.00 26.38 372 THR A O 1
ATOM 2919 N N . THR A 1 373 ? 17.246 7.203 -65.998 1.00 27.03 373 THR A N 1
ATOM 2920 C CA . THR A 1 373 ? 16.831 7.447 -67.390 1.00 27.03 373 THR A CA 1
ATOM 2921 C C . THR A 1 373 ? 15.352 7.894 -67.420 1.00 27.03 373 THR A C 1
ATOM 2923 O O . THR A 1 373 ? 14.549 7.459 -66.600 1.00 27.03 373 THR A O 1
ATOM 2926 N N . THR A 1 374 ? 15.052 8.718 -68.429 1.00 28.23 374 THR A N 1
ATOM 2927 C CA . THR A 1 374 ? 13.798 8.874 -69.201 1.00 28.23 374 THR A CA 1
ATOM 2928 C C . THR A 1 374 ? 12.530 9.463 -68.577 1.00 28.23 374 THR A C 1
ATOM 2930 O O . THR A 1 374 ? 11.693 8.794 -67.981 1.00 28.23 374 THR A O 1
ATOM 2933 N N . THR A 1 375 ? 12.309 10.722 -68.952 1.00 26.50 375 THR A N 1
ATOM 2934 C CA . THR A 1 375 ? 11.014 11.318 -69.289 1.00 26.50 375 THR A CA 1
ATOM 2935 C C . THR A 1 375 ? 10.332 10.542 -70.422 1.00 26.50 375 THR A C 1
ATOM 2937 O O . THR A 1 375 ? 10.942 10.350 -71.471 1.00 26.50 375 THR A O 1
ATOM 2940 N N . THR A 1 376 ? 9.046 10.212 -70.274 1.00 28.20 376 THR A N 1
ATOM 2941 C CA . THR A 1 376 ? 8.134 10.179 -71.428 1.00 28.20 376 THR A CA 1
ATOM 2942 C C . THR A 1 376 ? 6.779 10.743 -71.027 1.00 28.20 376 THR A C 1
ATOM 2944 O O . THR A 1 376 ? 6.173 10.331 -70.042 1.00 28.20 376 THR A O 1
ATOM 2947 N N . THR A 1 377 ? 6.362 11.736 -71.795 1.00 29.09 377 THR A N 1
ATOM 2948 C CA . THR A 1 377 ? 5.097 12.458 -71.740 1.00 29.09 377 THR A CA 1
ATOM 2949 C C . THR A 1 377 ? 4.009 11.647 -72.434 1.00 29.09 377 THR A C 1
ATOM 2951 O O . THR A 1 377 ? 4.246 11.159 -73.535 1.00 29.09 377 THR A O 1
ATOM 2954 N N . SER A 1 378 ? 2.794 11.624 -71.886 1.00 29.52 378 SER A N 1
ATOM 2955 C CA . SER A 1 378 ? 1.581 11.533 -72.709 1.00 29.52 378 SER A CA 1
ATOM 2956 C C . SER A 1 378 ? 0.347 11.974 -71.921 1.00 29.52 378 SER A C 1
ATOM 2958 O O . SER A 1 378 ? -0.070 11.352 -70.950 1.00 29.52 378 SER A O 1
ATOM 2960 N N . THR A 1 379 ? -0.189 13.102 -72.375 1.00 28.97 379 THR A N 1
ATOM 2961 C CA . THR A 1 379 ? -1.527 13.669 -72.171 1.00 28.97 379 THR A CA 1
ATOM 2962 C C . THR A 1 379 ? -2.645 12.715 -72.599 1.00 28.97 379 THR A C 1
ATOM 2964 O O . THR A 1 379 ? -2.376 11.856 -73.437 1.00 28.97 379 THR A O 1
ATOM 2967 N N . THR A 1 380 ? -3.887 12.940 -72.115 1.00 27.94 380 THR A N 1
ATOM 2968 C CA . THR A 1 380 ? -5.174 13.026 -72.882 1.00 27.94 380 THR A CA 1
ATOM 2969 C C . THR A 1 380 ? -6.405 12.869 -71.938 1.00 27.94 380 THR A C 1
ATOM 2971 O O . THR A 1 380 ? -6.628 11.786 -71.416 1.00 27.94 380 THR A O 1
ATOM 2974 N N . THR A 1 381 ? -7.119 13.989 -71.667 1.00 28.17 381 THR A N 1
ATOM 2975 C CA . THR A 1 381 ? -8.603 14.261 -71.720 1.00 28.17 381 THR A CA 1
ATOM 2976 C C . THR A 1 381 ? -9.626 13.133 -71.404 1.00 28.17 381 THR A C 1
ATOM 2978 O O . THR A 1 381 ? -9.422 12.025 -71.868 1.00 28.17 381 THR A O 1
ATOM 2981 N N . THR A 1 382 ? -10.815 13.263 -70.773 1.00 30.69 382 THR A N 1
ATOM 2982 C CA . THR A 1 382 ? -11.683 14.327 -70.181 1.00 30.69 382 THR A CA 1
ATOM 2983 C C . THR A 1 382 ? -12.734 13.639 -69.235 1.00 30.69 382 THR A C 1
ATOM 2985 O O . THR A 1 382 ? -12.428 12.541 -68.777 1.00 30.69 382 THR A O 1
ATOM 2988 N N . PRO A 1 383 ? -13.922 14.192 -68.845 1.00 48.69 383 PRO A N 1
ATOM 2989 C CA . PRO A 1 383 ? -14.434 14.065 -67.476 1.00 48.69 383 PRO A CA 1
ATOM 2990 C C . PRO A 1 383 ? -15.660 13.136 -67.355 1.00 48.69 383 PRO A C 1
ATOM 2992 O O . PRO A 1 383 ? -16.359 12.874 -68.332 1.00 48.69 383 PRO A O 1
ATOM 2995 N N . THR A 1 384 ? -16.043 12.728 -66.143 1.00 27.69 384 THR A N 1
ATOM 2996 C CA . THR A 1 384 ? -17.464 12.428 -65.894 1.00 27.69 384 THR A CA 1
ATOM 2997 C C . THR A 1 384 ? -17.843 12.638 -64.434 1.00 27.69 384 THR A C 1
ATOM 2999 O O . THR A 1 384 ? -17.314 12.027 -63.513 1.00 27.69 384 THR A O 1
ATOM 3002 N N . THR A 1 385 ? -18.781 13.559 -64.269 1.00 28.84 385 THR A N 1
ATOM 3003 C CA . THR A 1 385 ? -19.670 13.795 -63.137 1.00 28.84 385 THR A CA 1
ATOM 3004 C C . THR A 1 385 ? -20.371 12.497 -62.710 1.00 28.84 385 THR A C 1
ATOM 3006 O O . THR A 1 385 ? -20.677 11.668 -63.567 1.00 28.84 385 THR A O 1
ATOM 3009 N N . THR A 1 386 ? -20.759 12.373 -61.435 1.00 26.17 386 THR A N 1
ATOM 3010 C CA . THR A 1 386 ? -22.173 12.254 -60.985 1.00 26.17 386 THR A CA 1
ATOM 3011 C C . THR A 1 386 ? -22.304 11.492 -59.653 1.00 26.17 386 THR A C 1
ATOM 3013 O O . THR A 1 386 ? -21.772 10.405 -59.462 1.00 26.17 386 THR A O 1
ATOM 3016 N N . THR A 1 387 ? -23.101 12.106 -58.771 1.00 28.55 387 THR A N 1
ATOM 3017 C CA . THR A 1 387 ? -23.907 11.548 -57.666 1.00 28.55 387 THR A CA 1
ATOM 3018 C C . THR A 1 387 ? -23.245 11.005 -56.402 1.00 28.55 387 THR A C 1
ATOM 3020 O O . THR A 1 387 ? -22.850 9.851 -56.284 1.00 28.55 387 THR A O 1
ATOM 3023 N N . GLN A 1 388 ? -23.337 11.855 -55.382 1.00 33.25 388 GLN A N 1
ATOM 3024 C CA . GLN A 1 388 ? -23.631 11.503 -53.996 1.00 33.25 388 GLN A CA 1
ATOM 3025 C C . GLN A 1 388 ? -24.958 10.716 -53.895 1.00 33.25 388 GLN A C 1
ATOM 3027 O O . GLN A 1 388 ? -25.920 11.076 -54.578 1.00 33.25 388 GLN A O 1
ATOM 3032 N N . PRO A 1 389 ? -25.061 9.741 -52.977 1.00 32.53 389 PRO A N 1
ATOM 3033 C CA . PRO A 1 389 ? -26.327 9.472 -52.305 1.00 32.53 389 PRO A CA 1
ATOM 3034 C C . PRO A 1 389 ? -26.203 9.706 -50.798 1.00 32.53 389 PRO A C 1
ATOM 3036 O O . PRO A 1 389 ? -25.350 9.157 -50.102 1.00 32.53 389 PRO A O 1
ATOM 3039 N N . THR A 1 390 ? -27.102 10.541 -50.302 1.00 37.72 390 THR A N 1
ATOM 3040 C CA . THR A 1 390 ? -27.478 10.683 -48.902 1.00 37.72 390 THR A CA 1
ATOM 3041 C C . THR A 1 390 ? -28.325 9.490 -48.462 1.00 37.72 390 THR A C 1
ATOM 3043 O O . THR A 1 390 ? -29.439 9.327 -48.944 1.00 37.72 390 THR A O 1
ATOM 3046 N N . THR A 1 391 ? -27.865 8.729 -47.466 1.00 28.72 391 THR A N 1
ATOM 3047 C CA . THR A 1 391 ? -28.742 7.927 -46.592 1.00 28.72 391 THR A CA 1
ATOM 3048 C C . THR A 1 391 ? -28.146 7.815 -45.184 1.00 28.72 391 THR A C 1
ATOM 3050 O O . THR A 1 391 ? -27.155 7.126 -44.964 1.00 28.72 391 THR A O 1
ATOM 3053 N N . LYS A 1 392 ? -28.782 8.475 -44.212 1.00 33.53 392 LYS A N 1
ATOM 3054 C CA . LYS A 1 392 ? -28.950 7.963 -42.833 1.00 33.53 392 LYS A CA 1
ATOM 3055 C C . LYS A 1 392 ? -30.119 6.949 -42.937 1.00 33.53 392 LYS A C 1
ATOM 3057 O O . LYS A 1 392 ? -31.009 7.275 -43.727 1.00 33.53 392 LYS A O 1
ATOM 3062 N N . PRO A 1 393 ? -30.221 5.807 -42.207 1.00 37.47 393 PRO A N 1
ATOM 3063 C CA . PRO A 1 393 ? -30.045 5.760 -40.753 1.00 37.47 393 PRO A CA 1
ATOM 3064 C C . PRO A 1 393 ? -29.655 4.405 -40.092 1.00 37.47 393 PRO A C 1
ATOM 3066 O O . PRO A 1 393 ? -29.533 3.367 -40.726 1.00 37.47 393 PRO A O 1
ATOM 3069 N N . THR A 1 394 ? -29.567 4.480 -38.758 1.00 24.30 394 THR A N 1
ATOM 3070 C CA . THR A 1 394 ? -29.908 3.447 -37.757 1.00 24.30 394 THR A CA 1
ATOM 3071 C C . THR A 1 394 ? -28.809 2.518 -37.225 1.00 24.30 394 THR A C 1
ATOM 3073 O O . THR A 1 394 ? -28.117 1.795 -37.929 1.00 24.30 394 THR A O 1
ATOM 3076 N N . THR A 1 395 ? -28.726 2.565 -35.899 1.00 34.19 395 THR A N 1
ATOM 3077 C CA . THR A 1 395 ? -28.080 1.684 -34.930 1.00 34.19 395 THR A CA 1
ATOM 3078 C C . THR A 1 395 ? -28.457 0.209 -35.092 1.00 34.19 395 THR A C 1
ATOM 3080 O O . THR A 1 395 ? -29.638 -0.124 -35.108 1.00 34.19 395 THR A O 1
ATOM 3083 N N . THR A 1 396 ? -27.455 -0.673 -35.025 1.00 25.11 396 THR A N 1
ATOM 3084 C CA . THR A 1 396 ? -27.631 -2.060 -34.562 1.00 25.11 396 THR A CA 1
ATOM 3085 C C . THR A 1 396 ? -26.411 -2.483 -33.748 1.00 25.11 396 THR A C 1
ATOM 3087 O O . THR A 1 396 ? -25.275 -2.370 -34.202 1.00 25.11 396 THR A O 1
ATOM 3090 N N . TYR A 1 397 ? -26.679 -2.914 -32.518 1.00 31.80 397 TYR A N 1
ATOM 3091 C CA . TYR A 1 397 ? -25.765 -3.593 -31.603 1.00 31.80 397 TYR A CA 1
ATOM 3092 C C . TYR A 1 397 ? -25.606 -5.054 -32.063 1.00 31.80 397 TYR A C 1
ATOM 3094 O O . TYR A 1 397 ? -26.613 -5.690 -32.364 1.00 31.80 397 TYR A O 1
ATOM 3102 N N . GLY A 1 398 ? -24.380 -5.587 -32.056 1.00 38.88 398 GLY A N 1
ATOM 3103 C CA . GLY A 1 398 ? -24.107 -7.028 -32.157 1.00 38.88 398 GLY A CA 1
ATOM 3104 C C . GLY A 1 398 ? -23.971 -7.583 -33.580 1.00 38.88 398 GLY A C 1
ATOM 3105 O O . GLY A 1 398 ? -24.953 -7.928 -34.226 1.00 38.88 398 GLY A O 1
ATOM 3106 N N . GLY A 1 399 ? -22.728 -7.741 -34.036 1.00 30.98 399 GLY A N 1
ATOM 3107 C CA . GLY A 1 399 ? -22.379 -8.500 -35.235 1.00 30.98 399 GLY A CA 1
ATOM 3108 C C . GLY A 1 399 ? -20.873 -8.745 -35.278 1.00 30.98 399 GLY A C 1
ATOM 3109 O O . GLY A 1 399 ? -20.103 -7.789 -35.280 1.00 30.98 399 GLY A O 1
ATOM 3110 N N . ILE A 1 400 ? -20.475 -10.017 -35.271 1.00 39.41 400 ILE A N 1
ATOM 3111 C CA . ILE A 1 400 ? -19.085 -10.494 -35.331 1.00 39.41 400 ILE A CA 1
ATOM 3112 C C . ILE A 1 400 ? -18.436 -9.952 -36.613 1.00 39.41 400 ILE A C 1
ATOM 3114 O O . ILE A 1 400 ? -18.878 -10.284 -37.716 1.00 39.41 400 ILE A O 1
ATOM 3118 N N . VAL A 1 401 ? -17.399 -9.120 -36.491 1.00 52.25 401 VAL A N 1
ATOM 3119 C CA . VAL A 1 401 ? -16.669 -8.578 -37.648 1.00 52.25 401 VAL A CA 1
ATOM 3120 C C . VAL A 1 401 ? -15.476 -9.486 -37.933 1.00 52.25 401 VAL A C 1
ATOM 3122 O O . VAL A 1 401 ? -14.455 -9.419 -37.253 1.00 52.25 401 VAL A O 1
ATOM 3125 N N . LYS A 1 402 ? -15.593 -10.352 -38.946 1.00 56.38 402 LYS A N 1
ATOM 3126 C CA . LYS A 1 402 ? -14.441 -11.102 -39.466 1.00 56.38 402 LYS A CA 1
ATOM 3127 C C . LYS A 1 402 ? -13.403 -10.130 -40.036 1.00 56.38 402 LYS A C 1
ATOM 3129 O O . LYS A 1 402 ? -13.757 -9.153 -40.691 1.00 56.38 402 LYS A O 1
ATOM 3134 N N . CYS A 1 403 ? -12.121 -10.396 -39.780 1.00 70.38 403 CYS A N 1
ATOM 3135 C CA . CYS A 1 403 ? -11.024 -9.608 -40.334 1.00 70.38 403 CYS A CA 1
ATOM 3136 C C . CYS A 1 403 ? -10.799 -9.958 -41.813 1.00 70.38 403 CYS A C 1
ATOM 3138 O O . CYS A 1 403 ? -9.987 -10.824 -42.154 1.00 70.38 403 CYS A O 1
ATOM 3140 N N . GLU A 1 404 ? -11.528 -9.272 -42.686 1.00 78.94 404 GLU A N 1
ATOM 3141 C CA . GLU A 1 404 ? -11.462 -9.419 -44.139 1.00 78.94 404 GLU A CA 1
ATOM 3142 C C . GLU A 1 404 ? -11.413 -8.052 -44.836 1.00 78.94 404 GLU A C 1
ATOM 3144 O O . GLU A 1 404 ? -11.859 -7.036 -44.293 1.00 78.94 404 GLU A O 1
ATOM 3149 N N . ASP A 1 405 ? -10.827 -8.021 -46.034 1.00 85.25 405 ASP A N 1
ATOM 3150 C CA . ASP A 1 405 ? -10.925 -6.869 -46.928 1.00 85.25 405 ASP A CA 1
ATOM 3151 C C . ASP A 1 405 ? -12.304 -6.909 -47.601 1.00 85.25 405 ASP A C 1
ATOM 3153 O O . ASP A 1 405 ? -12.722 -7.952 -48.094 1.00 85.25 405 ASP A O 1
ATOM 3157 N N . LYS A 1 406 ? -13.039 -5.790 -47.595 1.00 86.00 406 LYS A N 1
ATOM 3158 C CA . LYS A 1 406 ? -14.380 -5.712 -48.205 1.00 86.00 406 LYS A CA 1
ATOM 3159 C C . LYS A 1 406 ? -14.343 -5.515 -49.716 1.00 86.00 406 LYS A C 1
ATOM 3161 O O . LYS A 1 406 ? -15.378 -5.651 -50.361 1.00 86.00 406 LYS A O 1
ATOM 3166 N N . ILE A 1 407 ? -13.192 -5.118 -50.256 1.00 83.50 407 ILE A N 1
ATOM 3167 C CA . ILE A 1 407 ? -12.968 -4.991 -51.695 1.00 83.50 407 ILE A CA 1
ATOM 3168 C C . ILE A 1 407 ? -11.784 -5.871 -52.094 1.00 83.50 407 ILE A C 1
ATOM 3170 O O . ILE A 1 407 ? -10.769 -5.922 -51.400 1.00 83.50 407 ILE A O 1
ATOM 3174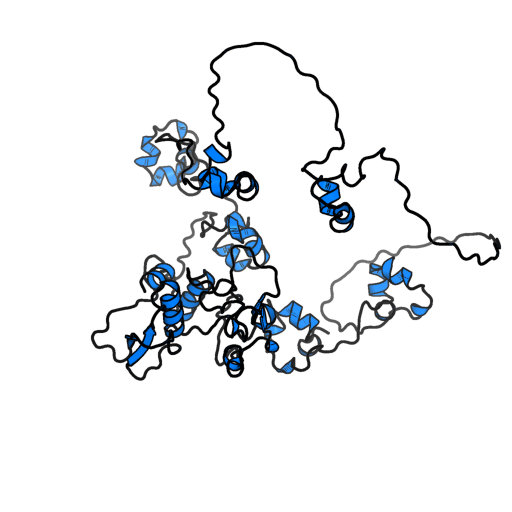 N N . ASP A 1 408 ? -11.904 -6.544 -53.232 1.00 85.38 408 ASP A N 1
ATOM 3175 C CA . ASP A 1 408 ? -10.960 -7.600 -53.616 1.00 85.38 408 ASP A CA 1
ATOM 3176 C C . ASP A 1 408 ? -9.641 -7.056 -54.192 1.00 85.38 408 ASP A C 1
ATOM 3178 O O . ASP A 1 408 ? -8.631 -7.756 -54.238 1.00 85.38 408 ASP A O 1
ATOM 3182 N N . ASN A 1 409 ? -9.617 -5.787 -54.608 1.00 86.12 409 ASN A N 1
ATOM 3183 C CA . ASN A 1 409 ? -8.475 -5.165 -55.278 1.00 86.12 409 ASN A CA 1
ATOM 3184 C C . ASN A 1 409 ? -7.560 -4.362 -54.335 1.00 86.12 409 ASN A C 1
ATOM 3186 O O . ASN A 1 409 ? -6.737 -3.571 -54.792 1.00 86.12 409 ASN A O 1
ATOM 3190 N N . CYS A 1 410 ? -7.657 -4.561 -53.015 1.00 86.75 410 CYS A N 1
ATOM 3191 C CA . CYS A 1 410 ? -6.799 -3.872 -52.045 1.00 86.75 410 CYS A CA 1
ATOM 3192 C C . CYS A 1 410 ? -5.297 -4.024 -52.354 1.00 86.75 410 CYS A C 1
ATOM 3194 O O . CYS A 1 410 ? -4.532 -3.077 -52.175 1.00 86.75 410 CYS A O 1
ATOM 3196 N N . ALA A 1 411 ? -4.887 -5.184 -52.880 1.00 88.75 411 ALA A N 1
ATOM 3197 C CA . ALA A 1 411 ? -3.505 -5.480 -53.260 1.00 88.75 411 ALA A CA 1
ATOM 3198 C C . ALA A 1 411 ? -2.979 -4.671 -54.462 1.00 88.75 411 ALA A C 1
ATOM 3200 O O . ALA A 1 411 ? -1.767 -4.601 -54.658 1.00 88.75 411 ALA A O 1
ATOM 3201 N N . GLU A 1 412 ? -3.858 -4.045 -55.248 1.00 89.12 412 GLU A N 1
ATOM 3202 C CA . GLU A 1 412 ? -3.477 -3.204 -56.390 1.00 89.12 412 GLU A CA 1
ATOM 3203 C C . GLU A 1 412 ? -3.079 -1.784 -55.958 1.00 89.12 412 GLU A C 1
ATOM 3205 O O . GLU A 1 412 ? -2.397 -1.069 -56.696 1.00 89.12 412 GLU A O 1
ATOM 3210 N N . TYR A 1 413 ? -3.460 -1.365 -54.745 1.00 85.88 413 TYR A N 1
ATOM 3211 C CA . TYR A 1 413 ? -3.103 -0.055 -54.213 1.00 85.88 413 TYR A CA 1
ATOM 3212 C C . TYR A 1 413 ? -1.696 -0.050 -53.597 1.00 85.88 413 TYR A C 1
ATOM 3214 O O . TYR A 1 413 ? -1.328 -0.970 -52.855 1.00 85.88 413 TYR A O 1
ATOM 3222 N N . PRO A 1 414 ? -0.911 1.026 -53.794 1.00 88.19 414 PRO A N 1
ATOM 3223 C CA . PRO A 1 414 ? 0.370 1.171 -53.119 1.00 88.19 414 PRO A CA 1
ATOM 3224 C C . PRO A 1 414 ? 0.172 1.277 -51.602 1.00 88.19 414 PRO A C 1
ATOM 3226 O O . PRO A 1 414 ? -0.785 1.886 -51.121 1.00 88.19 414 PRO A O 1
ATOM 3229 N N . LYS A 1 415 ? 1.125 0.745 -50.824 1.00 84.69 415 LYS A N 1
ATOM 3230 C CA . LYS A 1 415 ? 1.058 0.730 -49.347 1.00 84.69 415 LYS A CA 1
ATOM 3231 C C . LYS A 1 415 ? 0.893 2.114 -48.708 1.00 84.69 415 LYS A C 1
ATOM 3233 O O . LYS A 1 415 ? 0.390 2.206 -47.592 1.00 84.69 415 LYS A O 1
ATOM 3238 N N . SER A 1 416 ? 1.250 3.188 -49.412 1.00 83.62 416 SER A N 1
ATOM 3239 C CA . SER A 1 416 ? 1.012 4.568 -48.975 1.00 83.62 416 SER A CA 1
ATOM 3240 C C . SER A 1 416 ? -0.473 4.892 -48.763 1.00 83.62 416 SER A C 1
ATOM 3242 O O . SER A 1 416 ? -0.792 5.729 -47.920 1.00 83.62 416 SER A O 1
ATOM 3244 N N . VAL A 1 417 ? -1.395 4.199 -49.443 1.00 85.88 417 VAL A N 1
ATOM 3245 C CA . VAL A 1 417 ? -2.848 4.365 -49.254 1.00 85.88 417 VAL A CA 1
ATOM 3246 C C . VAL A 1 417 ? -3.275 3.992 -47.830 1.00 85.88 417 VAL A C 1
ATOM 3248 O O . VAL A 1 417 ? -4.127 4.672 -47.262 1.00 85.88 417 VAL A O 1
ATOM 3251 N N . CYS A 1 418 ? -2.617 3.007 -47.208 1.00 84.00 418 CYS A N 1
ATOM 3252 C CA . CYS A 1 418 ? -2.872 2.602 -45.820 1.00 84.00 418 CYS A CA 1
ATOM 3253 C C . CYS A 1 418 ? -2.570 3.708 -44.796 1.00 84.00 418 CYS A C 1
ATOM 3255 O O . CYS A 1 418 ? -3.187 3.744 -43.733 1.00 84.00 418 CYS A O 1
ATOM 3257 N N . ALA A 1 419 ? -1.643 4.619 -45.112 1.00 80.62 419 ALA A N 1
ATOM 3258 C CA . ALA A 1 419 ? -1.310 5.761 -44.261 1.00 80.62 419 ALA A CA 1
ATOM 3259 C C . ALA A 1 419 ? -2.128 7.010 -44.627 1.00 80.62 419 ALA A C 1
ATOM 3261 O O . ALA A 1 419 ? -2.620 7.713 -43.747 1.00 80.62 419 ALA A O 1
ATOM 3262 N N . ASN A 1 420 ? -2.311 7.263 -45.925 1.00 83.38 420 ASN A N 1
ATOM 3263 C CA . ASN A 1 420 ? -2.934 8.491 -46.420 1.00 83.38 420 ASN A CA 1
ATOM 3264 C C . ASN A 1 420 ? -4.470 8.477 -46.324 1.00 83.38 420 ASN A C 1
ATOM 3266 O O . ASN A 1 420 ? -5.083 9.540 -46.258 1.00 83.38 420 ASN A O 1
ATOM 3270 N N . TYR A 1 421 ? -5.096 7.294 -46.288 1.00 83.62 421 TYR A N 1
ATOM 3271 C CA . TYR A 1 421 ? -6.556 7.128 -46.303 1.00 83.62 421 TYR A CA 1
ATOM 3272 C C . TYR A 1 421 ? -7.058 6.216 -45.175 1.00 83.62 421 TYR A C 1
ATOM 3274 O O . TYR A 1 421 ? -7.932 5.374 -45.377 1.00 83.62 421 TYR A O 1
ATOM 3282 N N . LEU A 1 422 ? -6.540 6.428 -43.961 1.00 77.19 422 LEU A N 1
ATOM 3283 C CA . LEU A 1 422 ? -6.742 5.566 -42.789 1.00 77.19 422 LEU A CA 1
ATOM 3284 C C . LEU A 1 422 ? -8.211 5.210 -42.490 1.00 77.19 422 LEU A C 1
ATOM 3286 O O . LEU A 1 422 ? -8.522 4.073 -42.146 1.00 77.19 422 LEU A O 1
ATOM 3290 N N . ALA A 1 423 ? -9.130 6.174 -42.587 1.00 74.75 423 ALA A N 1
ATOM 3291 C CA . ALA A 1 423 ? -10.547 5.926 -42.313 1.00 74.75 423 ALA A CA 1
ATOM 3292 C C . ALA A 1 423 ? -11.187 5.006 -43.365 1.00 74.75 423 ALA A C 1
ATOM 3294 O O . ALA A 1 423 ? -12.000 4.148 -43.031 1.00 74.75 423 ALA A O 1
ATOM 3295 N N . TRP A 1 424 ? -10.791 5.162 -44.629 1.00 84.56 424 TRP A N 1
ATOM 3296 C CA . TRP A 1 424 ? -11.301 4.362 -45.735 1.00 84.56 424 TRP A CA 1
ATOM 3297 C C . TRP A 1 424 ? -10.681 2.959 -45.747 1.00 84.56 424 TRP A C 1
ATOM 3299 O O . TRP A 1 424 ? -11.404 1.975 -45.916 1.00 84.56 424 TRP A O 1
ATOM 3309 N N . THR A 1 425 ? -9.374 2.838 -45.490 1.00 84.81 425 THR A N 1
ATOM 3310 C CA . THR A 1 425 ? -8.682 1.539 -45.456 1.00 84.81 425 THR A CA 1
ATOM 3311 C C . THR A 1 425 ? -9.100 0.685 -44.267 1.00 84.81 425 THR A C 1
ATOM 3313 O O . THR A 1 425 ? -9.188 -0.526 -44.415 1.00 84.81 425 THR A O 1
ATOM 3316 N N . LYS A 1 426 ? -9.460 1.281 -43.122 1.00 80.50 426 LYS A N 1
ATOM 3317 C CA . LYS A 1 426 ? -10.053 0.552 -41.981 1.00 80.50 426 LYS A CA 1
ATOM 3318 C C . LYS A 1 426 ? -11.386 -0.125 -42.299 1.00 80.50 426 LYS A C 1
ATOM 3320 O O . LYS A 1 426 ? -11.747 -1.077 -41.620 1.00 80.50 426 LYS A O 1
ATOM 3325 N N . ILE A 1 427 ? -12.124 0.382 -43.284 1.00 82.06 427 ILE A N 1
ATOM 3326 C CA . ILE A 1 427 ? -13.437 -0.153 -43.657 1.00 82.06 427 ILE A CA 1
ATOM 3327 C C . ILE A 1 427 ? -13.312 -1.131 -44.824 1.00 82.06 427 ILE A C 1
ATOM 3329 O O . ILE A 1 427 ? -13.995 -2.151 -44.814 1.00 82.06 427 ILE A O 1
ATOM 3333 N N . ASN A 1 428 ? -12.475 -0.818 -45.818 1.00 85.19 428 ASN A N 1
ATOM 3334 C CA . ASN A 1 428 ? -12.448 -1.541 -47.091 1.00 85.19 428 ASN A CA 1
ATOM 3335 C C . ASN A 1 428 ? -11.247 -2.478 -47.259 1.00 85.19 428 ASN A C 1
ATOM 3337 O O . ASN A 1 428 ? -11.398 -3.522 -47.877 1.00 85.19 428 ASN A O 1
ATOM 3341 N N . CYS A 1 429 ? -10.089 -2.136 -46.691 1.00 87.75 429 CYS A N 1
ATOM 3342 C CA . CYS A 1 429 ? -8.827 -2.865 -46.860 1.00 87.75 429 CYS A CA 1
ATOM 3343 C C . CYS A 1 429 ? -8.168 -3.175 -45.506 1.00 87.75 429 CYS A C 1
ATOM 3345 O O . CYS A 1 429 ? -6.969 -2.948 -45.308 1.00 87.75 429 CYS A O 1
ATOM 3347 N N . ALA A 1 430 ? -8.975 -3.601 -44.531 1.00 82.56 430 ALA A N 1
ATOM 3348 C CA . ALA A 1 430 ? -8.561 -3.735 -43.141 1.00 82.56 430 ALA A CA 1
ATOM 3349 C C . ALA A 1 430 ? -7.489 -4.817 -42.935 1.00 82.56 430 ALA A C 1
ATOM 3351 O O . ALA A 1 430 ? -6.576 -4.616 -42.135 1.00 82.56 430 ALA A O 1
ATOM 3352 N N . ARG A 1 431 ? -7.549 -5.926 -43.677 1.00 83.88 431 ARG A N 1
ATOM 3353 C CA . ARG A 1 431 ? -6.559 -7.007 -43.621 1.00 83.88 431 ARG A CA 1
ATOM 3354 C C . ARG A 1 431 ? -5.312 -6.631 -44.421 1.00 83.88 431 ARG A C 1
ATOM 3356 O O . ARG A 1 431 ? -4.206 -6.702 -43.885 1.00 83.88 431 ARG A O 1
ATOM 3363 N N . TYR A 1 432 ? -5.469 -6.132 -45.649 1.00 86.81 432 TYR A N 1
ATOM 3364 C CA . TYR A 1 432 ? -4.352 -5.696 -46.496 1.00 86.81 432 TYR A CA 1
ATOM 3365 C C . TYR A 1 432 ? -3.501 -4.592 -45.849 1.00 86.81 432 TYR A C 1
ATOM 3367 O O . TYR A 1 432 ? -2.269 -4.601 -45.961 1.00 86.81 432 TYR A O 1
ATOM 3375 N N . CYS A 1 433 ? -4.136 -3.647 -45.151 1.00 83.62 433 CYS A N 1
ATOM 3376 C CA . CYS A 1 433 ? -3.456 -2.563 -44.441 1.00 83.62 433 CYS A CA 1
ATOM 3377 C C . CYS A 1 433 ? -3.098 -2.893 -42.981 1.00 83.62 433 CYS A C 1
ATOM 3379 O O . CYS A 1 433 ? -2.561 -2.029 -42.289 1.00 83.62 433 CYS A O 1
ATOM 3381 N N . GLY A 1 434 ? -3.355 -4.122 -42.512 1.00 78.81 434 GLY A N 1
ATOM 3382 C CA . GLY A 1 434 ? -2.993 -4.572 -41.162 1.00 78.81 434 GLY A CA 1
ATOM 3383 C C . GLY A 1 434 ? -3.756 -3.864 -40.038 1.00 78.81 434 GLY A C 1
ATOM 3384 O O . GLY A 1 434 ? -3.250 -3.727 -38.929 1.00 78.81 434 GLY A O 1
ATOM 3385 N N . HIS A 1 435 ? -4.959 -3.368 -40.321 1.00 78.50 435 HIS A N 1
ATOM 3386 C CA . HIS A 1 435 ? -5.855 -2.753 -39.341 1.00 78.50 435 HIS A CA 1
ATOM 3387 C C . HIS A 1 435 ? -6.663 -3.778 -38.536 1.00 78.50 435 HIS A C 1
ATOM 3389 O O . HIS A 1 435 ? -7.300 -3.403 -37.553 1.00 78.50 435 HIS A O 1
ATOM 3395 N N . CYS A 1 436 ? -6.646 -5.048 -38.941 1.00 69.75 436 CYS A N 1
ATOM 3396 C CA . CYS A 1 436 ? -7.218 -6.158 -38.190 1.00 69.75 436 CYS A CA 1
ATOM 3397 C C . CYS A 1 436 ? -6.334 -7.414 -38.309 1.00 69.75 436 CYS A C 1
ATOM 3399 O O . CYS A 1 436 ? -5.523 -7.529 -39.230 1.00 69.75 436 CYS A O 1
ATOM 3401 N N . SER A 1 437 ? -6.513 -8.363 -37.390 1.00 62.38 437 SER A N 1
ATOM 3402 C CA . SER A 1 437 ? -5.925 -9.708 -37.430 1.00 62.38 437 SER A CA 1
ATOM 3403 C C . SER A 1 437 ? -6.962 -10.748 -36.997 1.00 62.38 437 SER A C 1
ATOM 3405 O O . SER A 1 437 ? -7.945 -10.400 -36.339 1.00 62.38 437 SER A O 1
ATOM 3407 N N . ASP A 1 438 ? -6.755 -12.019 -37.354 1.00 61.06 438 ASP A N 1
ATOM 3408 C CA . ASP A 1 438 ? -7.615 -13.115 -36.895 1.00 61.06 438 ASP A CA 1
ATOM 3409 C C . ASP A 1 438 ? -7.565 -13.197 -35.357 1.00 61.06 438 ASP A C 1
ATOM 3411 O O . ASP A 1 438 ? -6.488 -13.197 -34.758 1.00 61.06 438 ASP A O 1
ATOM 3415 N N . CYS A 1 439 ? -8.736 -13.177 -34.717 1.00 65.38 439 CYS A N 1
ATOM 3416 C CA . CYS A 1 439 ? -8.857 -12.990 -33.273 1.00 65.38 439 CYS A CA 1
ATOM 3417 C C . CYS A 1 439 ? -8.350 -14.225 -32.507 1.00 65.38 439 CYS A C 1
ATOM 3419 O O . CYS A 1 439 ? -8.912 -15.318 -32.625 1.00 65.38 439 CYS A O 1
ATOM 3421 N N . ALA A 1 440 ? -7.295 -14.052 -31.714 1.00 66.19 440 ALA A N 1
ATOM 3422 C CA . ALA A 1 440 ? -6.721 -15.078 -30.854 1.00 66.19 440 ALA A CA 1
ATOM 3423 C C . ALA A 1 440 ? -6.360 -14.474 -29.495 1.00 66.19 440 ALA A C 1
ATOM 3425 O O . ALA A 1 440 ? -6.053 -13.285 -29.396 1.00 66.19 440 ALA A O 1
ATOM 3426 N N . ASP A 1 441 ? -6.382 -15.305 -28.457 1.00 75.56 441 ASP A N 1
ATOM 3427 C CA . ASP A 1 441 ? -5.800 -14.935 -27.175 1.00 75.56 441 ASP A CA 1
ATOM 3428 C C . ASP A 1 441 ? -4.275 -14.878 -27.331 1.00 75.56 441 ASP A C 1
ATOM 3430 O O . ASP A 1 441 ? -3.650 -15.819 -27.822 1.00 75.56 441 ASP A O 1
ATOM 3434 N N . VAL A 1 442 ? -3.680 -13.749 -26.949 1.00 76.00 442 VAL A N 1
ATOM 3435 C CA . VAL A 1 442 ? -2.223 -13.541 -26.943 1.00 76.00 442 VAL A CA 1
ATOM 3436 C C . VAL A 1 442 ? -1.592 -14.327 -25.795 1.00 76.00 442 VAL A C 1
ATOM 3438 O O . VAL A 1 442 ? -0.453 -14.784 -25.893 1.00 76.00 442 VAL A O 1
ATOM 3441 N N . ARG A 1 443 ? -2.344 -14.502 -24.704 1.00 77.19 443 ARG A N 1
ATOM 3442 C CA . ARG A 1 443 ? -1.924 -15.248 -23.524 1.00 77.19 443 ARG A CA 1
ATOM 3443 C C . ARG A 1 443 ? -2.468 -16.683 -23.528 1.00 77.19 443 ARG A C 1
ATOM 3445 O O . ARG A 1 443 ? -3.640 -16.891 -23.830 1.00 77.19 443 ARG A O 1
ATOM 3452 N N . PRO A 1 444 ? -1.654 -17.682 -23.144 1.00 74.12 444 PRO A N 1
ATOM 3453 C CA . PRO A 1 444 ? -2.102 -19.072 -23.064 1.00 74.12 444 PRO A CA 1
ATOM 3454 C C . PRO A 1 444 ? -2.958 -19.366 -21.819 1.00 74.12 444 PRO A C 1
ATOM 3456 O O . PRO A 1 444 ? -3.705 -20.339 -21.814 1.00 74.12 444 PRO A O 1
ATOM 3459 N N . ASP A 1 445 ? -2.868 -18.531 -20.780 1.00 80.25 445 ASP A N 1
ATOM 3460 C CA . ASP A 1 445 ? -3.531 -18.682 -19.477 1.00 80.25 445 ASP A CA 1
ATOM 3461 C C . ASP A 1 445 ? -4.847 -17.892 -19.368 1.00 80.25 445 ASP A C 1
ATOM 3463 O O . ASP A 1 445 ? -5.345 -17.638 -18.277 1.00 80.25 445 ASP A O 1
ATOM 3467 N N . CYS A 1 446 ? -5.459 -17.506 -20.493 1.00 76.88 446 CYS A N 1
ATOM 3468 C CA . CYS A 1 446 ? -6.701 -16.729 -20.470 1.00 76.88 446 CYS A CA 1
ATOM 3469 C C . CYS A 1 446 ? -7.872 -17.441 -19.769 1.00 76.88 446 CYS A C 1
ATOM 3471 O O . CYS A 1 446 ? -8.730 -16.772 -19.205 1.00 76.88 446 CYS A O 1
ATOM 3473 N N . ASN A 1 447 ? -7.878 -18.779 -19.737 1.00 82.81 447 ASN A N 1
ATOM 3474 C CA . ASN A 1 447 ? -8.895 -19.563 -19.026 1.00 82.81 447 ASN A CA 1
ATOM 3475 C C . ASN A 1 447 ? -8.763 -19.521 -17.493 1.00 82.81 447 ASN A C 1
ATOM 3477 O O . ASN A 1 447 ? -9.691 -19.948 -16.808 1.00 82.81 447 ASN A O 1
ATOM 3481 N N . ASP A 1 448 ? -7.651 -19.007 -16.962 1.00 79.25 448 ASP A N 1
ATOM 3482 C CA . ASP A 1 448 ? -7.428 -18.879 -15.516 1.00 79.25 448 ASP A CA 1
ATOM 3483 C C . ASP A 1 448 ? -8.042 -17.582 -14.952 1.00 79.25 448 ASP A C 1
ATOM 3485 O O . ASP A 1 448 ? -8.131 -17.399 -13.736 1.00 79.25 448 ASP A O 1
ATOM 3489 N N . PHE A 1 449 ? -8.487 -16.675 -15.829 1.00 72.88 449 PHE A N 1
ATOM 3490 C CA . PHE A 1 449 ? -9.197 -15.452 -15.461 1.00 72.88 449 PHE A CA 1
ATOM 3491 C C . PHE A 1 449 ? -10.694 -15.722 -15.255 1.00 72.88 449 PHE A C 1
ATOM 3493 O O . PHE A 1 449 ? -11.289 -16.618 -15.852 1.00 72.88 449 PHE A O 1
ATOM 3500 N N . TYR A 1 450 ? -11.351 -14.903 -14.434 1.00 75.62 450 TYR A N 1
ATOM 3501 C CA . TYR A 1 450 ? -12.808 -14.943 -14.295 1.00 75.62 450 TYR A CA 1
ATOM 3502 C C . TYR A 1 450 ? -13.468 -14.111 -15.396 1.00 75.62 450 TYR A C 1
ATOM 3504 O O . TYR A 1 450 ? -13.026 -13.001 -15.689 1.00 75.62 450 TYR A O 1
ATOM 3512 N N . LYS A 1 451 ? -14.603 -14.576 -15.946 1.00 76.31 451 LYS A N 1
ATOM 3513 C CA . LYS A 1 451 ? -15.373 -13.808 -16.949 1.00 76.31 451 LYS A CA 1
ATOM 3514 C C . LYS A 1 451 ? -15.769 -12.402 -16.481 1.00 76.31 451 LYS A C 1
ATOM 3516 O O . LYS A 1 451 ? -15.950 -11.524 -17.314 1.00 76.31 451 LYS A O 1
ATOM 3521 N N . SER A 1 452 ? -15.862 -12.150 -15.175 1.00 67.25 452 SER A N 1
ATOM 3522 C CA . SER A 1 452 ? -16.091 -10.802 -14.633 1.00 67.25 452 SER A CA 1
ATOM 3523 C C . SER A 1 452 ? -14.983 -9.806 -15.005 1.00 67.25 452 SER A C 1
ATOM 3525 O O . SER A 1 452 ? -15.261 -8.620 -15.160 1.00 67.25 452 SER A O 1
ATOM 3527 N N . GLN A 1 453 ? -13.751 -10.275 -15.232 1.00 67.88 453 GLN A N 1
ATOM 3528 C CA . GLN A 1 453 ? -12.612 -9.456 -15.667 1.00 67.88 453 GLN A CA 1
ATOM 3529 C C . GLN A 1 453 ? -12.715 -9.052 -17.146 1.00 67.88 453 GLN A C 1
ATOM 3531 O O . GLN A 1 453 ? -12.089 -8.082 -17.570 1.00 67.88 453 GLN A O 1
ATOM 3536 N N . CYS A 1 454 ? -13.584 -9.717 -17.915 1.00 64.81 454 CYS A N 1
ATOM 3537 C CA . CYS A 1 454 ? -14.041 -9.278 -19.234 1.00 64.81 454 CYS A CA 1
ATOM 3538 C C . CYS A 1 454 ? -15.027 -8.094 -19.152 1.00 64.81 454 CYS A C 1
ATOM 3540 O O . CYS A 1 454 ? -15.766 -7.828 -20.092 1.00 64.81 454 CYS A O 1
ATOM 3542 N N . THR A 1 455 ? -15.093 -7.391 -18.024 1.00 63.75 455 THR A N 1
ATOM 3543 C CA . THR A 1 455 ? -15.838 -6.141 -17.856 1.00 63.75 455 THR A CA 1
ATOM 3544 C C . THR A 1 455 ? -15.106 -5.243 -16.851 1.00 63.75 455 THR A C 1
ATOM 3546 O O . THR A 1 455 ? -14.190 -5.687 -16.158 1.00 63.75 455 THR A O 1
ATOM 3549 N N . GLY A 1 456 ? -15.477 -3.963 -16.775 1.00 59.66 456 GLY A N 1
ATOM 3550 C CA . GLY A 1 456 ? -14.915 -3.032 -15.789 1.00 59.66 456 GLY A CA 1
ATOM 3551 C C . GLY A 1 456 ? -13.448 -2.660 -16.042 1.00 59.66 456 GLY A C 1
ATOM 3552 O O . GLY A 1 456 ? -13.004 -2.575 -17.186 1.00 59.66 456 GLY A O 1
ATOM 3553 N N . ILE A 1 457 ? -12.693 -2.412 -14.968 1.00 50.88 457 ILE A N 1
ATOM 3554 C CA . ILE A 1 457 ? -11.351 -1.801 -15.031 1.00 50.88 457 ILE A CA 1
ATOM 3555 C C . ILE A 1 457 ? -10.306 -2.637 -15.794 1.00 50.88 457 ILE A C 1
ATOM 3557 O O . ILE A 1 457 ? -9.371 -2.077 -16.359 1.00 50.88 457 ILE A O 1
ATOM 3561 N N . TYR A 1 458 ? -10.478 -3.961 -15.872 1.00 51.00 458 TYR A N 1
ATOM 3562 C CA . TYR A 1 458 ? -9.555 -4.863 -16.577 1.00 51.00 458 TYR A CA 1
ATOM 3563 C C . TYR A 1 458 ? -9.930 -5.085 -18.054 1.00 51.00 458 TYR A C 1
ATOM 3565 O O . TYR A 1 458 ? -9.165 -5.702 -18.802 1.00 51.00 458 TYR A O 1
ATOM 3573 N N . MET A 1 459 ? -11.067 -4.542 -18.510 1.00 69.00 459 MET A N 1
ATOM 3574 C CA . MET A 1 459 ? -11.583 -4.716 -19.873 1.00 69.00 459 MET A CA 1
ATOM 3575 C C . MET A 1 459 ? -10.565 -4.361 -20.975 1.00 69.00 459 MET A C 1
ATOM 3577 O O . MET A 1 459 ? -10.414 -5.172 -21.891 1.00 69.00 459 MET A O 1
ATOM 3581 N N . PRO A 1 460 ? -9.816 -3.238 -20.918 1.00 53.31 460 PRO A N 1
ATOM 3582 C CA . PRO A 1 460 ? -8.852 -2.896 -21.968 1.00 53.31 460 PRO A CA 1
ATOM 3583 C C . PRO A 1 460 ? -7.730 -3.931 -22.120 1.00 53.31 460 PRO A C 1
ATOM 3585 O O . PRO A 1 460 ? -7.336 -4.253 -23.240 1.00 53.31 460 PRO A O 1
ATOM 3588 N N . TYR A 1 461 ? -7.255 -4.493 -21.004 1.00 61.25 461 TYR A N 1
ATOM 3589 C CA . TYR A 1 461 ? -6.227 -5.534 -21.004 1.00 61.25 461 TYR A CA 1
ATOM 3590 C C . TYR A 1 461 ? -6.778 -6.854 -21.531 1.00 61.25 461 TYR A C 1
ATOM 3592 O O . TYR A 1 461 ? -6.191 -7.455 -22.430 1.00 61.25 461 TYR A O 1
ATOM 3600 N N . MET A 1 462 ? -7.940 -7.278 -21.028 1.00 76.94 462 MET A N 1
ATOM 3601 C CA . MET A 1 462 ? -8.578 -8.509 -21.489 1.00 76.94 462 MET A CA 1
ATOM 3602 C C . MET A 1 462 ? -8.914 -8.438 -22.982 1.00 76.94 462 MET A C 1
ATOM 3604 O O . MET A 1 462 ? -8.762 -9.425 -23.690 1.00 76.94 462 MET A O 1
ATOM 3608 N N . LYS A 1 463 ? -9.257 -7.254 -23.501 1.00 72.50 463 LYS A N 1
ATOM 3609 C CA . LYS A 1 463 ? -9.470 -7.010 -24.934 1.00 72.50 463 LYS A CA 1
ATOM 3610 C C . LYS A 1 463 ? -8.197 -7.097 -25.776 1.00 72.50 463 LYS A C 1
ATOM 3612 O O . LYS A 1 463 ? -8.284 -7.364 -26.968 1.00 72.50 463 LYS A O 1
ATOM 3617 N N . GLN A 1 464 ? -7.030 -6.876 -25.180 1.00 70.25 464 GLN A N 1
ATOM 3618 C CA . GLN A 1 464 ? -5.749 -6.970 -25.876 1.00 70.25 464 GLN A CA 1
ATOM 3619 C C . GLN A 1 464 ? -5.125 -8.366 -25.769 1.00 70.25 464 GLN A C 1
ATOM 3621 O O . GLN A 1 464 ? -4.479 -8.814 -26.709 1.00 70.25 464 GLN A O 1
ATOM 3626 N N . GLN A 1 465 ? -5.290 -9.036 -24.627 1.00 78.00 465 GLN A N 1
ATOM 3627 C CA . GLN A 1 465 ? -4.542 -10.252 -24.292 1.00 78.00 465 GLN A CA 1
ATOM 3628 C C . GLN A 1 465 ? -5.386 -11.525 -24.340 1.00 78.00 465 GLN A C 1
ATOM 3630 O O . GLN A 1 465 ? -4.859 -12.587 -24.660 1.00 78.00 465 GLN A O 1
ATOM 3635 N N . CYS A 1 466 ? -6.680 -11.409 -24.048 1.00 80.88 466 CYS A N 1
ATOM 3636 C CA . CYS A 1 466 ? -7.622 -12.515 -23.892 1.00 80.88 466 CYS A CA 1
ATOM 3637 C C . CYS A 1 466 ? -8.930 -12.235 -24.655 1.00 80.88 466 CYS A C 1
ATOM 3639 O O . CYS A 1 466 ? -10.036 -12.464 -24.158 1.00 80.88 466 CYS A O 1
ATOM 3641 N N . ALA A 1 467 ? -8.797 -11.649 -25.852 1.00 77.50 467 ALA A N 1
ATOM 3642 C CA . ALA A 1 467 ? -9.910 -11.138 -26.644 1.00 77.50 467 ALA A CA 1
ATOM 3643 C C . ALA A 1 467 ? -10.909 -12.231 -27.041 1.00 77.50 467 ALA A C 1
ATOM 3645 O O . ALA A 1 467 ? -12.112 -11.974 -27.094 1.00 77.50 467 ALA A O 1
ATOM 3646 N N . LYS A 1 468 ? -10.414 -13.448 -27.284 1.00 81.12 468 LYS A N 1
ATOM 3647 C CA . LYS A 1 468 ? -11.228 -14.610 -27.636 1.00 81.12 468 LYS A CA 1
ATOM 3648 C C . LYS A 1 468 ? -11.880 -15.214 -26.397 1.00 81.12 468 LYS A C 1
ATOM 3650 O O . LYS A 1 468 ? -13.069 -15.500 -26.444 1.00 81.12 468 LYS A O 1
ATOM 3655 N N . PHE A 1 469 ? -11.152 -15.348 -25.290 1.00 85.12 469 PHE A N 1
ATOM 3656 C CA . PHE A 1 469 ? -11.710 -15.806 -24.010 1.00 85.12 469 PHE A CA 1
ATOM 3657 C C . PHE A 1 469 ? -12.867 -14.917 -23.512 1.00 85.12 469 PHE A C 1
ATOM 3659 O O . PHE A 1 469 ? -13.856 -15.412 -22.968 1.00 85.12 469 PHE A O 1
ATOM 3666 N N . CYS A 1 470 ? -12.759 -13.606 -23.729 1.00 78.56 470 CYS A N 1
ATOM 3667 C CA . CYS A 1 470 ? -13.743 -12.622 -23.288 1.00 78.56 470 CYS A CA 1
ATOM 3668 C C . CYS A 1 470 ? -14.848 -12.293 -24.299 1.00 78.56 470 CYS A C 1
ATOM 3670 O O . CYS A 1 470 ? -15.612 -11.361 -24.054 1.00 78.56 470 CYS A O 1
ATOM 3672 N N . ASP A 1 471 ? -14.940 -13.027 -25.412 1.00 79.31 471 ASP A N 1
ATOM 3673 C CA . ASP A 1 471 ? -15.920 -12.779 -26.478 1.00 79.31 471 ASP A CA 1
ATOM 3674 C C . ASP A 1 471 ? -15.899 -11.319 -26.993 1.00 79.31 471 ASP A C 1
ATOM 3676 O O . ASP A 1 471 ? -16.933 -10.727 -27.297 1.00 79.31 471 ASP A O 1
ATOM 3680 N N . TYR A 1 472 ? -14.713 -10.701 -27.054 1.00 71.56 472 TYR A N 1
ATOM 3681 C CA . TYR A 1 472 ? -14.527 -9.368 -27.647 1.00 71.56 472 TYR A CA 1
ATOM 3682 C C . TYR A 1 472 ? -14.233 -9.406 -29.148 1.00 71.56 472 TYR A C 1
ATOM 3684 O O . TYR A 1 472 ? -14.094 -8.347 -29.771 1.00 71.56 472 TYR A O 1
ATOM 3692 N N . CYS A 1 473 ? -14.105 -10.615 -29.691 1.00 62.41 473 CYS A N 1
ATOM 3693 C CA . CYS A 1 473 ? -14.245 -10.903 -31.107 1.00 62.41 473 CYS A CA 1
ATOM 3694 C C . CYS A 1 473 ? -15.748 -10.845 -31.482 1.00 62.41 473 CYS A C 1
ATOM 3696 O O . CYS A 1 473 ? -16.062 -10.278 -32.546 1.00 62.41 473 CYS A O 1
#

Solvent-accessible surface area (backbone atoms only — not comparable to full-atom values): 29418 Å² total; per-residue (Å²): 106,66,70,57,20,62,68,36,36,47,97,91,41,63,58,50,80,91,71,87,84,86,80,66,69,59,44,79,40,85,39,81,48,84,48,73,44,44,55,69,28,80,84,78,85,25,85,42,60,34,30,41,11,87,87,28,83,45,73,22,50,46,48,38,38,48,40,16,39,73,51,48,71,49,48,67,26,38,65,66,30,77,80,49,35,47,73,38,68,90,31,40,28,90,92,51,64,74,81,62,48,61,43,53,70,84,80,76,40,78,67,83,93,52,80,90,54,64,52,20,38,45,21,61,36,34,36,56,65,22,62,79,68,67,50,53,20,40,45,65,73,61,91,70,59,93,89,54,49,53,33,43,53,74,56,77,27,74,63,51,36,50,50,52,27,59,75,71,62,54,64,60,79,70,77,70,82,68,88,60,99,69,51,54,49,75,42,95,60,28,89,79,51,25,77,58,32,42,71,79,34,50,72,59,22,64,69,33,19,19,35,75,51,61,74,39,74,70,87,70,64,48,75,44,92,62,50,87,75,52,62,77,62,46,52,70,77,34,43,71,62,26,50,72,32,22,13,34,74,56,26,32,79,93,17,53,92,66,40,76,89,77,88,78,81,79,85,72,86,44,47,78,45,89,58,49,76,79,65,39,77,62,39,48,66,80,38,35,76,61,26,63,66,36,21,17,53,81,55,63,63,66,82,76,80,80,84,74,90,77,85,83,88,82,86,90,82,91,90,81,94,74,82,58,50,78,50,88,49,88,83,56,61,74,66,46,42,69,79,38,40,74,61,29,57,76,34,21,24,44,81,57,68,67,43,93,88,67,81,82,83,83,79,86,85,78,86,84,80,87,76,87,82,83,90,82,88,80,88,84,92,86,89,82,89,84,82,86,82,93,77,85,86,85,91,79,85,89,76,77,72,75,65,53,48,73,44,92,62,50,85,77,53,63,76,65,50,48,70,77,37,46,77,58,27,59,65,34,21,13,41,82,58,62,71,44,65,83,79,56,49,73,45,92,63,45,84,79,56,60,76,71,44,54,39,74,94,44,25,71,57,33,57,67,34,20,17,48,77,51,68,68,83

Radius of gyration: 33.04 Å; Cα contacts (8 Å, |Δi|>4): 558; chains: 1; bounding box: 59×82×104 Å

Organism: Bugula neritina (NCBI:txid10212)

InterPro domains:
  IPR001506 Peptidase M12A [PF01400] (10-168)
  IPR001506 Peptidase M12A [PR00480] (3-21)
  IPR001506 Peptidase M12A [PR00480] (56-74)
  IPR001506 Peptidase M12A [PR00480] (75-92)
  IPR001506 Peptidase M12A [PR00480] (115-130)
  IPR001506 Peptidase M12A [PR00480] (156-169)
  IPR001506 Peptidase M12A [PS51864] (1-171)
  IPR003582 ShKT domain [PF01549] (182-216)
  IPR003582 ShKT domain [PF01549] (219-252)
  IPR003582 ShKT domain [PF01549] (268-302)
  IPR003582 ShKT domain [PF01549] (323-355)
  IPR003582 ShKT domain [PF01549] (402-436)
  IPR003582 ShKT domain [PF01549] (438-473)
  IPR003582 ShKT domain [PS51670] (220-255)
  IPR003582 ShKT domain [PS51670] (439-473)
  IPR003582 ShKT domain [SM00254] (182-217)
  IPR003582 ShKT domain [SM00254] (219-256)
  IPR003582 ShKT domain [SM00254] (268-303)
  IPR003582 ShKT domain [SM00254] (322-356)
  IPR003582 ShKT domain [SM00254] (402-437)

Foldseek 3Di:
DVQLQVLLDDPNHRLDDDDDDDPDQFDEDEDEDADAAFAAETPPRGYTYGYQYDPCPDPLSVVLRVLRNLHDAALLQAPCNVVWKDFPCVQAAPPCSCSNHHDDDPPRDDLLPDDRDLQALSFAFQCVRGNVSPHGRMDTPDDDDPVGGTNDRHHGDPSNSVVSCSSSVVDPPPPPPPPDPAQDAQDPCCVPCVVVCVPQPVVVCVHGVCPVSVVDDGDDDAQAPVLVVDPLCCCVVVVVVCVVHVCCASCDDNNVVRYDDDDDDDDDQDQQDPCLVVVDQVCCPVVVVVCVVHVRPVNVVDDDDPDDDDDDDDDDDDDDDDDAAQDPCVPPDLVCCVVVVVVCCVGPCPSNVVDPPDDDDDDDDDDDDDDDDDDDDDDDDDDDDDDDDDDDDDDDPDDDDAQDAQDPCLVVDDLVCCVPVVVVCVHHVCVVSVVDDGDDAQDPCLVVDDLPCCDDPNVVVCCVHVVVVNVVD

Sequence (473 aa):
MSLIEDATSVNGEKCVQFVPRKTQANYVQLSMKRQCWSDLGRVGNGRQTVSLGRNCYTHGTVMHELLHTLGFYHEQSRADRDFYVDIHRENIKQGAESNFDRYALGTTVDHLDQPYDYDSIMHYQSTSFSKDFVSPTITAKQQLPSSIVLGQRDHLSHIDIRMIQKLYGCQSSRAQVVNNKQCQDNLENCHLYGEFACKELPEWAAENCRLTCGICKNTCEDKVKNCDQYEEGVCENYVVWATENCAKFCGLGNCKALAKPTTTEGPKCEDTISDCIHYGKSVCVTHKPWASVRCQKFCGFCSNEEKTTEAPTTTPTTTSNECADRIDCSSFPHSACTNYRTYMSANCPYHCALCPGQEPLTTPKPPTTKTTTTTTTSTTTTPTTTTQPTTKPTTTYGGIVKCEDKIDNCAEYPKSVCANYLAWTKINCARYCGHCSDCADVRPDCNDFYKSQCTGIYMPYMKQQCAKFCDYC

Secondary structure (DSSP, 8-state):
-HHHHHHT-BTTB-SS--PPPSS-SSEEEEE--SSEEE-SS---SSEEEEEE-TT--SHHHHHHHHHHHHTPPPGGGSTTGGGTEEE-GGGBPTT-GGGGPPPPBTTTB--TTPPP-TT-TTSPPTTTTBSSSSS-SEEESSPPPTT--TT--S---HHHHHHHHHHTT---SS----------BSSTTHHHHHHHHHHH-HHHHHHHBTTTTTSS------SSTTGGGS-THHHHHSHHHHHHHSHHHHT-GGGGGG-----S-PPPSSBSSTTHHHH-TTHHHHTHHHHHHHBTTTTT-------------------------SS--TTS-TTHHHHTHHHHHHH-TTTTT-STTPPP---PPPP-----------------------------------S--SSTTGGGS-TTHHHHTHHHHHHHSTTTTTS------SSTTGGGS-GGGGSGGGHHHHHHHSTTTTT--

pLDDT: mean 70.96, std 20.41, range [24.3, 98.62]

Nearest PDB structures (foldseek):
  7uai-assembly1_C  TM=9.638E-01  e=1.462E-14  Homo sapiens
  7uai-assembly1_D  TM=9.636E-01  e=3.279E-14  Homo sapiens
  6bsl-assembly2_B  TM=9.411E-01  e=2.333E-13  Homo sapiens
  4gwn-assembly1_A  TM=9.231E-01  e=9.873E-13  Homo sapiens
  4gwm-assembly1_A  TM=9.339E-01  e=9.931E-12  Homo sapiens

Mean predicted aligned error: 22.88 Å